Protein AF-A0AAV9QHR1-F1 (afdb_monomer_lite)

Organism: NCBI:txid1690605

Secondary structure (DSSP, 8-state):
-------SS--HHHHHHHHHHHHHSEEEHHHHHHHHHHHHHHHHTS---GGG--HHHHHHHHHHHHHHHGGGTEEEEEEE-TTT--EEEEEEE-SS-HHHHHTTTS-HHHHHHHHHHHHHHHSSGGGSTT-----EEHHHHHHHTS---------------------TT---HHHHHHHHHHHHHTTSEEE-TTSEEEE-HHHHHHSHHHHHHHHHPBPTTS-B---SEE-TTT-PEE-----------------------S--TT-----SSSSEEEEE-S--TT-TTPBPEEETTEEEESSSPP-EE-TTTTSTTGGGS---SS--EETTTEE-B-STT--BEEE-TTSBEEEPPTT-----TT-EES--EEE---TT-SSEEEE--GGG-SSEEEEE-TTSS-EEEEES-TT---TTS-GGGSEEE-EEEEE--S-S-SBSEE-

Structure (mmCIF, N/CA/C/O backbone):
data_AF-A0AAV9QHR1-F1
#
_entry.id   AF-A0AAV9QHR1-F1
#
loop_
_atom_site.group_PDB
_atom_site.id
_atom_site.type_symbol
_atom_site.label_atom_id
_atom_site.label_alt_id
_atom_site.label_comp_id
_atom_site.label_asym_id
_atom_site.label_entity_id
_atom_site.label_seq_id
_atom_site.pdbx_PDB_ins_code
_atom_site.Cartn_x
_atom_site.Cartn_y
_atom_site.Cartn_z
_atom_site.occupancy
_atom_site.B_iso_or_equiv
_atom_site.auth_seq_id
_atom_site.auth_comp_id
_atom_site.auth_asym_id
_atom_site.auth_atom_id
_atom_site.pdbx_PDB_model_num
ATOM 1 N N . MET A 1 1 ? -43.084 -0.278 -22.595 1.00 37.41 1 MET A N 1
ATOM 2 C CA . MET A 1 1 ? -41.875 -0.098 -21.770 1.00 37.41 1 MET A CA 1
ATOM 3 C C . MET A 1 1 ? -41.888 -1.233 -20.775 1.00 37.41 1 MET A C 1
ATOM 5 O O . MET A 1 1 ? -42.756 -1.241 -19.915 1.00 37.41 1 MET A O 1
ATOM 9 N N . ALA A 1 2 ? -41.096 -2.271 -21.038 1.00 33.97 2 ALA A N 1
ATOM 10 C CA . ALA A 1 2 ? -41.077 -3.461 -20.202 1.00 33.97 2 ALA A CA 1
ATOM 11 C C . ALA A 1 2 ? -40.298 -3.148 -18.924 1.00 33.97 2 ALA A C 1
ATOM 13 O O . ALA A 1 2 ? -39.170 -2.662 -18.989 1.00 33.97 2 ALA A O 1
ATOM 14 N N . ASP A 1 3 ? -40.965 -3.383 -17.803 1.00 44.31 3 ASP A N 1
ATOM 15 C CA . ASP A 1 3 ? -40.437 -3.376 -16.450 1.00 44.31 3 ASP A CA 1
ATOM 16 C C . ASP A 1 3 ? -39.356 -4.464 -16.340 1.00 44.31 3 ASP A C 1
ATOM 18 O O . ASP A 1 3 ? -39.655 -5.661 -16.342 1.00 44.31 3 ASP A O 1
ATOM 22 N N . PHE A 1 4 ? -38.088 -4.049 -16.365 1.00 40.41 4 PHE A N 1
ATOM 23 C CA . PHE A 1 4 ? -36.958 -4.923 -16.072 1.00 40.41 4 PHE A CA 1
ATOM 24 C C . PHE A 1 4 ? -36.744 -4.895 -14.564 1.00 40.41 4 PHE A C 1
ATOM 26 O O . PHE A 1 4 ? -36.161 -3.957 -14.021 1.00 40.41 4 PHE A O 1
ATOM 33 N N . GLY A 1 5 ? -37.271 -5.930 -13.913 1.00 34.53 5 GLY A N 1
ATOM 34 C CA . GLY A 1 5 ? -37.217 -6.118 -12.474 1.00 34.53 5 GLY A CA 1
ATOM 35 C C . GLY A 1 5 ? -35.820 -5.910 -11.887 1.00 34.53 5 GLY A C 1
ATOM 36 O O . GLY A 1 5 ? -34.812 -6.369 -12.422 1.00 34.53 5 GLY A O 1
ATOM 37 N N . HIS A 1 6 ? -35.807 -5.221 -10.749 1.00 45.59 6 HIS A N 1
ATOM 38 C CA . HIS A 1 6 ? -34.690 -5.075 -9.824 1.00 45.59 6 HIS A CA 1
ATOM 39 C C . HIS A 1 6 ? -34.222 -6.461 -9.341 1.00 45.59 6 HIS A C 1
ATOM 41 O O . HIS A 1 6 ? -34.747 -7.011 -8.375 1.00 45.59 6 HIS A O 1
ATOM 47 N N . ALA A 1 7 ? -33.243 -7.038 -10.030 1.00 41.56 7 ALA A N 1
ATOM 48 C CA . ALA A 1 7 ? -32.509 -8.212 -9.582 1.00 41.56 7 ALA A CA 1
ATOM 49 C C . ALA A 1 7 ? -31.010 -7.863 -9.592 1.00 41.56 7 ALA A C 1
ATOM 51 O O . ALA A 1 7 ? -30.485 -7.443 -10.619 1.00 41.56 7 ALA A O 1
ATOM 52 N N . ASP A 1 8 ? -30.361 -8.008 -8.431 1.00 54.53 8 ASP A N 1
ATOM 53 C CA . ASP A 1 8 ? -28.907 -7.931 -8.164 1.00 54.53 8 ASP A CA 1
ATOM 54 C C . ASP A 1 8 ? -28.250 -6.588 -7.791 1.00 54.53 8 ASP A C 1
ATOM 56 O O . ASP A 1 8 ? -27.028 -6.520 -7.725 1.00 54.53 8 ASP A O 1
ATOM 60 N N . GLY A 1 9 ? -28.990 -5.522 -7.471 1.00 70.56 9 GLY A N 1
ATOM 61 C CA . GLY A 1 9 ? -28.362 -4.289 -6.947 1.00 70.56 9 GLY A CA 1
ATOM 62 C C . GLY A 1 9 ? -27.483 -3.519 -7.953 1.00 70.56 9 GLY A C 1
ATOM 63 O O . GLY A 1 9 ? -26.810 -2.566 -7.568 1.00 70.56 9 GLY A O 1
ATOM 64 N N . TYR A 1 10 ? -27.520 -3.899 -9.237 1.00 84.25 10 TYR A N 1
ATOM 65 C CA . TYR A 1 10 ? -26.900 -3.178 -10.352 1.00 84.25 10 TYR A CA 1
ATOM 66 C C . TYR A 1 10 ? -27.907 -2.248 -11.032 1.00 84.25 10 TYR A C 1
ATOM 68 O O . TYR A 1 10 ? -28.904 -2.702 -11.598 1.00 84.25 10 TYR A O 1
ATOM 76 N N . ASP A 1 11 ? -27.628 -0.950 -11.043 1.00 89.62 11 ASP A N 1
ATOM 77 C CA . ASP A 1 11 ? -28.542 0.083 -11.542 1.00 89.62 11 ASP A CA 1
ATOM 78 C C . ASP A 1 11 ? -27.859 1.084 -12.502 1.00 89.62 11 ASP A C 1
ATOM 80 O O . ASP A 1 11 ? -26.715 0.903 -12.931 1.00 89.62 11 ASP A O 1
ATOM 84 N N . ASP A 1 12 ? -28.577 2.147 -12.880 1.00 92.44 12 ASP A N 1
ATOM 85 C CA . ASP A 1 12 ? -28.053 3.192 -13.769 1.00 92.44 12 ASP A CA 1
ATOM 86 C C . ASP A 1 12 ? -26.907 3.996 -13.140 1.00 92.44 12 ASP A C 1
ATOM 88 O O . ASP A 1 12 ? -26.045 4.486 -13.873 1.00 92.44 12 ASP A O 1
ATOM 92 N N . SER A 1 13 ? -26.831 4.075 -11.806 1.00 93.94 13 SER A N 1
ATOM 93 C CA . SER A 1 13 ? -25.704 4.718 -11.125 1.00 93.94 13 SER A CA 1
ATOM 94 C C . SER A 1 13 ? -24.409 3.928 -11.350 1.00 93.94 13 SER A C 1
ATOM 96 O O . SER A 1 13 ? -23.370 4.504 -11.675 1.00 93.94 13 SER A O 1
ATOM 98 N N . ASN A 1 14 ? -24.482 2.595 -11.319 1.00 94.12 14 ASN A N 1
ATOM 99 C CA . ASN A 1 14 ? -23.342 1.732 -11.620 1.00 94.12 14 ASN A CA 1
ATOM 100 C C . ASN A 1 14 ? -22.905 1.830 -13.092 1.00 94.12 14 ASN A C 1
ATOM 102 O O . ASN A 1 14 ? -21.710 1.855 -13.397 1.00 94.12 14 ASN A O 1
ATOM 106 N N . ARG A 1 15 ? -23.863 1.929 -14.024 1.00 94.38 15 ARG A N 1
ATOM 107 C CA . ARG A 1 15 ? -23.568 2.146 -15.452 1.00 94.38 15 ARG A CA 1
ATOM 108 C C . ARG A 1 15 ? -22.886 3.493 -15.687 1.00 94.38 15 ARG A C 1
ATOM 110 O O . ARG A 1 15 ? -21.897 3.559 -16.417 1.00 94.38 15 ARG A O 1
ATOM 117 N N . ALA A 1 16 ? -23.379 4.550 -15.045 1.00 95.31 16 ALA A N 1
ATOM 118 C CA . ALA A 1 16 ? -22.794 5.883 -15.125 1.00 95.31 16 ALA A CA 1
ATOM 119 C C . ALA A 1 16 ? -21.388 5.940 -14.500 1.00 95.31 16 ALA A C 1
ATOM 121 O O . ALA A 1 16 ? -20.501 6.575 -15.073 1.00 95.31 16 ALA A O 1
ATOM 122 N N . PHE A 1 17 ? -21.147 5.226 -13.391 1.00 95.62 17 PHE A N 1
ATOM 123 C CA . PHE A 1 17 ? -19.804 5.062 -12.826 1.00 95.62 17 PHE A CA 1
ATOM 124 C C . PHE A 1 17 ? -18.835 4.474 -13.851 1.00 95.62 17 PHE A C 1
ATOM 126 O O . PHE A 1 17 ? -17.784 5.059 -14.113 1.00 95.62 17 PHE A O 1
ATOM 133 N N . LEU A 1 18 ? -19.204 3.354 -14.478 1.00 93.62 18 LEU A N 1
ATOM 134 C CA . LEU A 1 18 ? -18.337 2.690 -15.447 1.00 93.62 18 LEU A CA 1
ATOM 135 C C . LEU A 1 18 ? -18.070 3.569 -16.679 1.00 93.62 18 LEU A C 1
ATOM 137 O O . LEU A 1 18 ? -16.938 3.636 -17.149 1.00 93.62 18 LEU A O 1
ATOM 141 N N . GLN A 1 19 ? -19.073 4.302 -17.168 1.00 93.50 19 GLN A N 1
ATOM 142 C CA . GLN A 1 19 ? -18.889 5.278 -18.250 1.00 93.50 19 GLN A CA 1
ATOM 143 C C . GLN A 1 19 ? -17.912 6.395 -17.859 1.00 93.50 19 GLN A C 1
ATOM 145 O O . GLN A 1 19 ? -17.021 6.745 -18.634 1.00 93.50 19 GLN A O 1
ATOM 150 N N . ALA A 1 20 ? -18.049 6.935 -16.646 1.00 93.19 20 ALA A N 1
ATOM 151 C CA . ALA A 1 20 ? -17.151 7.959 -16.127 1.00 93.19 20 ALA A CA 1
ATOM 152 C C . ALA A 1 20 ? -15.717 7.435 -15.950 1.00 93.19 20 ALA A C 1
ATOM 154 O O . ALA A 1 20 ? -14.766 8.186 -16.181 1.00 93.19 20 ALA A O 1
ATOM 155 N N . PHE A 1 21 ? -15.571 6.164 -15.567 1.00 90.81 21 PHE A N 1
ATOM 156 C CA . PHE A 1 21 ? -14.286 5.488 -15.437 1.00 90.81 21 PHE A CA 1
ATOM 157 C C . PHE A 1 21 ? -13.622 5.294 -16.804 1.00 90.81 21 PHE A C 1
ATOM 159 O O . PHE A 1 21 ? -12.473 5.685 -16.985 1.00 90.81 21 PHE A O 1
ATOM 166 N N . LEU A 1 22 ? -14.354 4.772 -17.793 1.00 86.56 22 LEU A N 1
ATOM 167 C CA . LEU A 1 22 ? -13.857 4.568 -19.159 1.00 86.56 22 LEU A CA 1
ATOM 168 C C . LEU A 1 22 ? -13.399 5.874 -19.818 1.00 86.56 22 LEU A C 1
ATOM 170 O O . LEU A 1 22 ? -12.402 5.882 -20.532 1.00 86.56 22 LEU A O 1
ATOM 174 N N . ALA A 1 23 ? -14.086 6.986 -19.545 1.00 87.06 23 ALA A N 1
ATOM 175 C CA . ALA A 1 23 ? -13.707 8.295 -20.071 1.00 87.06 23 ALA A CA 1
ATOM 176 C C . ALA A 1 23 ? -12.420 8.861 -19.443 1.00 87.06 23 ALA A C 1
ATOM 178 O O . ALA A 1 23 ? -11.708 9.618 -20.096 1.00 87.06 23 ALA A O 1
ATOM 179 N N . ARG A 1 24 ? -12.132 8.535 -18.176 1.00 84.25 24 ARG A N 1
ATOM 180 C CA . ARG A 1 24 ? -10.966 9.058 -17.441 1.00 84.25 24 ARG A CA 1
ATOM 181 C C . ARG A 1 24 ? -9.779 8.103 -17.426 1.00 84.25 24 ARG A C 1
ATOM 183 O O . ARG A 1 24 ? -8.662 8.555 -17.197 1.00 84.25 24 ARG A O 1
ATOM 190 N N . SER A 1 25 ? -10.000 6.815 -17.688 1.00 79.00 25 SER A N 1
ATOM 191 C CA . SER A 1 25 ? -9.044 5.691 -17.673 1.00 79.00 25 SER A CA 1
ATOM 192 C C . SER A 1 25 ? -8.371 5.385 -16.328 1.00 79.00 25 SER A C 1
ATOM 194 O O . SER A 1 25 ? -8.079 4.225 -16.034 1.00 79.00 25 SER A O 1
ATOM 196 N N . VAL A 1 26 ? -8.171 6.407 -15.497 1.00 88.75 26 VAL A N 1
ATOM 197 C CA . VAL A 1 26 ? -7.558 6.351 -14.177 1.00 88.75 26 VAL A CA 1
ATOM 198 C C . VAL A 1 26 ? -8.362 7.224 -13.218 1.00 88.75 26 VAL A C 1
ATOM 200 O O . VAL A 1 26 ? -8.767 8.333 -13.570 1.00 88.75 26 VAL A O 1
ATOM 203 N N . LEU A 1 27 ? -8.575 6.738 -11.997 1.00 91.56 27 LEU A N 1
ATOM 204 C CA . LEU A 1 27 ? -9.180 7.494 -10.903 1.00 91.56 27 LEU A CA 1
ATOM 205 C C . LEU A 1 27 ? -8.351 7.365 -9.625 1.00 91.56 27 LEU A C 1
ATOM 207 O O . LEU A 1 27 ? -7.739 6.340 -9.347 1.00 91.56 27 LEU A O 1
ATOM 211 N N . THR A 1 28 ? -8.406 8.400 -8.806 1.00 91.38 28 THR A N 1
ATOM 212 C CA . THR A 1 28 ? -8.002 8.394 -7.396 1.00 91.38 28 THR A CA 1
ATOM 213 C C . THR A 1 28 ? -9.232 8.689 -6.547 1.00 91.38 28 THR A C 1
ATOM 215 O O . THR A 1 28 ? -10.259 9.108 -7.084 1.00 91.38 28 THR A O 1
ATOM 218 N N . LEU A 1 29 ? -9.166 8.498 -5.226 1.00 90.69 29 LEU A N 1
ATOM 219 C CA . LEU A 1 29 ? -10.311 8.831 -4.369 1.00 90.69 29 LEU A CA 1
ATOM 220 C C . LEU A 1 29 ? -10.723 10.301 -4.543 1.00 90.69 29 LEU A C 1
ATOM 222 O O . LEU A 1 29 ? -11.900 10.586 -4.741 1.00 90.69 29 LEU A O 1
ATOM 226 N N . GLU A 1 30 ? -9.758 11.222 -4.558 1.00 91.94 30 GLU A N 1
ATOM 227 C CA . GLU A 1 30 ? -10.028 12.656 -4.712 1.00 91.94 30 GLU A CA 1
ATOM 228 C C . GLU A 1 30 ? -10.713 12.995 -6.040 1.00 91.94 30 GLU A C 1
ATOM 230 O O . GLU A 1 30 ? -11.659 13.781 -6.076 1.00 91.94 30 GLU A O 1
ATOM 235 N N . THR A 1 31 ? -10.291 12.366 -7.138 1.00 93.81 31 THR A N 1
ATOM 236 C CA . THR A 1 31 ? -10.912 12.588 -8.455 1.00 93.81 31 THR A CA 1
ATOM 237 C C . THR A 1 31 ? -12.231 11.830 -8.628 1.00 93.81 31 THR A C 1
ATOM 239 O O . THR A 1 31 ? -13.072 12.243 -9.432 1.00 93.81 31 THR A O 1
ATOM 242 N N . ALA A 1 32 ? -12.453 10.766 -7.851 1.00 94.88 32 ALA A N 1
ATOM 243 C CA . ALA A 1 32 ? -13.696 10.005 -7.828 1.00 94.88 32 ALA A CA 1
ATOM 244 C C . ALA A 1 32 ? -14.793 10.677 -6.990 1.00 94.88 32 ALA A C 1
ATOM 246 O O . ALA A 1 32 ? -15.955 10.600 -7.376 1.00 94.88 32 ALA A O 1
ATOM 247 N N . LYS A 1 33 ? -14.458 11.382 -5.902 1.00 95.62 33 LYS A N 1
ATOM 248 C CA . LYS A 1 33 ? -15.413 12.084 -5.018 1.00 95.62 33 LYS A CA 1
ATOM 249 C C . LYS A 1 33 ? -16.527 12.861 -5.739 1.00 95.62 33 LYS A C 1
ATOM 251 O O . LYS A 1 33 ? -17.691 12.617 -5.428 1.00 95.62 33 LYS A O 1
ATOM 256 N N . PRO A 1 34 ? -16.254 13.752 -6.716 1.00 96.31 34 PRO A N 1
ATOM 257 C CA . PRO A 1 34 ? -17.326 14.470 -7.413 1.00 96.31 34 PRO A CA 1
ATOM 258 C C . PRO A 1 34 ? -18.210 13.552 -8.271 1.00 96.31 34 PRO A C 1
ATOM 260 O O . PRO A 1 34 ? -19.395 13.828 -8.440 1.00 96.31 34 PRO A O 1
ATOM 263 N N . ILE A 1 35 ? -17.656 12.456 -8.801 1.00 95.94 35 ILE A N 1
ATOM 264 C CA . ILE A 1 35 ? -18.415 11.446 -9.548 1.00 95.94 35 ILE A CA 1
ATOM 265 C C . ILE A 1 35 ? -19.324 10.698 -8.572 1.00 95.94 35 ILE A C 1
ATOM 267 O O . ILE A 1 35 ? -20.529 10.630 -8.783 1.00 95.94 35 ILE A O 1
ATOM 271 N N . LEU A 1 36 ? -18.757 10.195 -7.474 1.00 96.19 36 LEU A N 1
ATOM 272 C CA . LEU A 1 36 ? -19.473 9.446 -6.447 1.00 96.19 36 LEU A CA 1
ATOM 273 C C . LEU A 1 36 ? -20.598 10.276 -5.836 1.00 96.19 36 LEU A C 1
ATOM 275 O O . LEU A 1 36 ? -21.712 9.783 -5.752 1.00 96.19 36 LEU A O 1
ATOM 279 N N . ALA A 1 37 ? -20.358 11.543 -5.503 1.00 96.06 37 ALA A N 1
ATOM 280 C CA . ALA A 1 37 ? -21.396 12.433 -4.990 1.00 96.06 37 ALA A CA 1
ATOM 281 C C . ALA A 1 37 ? -22.590 12.558 -5.948 1.00 96.06 37 ALA A C 1
ATOM 283 O O . ALA A 1 37 ? -23.732 12.433 -5.515 1.00 96.06 37 ALA A O 1
ATOM 284 N N . ALA A 1 38 ? -22.348 12.727 -7.253 1.00 95.75 38 ALA A N 1
ATOM 285 C CA . ALA A 1 38 ? -23.423 12.790 -8.245 1.00 95.75 38 ALA A CA 1
ATOM 286 C C . ALA A 1 38 ? -24.206 11.467 -8.349 1.00 95.75 38 ALA A C 1
ATOM 288 O O . ALA A 1 38 ? -25.433 11.475 -8.458 1.00 95.75 38 ALA A O 1
ATOM 289 N N . LEU A 1 39 ? -23.508 10.331 -8.285 1.00 94.94 39 LEU A N 1
ATOM 290 C CA . LEU A 1 39 ? -24.116 9.000 -8.355 1.00 94.94 39 LEU A CA 1
ATOM 291 C C . LEU A 1 39 ? -24.919 8.660 -7.095 1.00 94.94 39 LEU A C 1
ATOM 293 O O . LEU A 1 39 ? -26.053 8.196 -7.190 1.00 94.94 39 LEU A O 1
ATOM 297 N N . LEU A 1 40 ? -24.351 8.926 -5.919 1.00 92.88 40 LEU A N 1
ATOM 298 C CA . LEU A 1 40 ? -24.997 8.743 -4.622 1.00 92.88 40 LEU A CA 1
ATOM 299 C C . LEU A 1 40 ? -26.207 9.664 -4.487 1.00 92.88 40 LEU A C 1
ATOM 301 O O . LEU A 1 40 ? -27.245 9.224 -4.008 1.00 92.88 40 LEU A O 1
ATOM 305 N N . ALA A 1 41 ? -26.118 10.906 -4.970 1.00 93.31 41 ALA A N 1
ATOM 306 C CA . ALA A 1 41 ? -27.250 11.820 -4.950 1.00 93.31 41 ALA A CA 1
ATOM 307 C C . ALA A 1 41 ? -28.420 11.324 -5.809 1.00 93.31 41 ALA A C 1
ATOM 309 O O . ALA A 1 41 ? -29.578 11.411 -5.398 1.00 93.31 41 ALA A O 1
ATOM 310 N N . TYR A 1 42 ? -28.118 10.753 -6.980 1.00 92.88 42 TYR A N 1
ATOM 311 C CA . TYR A 1 42 ? -29.116 10.104 -7.827 1.00 92.88 42 TYR A CA 1
ATOM 312 C C . TYR A 1 42 ? -29.730 8.868 -7.153 1.00 92.88 42 TYR A C 1
ATOM 314 O O . TYR A 1 42 ? -30.951 8.728 -7.134 1.00 92.88 42 TYR A O 1
ATOM 322 N N . ARG A 1 43 ? -28.896 7.996 -6.574 1.00 89.56 43 ARG A N 1
ATOM 323 C CA . ARG A 1 43 ? -29.324 6.738 -5.942 1.00 89.56 43 ARG A CA 1
ATOM 324 C C . ARG A 1 43 ? -30.152 6.965 -4.674 1.00 89.56 43 ARG A C 1
ATOM 326 O O . ARG A 1 43 ? -31.190 6.337 -4.495 1.00 89.56 43 ARG A O 1
ATOM 333 N N . ASP A 1 44 ? -29.697 7.860 -3.802 1.00 88.69 44 ASP A N 1
ATOM 334 C CA . ASP A 1 44 ? -30.294 8.105 -2.486 1.00 88.69 44 ASP A CA 1
ATOM 335 C C . ASP A 1 44 ? -31.421 9.159 -2.539 1.00 88.69 44 ASP A C 1
ATOM 337 O O . ASP A 1 44 ? -32.118 9.373 -1.546 1.00 88.69 44 ASP A O 1
ATOM 341 N N . GLY A 1 45 ? -31.598 9.848 -3.674 1.00 89.88 45 GLY A N 1
ATOM 342 C CA . GLY A 1 45 ? -32.628 10.876 -3.864 1.00 89.88 45 GLY A CA 1
ATOM 343 C C . GLY A 1 45 ? -32.431 12.134 -3.008 1.00 89.88 45 GLY A C 1
ATOM 344 O O . GLY A 1 45 ? -33.390 12.863 -2.751 1.00 89.88 45 GLY A O 1
ATOM 345 N N . ARG A 1 46 ? -31.203 12.389 -2.543 1.00 91.19 46 ARG A N 1
ATOM 346 C CA . ARG A 1 46 ? -30.830 13.534 -1.697 1.00 91.19 46 ARG A CA 1
ATOM 347 C C . ARG A 1 46 ? -29.522 14.145 -2.172 1.00 91.19 46 ARG A C 1
ATOM 349 O O . ARG A 1 46 ? -28.716 13.472 -2.794 1.00 91.19 46 ARG A O 1
ATOM 356 N N . GLU A 1 47 ? -29.275 15.401 -1.832 1.00 92.88 47 GLU A N 1
ATOM 357 C CA . GLU A 1 47 ? -27.980 16.015 -2.122 1.00 92.88 47 GLU A CA 1
ATOM 358 C C . GLU A 1 47 ? -26.868 15.353 -1.287 1.00 92.88 47 GLU A C 1
ATOM 360 O O . GLU A 1 47 ? -27.034 15.099 -0.089 1.00 92.88 47 GLU A O 1
ATOM 365 N N . VAL A 1 48 ? -25.745 15.052 -1.941 1.00 93.75 48 VAL A N 1
ATOM 366 C CA . VAL A 1 48 ? -24.535 14.475 -1.341 1.00 93.75 48 VAL A CA 1
ATOM 367 C C . VAL A 1 48 ? -23.364 15.357 -1.748 1.00 93.75 48 VAL A C 1
ATOM 369 O O . VAL A 1 48 ? -23.212 15.662 -2.932 1.00 93.75 48 VAL A O 1
ATOM 372 N N . GLN A 1 49 ? -22.549 15.790 -0.787 1.00 94.12 49 GLN A N 1
ATOM 373 C CA . GLN A 1 49 ? -21.380 16.608 -1.091 1.00 94.12 49 GLN A CA 1
ATOM 374 C C . GLN A 1 49 ? -20.171 15.725 -1.448 1.00 94.12 49 GLN A C 1
ATOM 376 O O . GLN A 1 49 ? -20.044 14.625 -0.908 1.00 94.12 49 GLN A O 1
ATOM 381 N N . PRO A 1 50 ? -19.229 16.187 -2.294 1.00 93.19 50 PRO A N 1
ATOM 382 C CA . PRO A 1 50 ? -18.029 15.417 -2.640 1.00 93.19 50 PRO A CA 1
ATOM 383 C C . PRO A 1 50 ? -17.196 14.970 -1.435 1.00 93.19 50 PRO A C 1
ATOM 385 O O . PRO A 1 50 ? -16.618 13.889 -1.471 1.00 93.19 50 PRO A O 1
ATOM 388 N N . GLN A 1 51 ? -17.140 15.766 -0.362 1.00 91.62 51 GLN A N 1
ATOM 389 C CA . GLN A 1 51 ? -16.424 15.391 0.862 1.00 91.62 51 GLN A CA 1
ATOM 390 C C . GLN A 1 51 ? -17.078 14.253 1.657 1.00 91.62 51 GLN A C 1
ATOM 392 O O . GLN A 1 51 ? -16.393 13.637 2.469 1.00 91.62 51 GLN A O 1
ATOM 397 N N . ASP A 1 52 ? -18.365 13.979 1.428 1.00 90.00 52 ASP A N 1
ATOM 398 C CA . ASP A 1 52 ? -19.097 12.920 2.128 1.00 90.00 52 ASP A CA 1
ATOM 399 C C . ASP A 1 52 ? -18.901 11.551 1.459 1.00 90.00 52 ASP A C 1
ATOM 401 O O . ASP A 1 52 ? -19.209 10.530 2.065 1.00 90.00 52 ASP A O 1
ATOM 405 N N . ALA A 1 53 ? -18.398 11.522 0.219 1.00 89.69 53 ALA A N 1
ATOM 406 C CA . ALA A 1 53 ? -18.106 10.286 -0.496 1.00 89.69 53 ALA A CA 1
ATOM 407 C C . ALA A 1 53 ? -16.838 9.624 0.062 1.00 89.69 53 ALA A C 1
ATOM 409 O O . ALA A 1 53 ? -15.771 10.249 0.131 1.00 89.69 53 ALA A O 1
ATOM 410 N N . THR A 1 54 ? -16.946 8.346 0.425 1.00 89.31 54 THR A N 1
ATOM 411 C CA . THR A 1 54 ? -15.862 7.613 1.088 1.00 89.31 54 THR A CA 1
ATOM 412 C C . THR A 1 54 ? -15.146 6.631 0.158 1.00 89.31 54 THR A C 1
ATOM 414 O O . THR A 1 54 ? -15.507 6.429 -1.006 1.00 89.31 54 THR A O 1
ATOM 417 N N . ILE A 1 55 ? -14.081 6.012 0.673 1.00 84.62 55 ILE A N 1
ATOM 418 C CA . ILE A 1 55 ? -13.370 4.943 -0.034 1.00 84.62 55 ILE A CA 1
ATOM 419 C C . ILE A 1 55 ? -14.223 3.674 -0.139 1.00 84.62 55 ILE A C 1
ATOM 421 O O . ILE A 1 55 ? -14.132 2.957 -1.133 1.00 84.62 55 ILE A O 1
ATOM 425 N N . GLU A 1 56 ? -15.084 3.416 0.844 1.00 86.00 56 GLU A N 1
ATOM 426 C CA . GLU A 1 56 ? -16.044 2.315 0.821 1.00 86.00 56 GLU A CA 1
ATOM 427 C C . GLU A 1 56 ? -17.035 2.492 -0.329 1.00 86.00 56 GLU A C 1
ATOM 429 O O . GLU A 1 56 ? -17.254 1.540 -1.077 1.00 86.00 56 GLU A O 1
ATOM 434 N N . ASP A 1 57 ? -17.552 3.709 -0.539 1.00 90.44 57 ASP A N 1
ATOM 435 C CA . ASP A 1 57 ? -18.429 4.008 -1.677 1.00 90.44 57 ASP A CA 1
ATOM 436 C C . ASP A 1 57 ? -17.745 3.690 -3.008 1.00 90.44 57 ASP A C 1
ATOM 438 O O . ASP A 1 57 ? -18.317 3.008 -3.861 1.00 90.44 57 ASP A O 1
ATOM 442 N N . LEU A 1 58 ? -16.494 4.135 -3.171 1.00 91.19 58 LEU A N 1
ATOM 443 C CA . LEU A 1 58 ? -15.701 3.837 -4.362 1.00 91.19 58 LEU A CA 1
ATOM 444 C C . LEU A 1 58 ? -15.526 2.326 -4.557 1.00 91.19 58 LEU A C 1
ATOM 446 O O . LEU A 1 58 ? -15.747 1.815 -5.655 1.00 91.19 58 LEU A O 1
ATOM 450 N N . ASN A 1 59 ? -15.167 1.606 -3.493 1.00 87.69 59 ASN A N 1
ATOM 451 C CA . ASN A 1 59 ? -14.945 0.164 -3.534 1.00 87.69 59 ASN A CA 1
ATOM 452 C C . ASN A 1 59 ? -16.217 -0.612 -3.894 1.00 87.69 59 ASN A C 1
ATOM 454 O O . ASN A 1 59 ? -16.125 -1.607 -4.611 1.00 87.69 59 ASN A O 1
ATOM 458 N N . MET A 1 60 ? -17.398 -0.155 -3.461 1.00 88.88 60 MET A N 1
ATOM 459 C CA . MET A 1 60 ? -18.669 -0.768 -3.860 1.00 88.88 60 MET A CA 1
ATOM 460 C C . MET A 1 60 ? -18.894 -0.668 -5.372 1.00 88.88 60 MET A C 1
ATOM 462 O O . MET A 1 60 ? -19.162 -1.682 -6.018 1.00 88.88 60 MET A O 1
ATOM 466 N N . TYR A 1 61 ? -18.738 0.529 -5.948 1.00 93.44 61 TYR A N 1
ATOM 467 C CA . TYR A 1 61 ? -18.899 0.728 -7.392 1.00 93.44 61 TYR A CA 1
ATOM 468 C C . TYR A 1 61 ? -17.842 -0.030 -8.205 1.00 93.44 61 TYR A C 1
ATOM 470 O O . TYR A 1 61 ? -18.162 -0.605 -9.245 1.00 93.44 61 TYR A O 1
ATOM 478 N N . VAL A 1 62 ? -16.593 -0.080 -7.728 1.00 91.88 62 VAL A N 1
ATOM 479 C CA . VAL A 1 62 ? -15.514 -0.856 -8.361 1.00 91.88 62 VAL A CA 1
ATOM 480 C C . VAL A 1 62 ? -15.819 -2.354 -8.337 1.00 91.88 62 VAL A C 1
ATOM 482 O O . VAL A 1 62 ? -15.701 -3.013 -9.368 1.00 91.88 62 VAL A O 1
ATOM 485 N N . ALA A 1 63 ? -16.244 -2.898 -7.193 1.00 88.19 63 ALA A N 1
ATOM 486 C CA . ALA A 1 63 ? -16.562 -4.319 -7.063 1.00 88.19 63 ALA A CA 1
ATOM 487 C C . ALA A 1 63 ? -17.686 -4.733 -8.020 1.00 88.19 63 ALA A C 1
ATOM 489 O O . ALA A 1 63 ? -17.601 -5.768 -8.684 1.00 88.19 63 ALA A O 1
ATOM 490 N N . GLU A 1 64 ? -18.719 -3.904 -8.127 1.00 89.81 64 GLU A N 1
ATOM 491 C CA . GLU A 1 64 ? -19.840 -4.181 -9.009 1.00 89.81 64 GLU A CA 1
ATOM 492 C C . GLU A 1 64 ? -19.481 -3.989 -10.494 1.00 89.81 64 GLU A C 1
ATOM 494 O O . GLU A 1 64 ? -19.859 -4.809 -11.333 1.00 89.81 64 GLU A O 1
ATOM 499 N N . ALA A 1 65 ? -18.669 -2.983 -10.834 1.00 91.44 65 ALA A N 1
ATOM 500 C CA . ALA A 1 65 ? -18.109 -2.848 -12.177 1.00 91.44 65 ALA A CA 1
ATOM 501 C C . ALA A 1 65 ? -17.285 -4.088 -12.569 1.00 91.44 65 ALA A C 1
ATOM 503 O O . ALA A 1 65 ? -17.489 -4.637 -13.651 1.00 91.44 65 ALA A O 1
ATOM 504 N N . ASN A 1 66 ? -16.428 -4.594 -11.676 1.00 89.75 66 ASN A N 1
ATOM 505 C CA . ASN A 1 66 ? -15.596 -5.775 -11.927 1.00 89.75 66 ASN A CA 1
ATOM 506 C C . ASN A 1 66 ? -16.414 -7.045 -12.183 1.00 89.75 66 ASN A C 1
ATOM 508 O O . ASN A 1 66 ? -16.066 -7.820 -13.074 1.00 89.75 66 ASN A O 1
ATOM 512 N N . ARG A 1 67 ? -17.550 -7.234 -11.496 1.00 87.94 67 ARG A N 1
ATOM 513 C CA . ARG A 1 67 ? -18.470 -8.354 -11.781 1.00 87.94 67 ARG A CA 1
ATOM 514 C C . ARG A 1 67 ? -18.989 -8.340 -13.219 1.00 87.94 67 ARG A C 1
ATOM 516 O O . ARG A 1 67 ? -19.246 -9.398 -13.785 1.00 87.94 67 ARG A O 1
ATOM 523 N N . ARG A 1 68 ? -19.157 -7.153 -13.810 1.00 88.62 68 ARG A N 1
ATOM 524 C CA . ARG A 1 68 ? -19.660 -6.978 -15.183 1.00 88.62 68 ARG A CA 1
ATOM 525 C C . ARG A 1 68 ? -18.552 -6.929 -16.231 1.00 88.62 68 ARG A C 1
ATOM 527 O O . ARG A 1 68 ? -18.812 -7.273 -17.379 1.00 88.62 68 ARG A O 1
ATOM 534 N N . LEU A 1 69 ? -17.350 -6.513 -15.842 1.00 88.56 69 LEU A N 1
ATOM 535 C CA . LEU A 1 69 ? -16.178 -6.434 -16.713 1.00 88.56 69 LEU A CA 1
ATOM 536 C C . LEU A 1 69 ? -15.453 -7.776 -16.865 1.00 88.56 69 LEU A C 1
ATOM 538 O O . LEU A 1 69 ? -14.900 -8.035 -17.929 1.00 88.56 69 LEU A O 1
ATOM 542 N N . SER A 1 70 ? -15.516 -8.652 -15.857 1.00 87.56 70 SER A N 1
ATOM 543 C CA . SER A 1 70 ? -14.827 -9.950 -15.866 1.00 87.56 70 SER A CA 1
ATOM 544 C C . SER A 1 70 ? -15.092 -10.814 -17.115 1.00 87.56 70 SER A C 1
ATOM 546 O O . SER A 1 70 ? -14.126 -11.364 -17.635 1.00 87.56 70 SER A O 1
ATOM 548 N N . PRO A 1 71 ? -16.322 -10.913 -17.669 1.00 87.62 71 PRO A N 1
ATOM 549 C CA . PRO A 1 71 ? -16.571 -11.664 -18.908 1.00 87.62 71 PRO A CA 1
ATOM 550 C C . PRO A 1 71 ? -15.923 -11.076 -20.171 1.00 87.62 71 PRO A C 1
ATOM 552 O O . PRO A 1 71 ? -15.977 -11.707 -21.223 1.00 87.62 71 PRO A O 1
ATOM 555 N N . LEU A 1 72 ? -15.395 -9.853 -20.093 1.00 86.44 72 LEU A N 1
ATOM 556 C CA . LEU A 1 72 ? -14.719 -9.146 -21.182 1.00 86.44 72 LEU A CA 1
ATOM 557 C C . LEU A 1 72 ? -13.194 -9.144 -21.009 1.00 86.44 72 LEU A C 1
ATOM 559 O O . LEU A 1 72 ? -12.524 -8.388 -21.707 1.00 86.44 72 LEU A O 1
ATOM 563 N N . ASP A 1 73 ? -12.664 -9.919 -20.055 1.00 83.88 73 ASP A N 1
ATOM 564 C CA . ASP A 1 73 ? -11.248 -9.903 -19.671 1.00 83.88 73 ASP A CA 1
ATOM 565 C C . ASP A 1 73 ? -10.766 -8.495 -19.278 1.00 83.88 73 ASP A C 1
ATOM 567 O O . ASP A 1 73 ? -9.637 -8.084 -19.541 1.00 83.88 73 ASP A O 1
ATOM 571 N N . LEU A 1 74 ? -11.656 -7.721 -18.654 1.00 85.19 74 LEU A N 1
ATOM 572 C CA . LEU A 1 74 ? -11.364 -6.399 -18.121 1.00 85.19 74 LEU A CA 1
ATOM 573 C C . LEU A 1 74 ? -11.539 -6.409 -16.604 1.00 85.19 74 LEU A C 1
ATOM 575 O O . LEU A 1 74 ? -12.467 -7.012 -16.065 1.00 85.19 74 LEU A O 1
ATOM 579 N N . GLU A 1 75 ? -10.670 -5.689 -15.908 1.00 87.50 75 GLU A N 1
ATOM 580 C CA . GLU A 1 75 ? -10.719 -5.573 -14.456 1.00 87.50 75 GLU A CA 1
ATOM 581 C C . GLU A 1 75 ? -10.252 -4.183 -14.027 1.00 87.50 75 GLU A C 1
ATOM 583 O O . GLU A 1 75 ? -9.209 -3.701 -14.452 1.00 87.50 75 GLU A O 1
ATOM 588 N N . ILE A 1 76 ? -11.000 -3.511 -13.162 1.00 89.69 76 ILE A N 1
ATOM 589 C CA . ILE A 1 76 ? -10.516 -2.330 -12.455 1.00 89.69 76 ILE A CA 1
ATOM 590 C C . ILE A 1 76 ? -9.644 -2.816 -11.303 1.00 89.69 76 ILE A C 1
ATOM 592 O O . ILE A 1 76 ? -10.141 -3.377 -10.322 1.00 89.69 76 ILE A O 1
ATOM 596 N N . ARG A 1 77 ? -8.340 -2.570 -11.414 1.00 86.38 77 ARG A N 1
ATOM 597 C CA . ARG A 1 77 ? -7.360 -2.830 -10.358 1.00 86.38 77 ARG A CA 1
ATOM 598 C C . ARG A 1 77 ? -6.962 -1.539 -9.672 1.00 86.38 77 ARG A C 1
ATOM 600 O O . ARG A 1 77 ? -7.172 -0.444 -10.195 1.00 86.38 77 ARG A O 1
ATOM 607 N N . SER A 1 78 ? -6.372 -1.676 -8.490 1.00 87.19 78 SER A N 1
ATOM 608 C CA . SER A 1 78 ? -5.757 -0.553 -7.796 1.00 87.19 78 SER A CA 1
ATOM 609 C C . SER A 1 78 ? -4.329 -0.871 -7.391 1.00 87.19 78 SER A C 1
ATOM 611 O O . SER A 1 78 ? -4.014 -2.003 -7.031 1.00 87.19 78 SER A O 1
ATOM 613 N N . THR A 1 79 ? -3.478 0.146 -7.413 1.00 80.75 79 THR A N 1
ATOM 614 C CA . THR A 1 79 ? -2.121 0.089 -6.874 1.00 80.75 79 THR A CA 1
ATOM 615 C C . THR A 1 79 ? -1.785 1.410 -6.194 1.00 80.75 79 THR A C 1
ATOM 617 O O . THR A 1 79 ? -2.501 2.404 -6.336 1.00 80.75 79 THR A O 1
ATOM 620 N N . PHE A 1 80 ? -0.690 1.434 -5.447 1.00 78.75 80 PHE A N 1
ATOM 621 C CA . PHE A 1 80 ? -0.159 2.669 -4.892 1.00 78.75 80 PHE A CA 1
ATOM 622 C C . PHE A 1 80 ? 0.863 3.273 -5.835 1.00 78.75 80 PHE A C 1
ATOM 624 O O . PHE A 1 80 ? 1.810 2.610 -6.262 1.00 78.75 80 PHE A O 1
ATOM 631 N N . HIS A 1 81 ? 0.729 4.569 -6.092 1.00 82.94 81 HIS A N 1
ATOM 632 C CA . HIS A 1 81 ? 1.778 5.310 -6.762 1.00 82.94 81 HIS A CA 1
ATOM 633 C C . HIS A 1 81 ? 3.061 5.252 -5.912 1.00 82.94 81 HIS A C 1
ATOM 635 O O . HIS A 1 81 ? 3.085 5.683 -4.757 1.00 82.94 81 HIS A O 1
ATOM 641 N N . GLN A 1 82 ? 4.160 4.748 -6.481 1.00 78.31 82 GLN A N 1
ATOM 642 C CA . GLN A 1 82 ? 5.363 4.380 -5.713 1.00 78.31 82 GLN A CA 1
ATOM 643 C C . GLN A 1 82 ? 6.042 5.568 -5.001 1.00 78.31 82 GLN A C 1
ATOM 645 O O . GLN A 1 82 ? 6.712 5.376 -3.988 1.00 78.31 82 GLN A O 1
ATOM 650 N N . GLN A 1 83 ? 5.844 6.801 -5.488 1.00 73.50 83 GLN A N 1
ATOM 651 C CA . GLN A 1 83 ? 6.362 8.027 -4.854 1.00 73.50 83 GLN A CA 1
ATOM 652 C C . GLN A 1 83 ? 5.348 8.735 -3.940 1.00 73.50 83 GLN A C 1
ATOM 654 O O . GLN A 1 83 ? 5.637 8.931 -2.762 1.00 73.50 83 GLN A O 1
ATOM 659 N N . THR A 1 84 ? 4.180 9.134 -4.463 1.00 74.88 84 THR A N 1
ATOM 660 C CA . THR A 1 84 ? 3.167 9.903 -3.711 1.00 74.88 84 THR A CA 1
ATOM 661 C C . THR A 1 84 ? 2.390 9.065 -2.703 1.00 74.88 84 THR A C 1
ATOM 663 O O . THR A 1 84 ? 1.822 9.630 -1.775 1.00 74.88 84 THR A O 1
ATOM 666 N N . ARG A 1 85 ? 2.379 7.734 -2.867 1.00 75.25 85 ARG A N 1
ATOM 667 C CA . ARG A 1 85 ? 1.591 6.781 -2.068 1.00 75.25 85 ARG A CA 1
ATOM 668 C C . ARG A 1 85 ? 0.078 6.997 -2.174 1.00 75.25 85 ARG A C 1
ATOM 670 O O . ARG A 1 85 ? -0.675 6.433 -1.393 1.00 75.25 85 ARG A O 1
ATOM 677 N N . GLU A 1 86 ? -0.379 7.758 -3.164 1.00 81.44 86 GLU A N 1
ATOM 678 C CA . GLU A 1 86 ? -1.801 7.862 -3.484 1.00 81.44 86 GLU A CA 1
ATOM 679 C C . GLU A 1 86 ? -2.276 6.566 -4.158 1.00 81.44 86 GLU A C 1
ATOM 681 O O . GLU A 1 86 ? -1.563 5.985 -4.985 1.00 81.44 86 GLU A O 1
ATOM 686 N N . ARG A 1 87 ? -3.473 6.093 -3.793 1.00 81.62 87 ARG A N 1
ATOM 687 C CA . ARG A 1 87 ? -4.086 4.922 -4.423 1.00 81.62 87 ARG A CA 1
ATOM 688 C C . ARG A 1 87 ? -4.681 5.309 -5.770 1.00 81.62 87 ARG A C 1
ATOM 690 O O . ARG A 1 87 ? -5.530 6.195 -5.859 1.00 81.62 87 ARG A O 1
ATOM 697 N N . VAL A 1 88 ? -4.258 4.586 -6.794 1.00 86.88 88 VAL A N 1
ATOM 698 C CA . VAL A 1 88 ? -4.651 4.785 -8.183 1.00 86.88 88 VAL A CA 1
ATOM 699 C C . VAL A 1 88 ? -5.439 3.568 -8.641 1.00 86.88 88 VAL A C 1
ATOM 701 O O . VAL A 1 88 ? -4.960 2.443 -8.521 1.00 86.88 88 VAL A O 1
ATOM 704 N N . TYR A 1 89 ? -6.637 3.799 -9.165 1.00 91.62 89 TYR A N 1
ATOM 705 C CA . TYR A 1 89 ? -7.496 2.804 -9.793 1.00 91.62 89 TYR A CA 1
ATOM 706 C C . TYR A 1 89 ? -7.376 2.940 -11.303 1.00 91.62 89 TYR A C 1
ATOM 708 O O . TYR A 1 89 ? -7.523 4.044 -11.826 1.00 91.62 89 TYR A O 1
ATOM 716 N N . ALA A 1 90 ? -7.157 1.839 -12.012 1.00 90.38 90 ALA A N 1
ATOM 717 C CA . ALA A 1 90 ? -7.166 1.833 -13.469 1.00 90.38 90 ALA A CA 1
ATOM 718 C C . ALA A 1 90 ? -7.844 0.576 -14.004 1.00 90.38 90 ALA A C 1
ATOM 720 O O . ALA A 1 90 ? -7.830 -0.478 -13.367 1.00 90.38 90 ALA A O 1
ATOM 721 N N . LEU A 1 91 ? -8.426 0.709 -15.191 1.00 86.94 91 LEU A N 1
ATOM 722 C CA . LEU A 1 91 ? -8.991 -0.408 -15.926 1.00 86.94 91 LEU A CA 1
ATOM 723 C C . LEU A 1 91 ? -7.845 -1.121 -16.636 1.00 86.94 91 LEU A C 1
ATOM 725 O O . LEU A 1 91 ? -7.190 -0.521 -17.485 1.00 86.94 91 LEU A O 1
ATOM 729 N N . VAL A 1 92 ? -7.609 -2.376 -16.278 1.00 85.19 92 VAL A N 1
ATOM 730 C CA . VAL A 1 92 ? -6.615 -3.231 -16.915 1.00 85.19 92 VAL A CA 1
ATOM 731 C C . VAL A 1 92 ? -7.296 -4.269 -17.786 1.00 85.19 92 VAL A C 1
ATOM 733 O O . VAL A 1 92 ? -8.367 -4.784 -17.456 1.00 85.19 92 VAL A O 1
ATOM 736 N N . ASN A 1 93 ? -6.644 -4.588 -18.894 1.00 81.25 93 ASN A N 1
ATOM 737 C CA . ASN A 1 93 ? -6.960 -5.773 -19.665 1.00 81.25 93 ASN A CA 1
ATOM 738 C C . ASN A 1 93 ? -6.229 -6.970 -19.048 1.00 81.25 93 ASN A C 1
ATOM 740 O O . ASN A 1 93 ? -5.025 -6.910 -18.810 1.00 81.25 93 ASN A O 1
ATOM 744 N N . THR A 1 94 ? -6.954 -8.047 -18.764 1.00 73.06 94 THR A N 1
ATOM 745 C CA . THR A 1 94 ? -6.397 -9.290 -18.221 1.00 73.06 94 THR A CA 1
ATOM 746 C C . THR A 1 94 ? -5.955 -10.264 -19.313 1.00 73.06 94 THR A C 1
ATOM 748 O O . THR A 1 94 ? -5.465 -11.348 -19.001 1.00 73.06 94 THR A O 1
ATOM 751 N N . THR A 1 95 ? -6.099 -9.892 -20.588 1.00 72.31 95 THR A N 1
ATOM 752 C CA . THR A 1 95 ? -5.595 -10.662 -21.732 1.00 72.31 95 THR A CA 1
ATOM 753 C C . THR A 1 95 ? -4.063 -10.633 -21.780 1.00 72.31 95 THR A C 1
ATOM 755 O O . THR A 1 95 ? -3.428 -9.630 -21.468 1.00 72.31 95 THR A O 1
ATOM 758 N N . SER A 1 96 ? -3.457 -11.738 -22.212 1.00 54.66 96 SER A N 1
ATOM 759 C CA . SER A 1 96 ? -2.016 -12.010 -22.136 1.00 54.66 96 SER A CA 1
ATOM 760 C C . SER A 1 96 ? -1.113 -11.235 -23.111 1.00 54.66 96 SER A C 1
ATOM 762 O O . SER A 1 96 ? 0.102 -11.391 -23.032 1.00 54.66 96 SER A O 1
ATOM 764 N N . ASP A 1 97 ? -1.647 -10.395 -24.005 1.00 65.00 97 ASP A N 1
ATOM 765 C CA . ASP A 1 97 ? -0.826 -9.634 -24.963 1.00 65.00 97 ASP A CA 1
ATOM 766 C C . ASP A 1 97 ? -1.231 -8.147 -25.068 1.00 65.00 97 ASP A C 1
ATOM 768 O O . ASP A 1 97 ? -1.986 -7.749 -25.966 1.00 65.00 97 ASP A O 1
ATOM 772 N N . PRO A 1 98 ? -0.711 -7.292 -24.171 1.00 64.12 98 PRO A N 1
ATOM 773 C CA . PRO A 1 98 ? -0.996 -5.861 -24.191 1.00 64.12 98 PRO A CA 1
ATOM 774 C C . PRO A 1 98 ? -0.333 -5.116 -25.367 1.00 64.12 98 PRO A C 1
ATOM 776 O O . PRO A 1 98 ? -0.815 -4.054 -25.769 1.00 64.12 98 PRO A O 1
ATOM 779 N N . LEU A 1 99 ? 0.726 -5.663 -25.984 1.00 63.50 99 LEU A N 1
ATOM 780 C CA . LEU A 1 99 ? 1.340 -5.063 -27.177 1.00 63.50 99 LEU A CA 1
ATOM 781 C C . LEU A 1 99 ? 0.419 -5.160 -28.398 1.00 63.50 99 LEU A C 1
ATOM 783 O O . LEU A 1 99 ? 0.354 -4.219 -29.191 1.00 63.50 99 LEU A O 1
ATOM 787 N N . THR A 1 100 ? -0.310 -6.267 -28.544 1.00 63.31 100 THR A N 1
ATOM 788 C CA . THR A 1 100 ? -1.298 -6.437 -29.620 1.00 63.31 100 THR A CA 1
ATOM 789 C C . THR A 1 100 ? -2.474 -5.466 -29.476 1.00 63.31 100 THR A C 1
ATOM 791 O O . THR A 1 100 ? -3.003 -4.983 -30.477 1.00 63.31 100 THR A O 1
ATOM 794 N N . GLN A 1 101 ? -2.845 -5.089 -28.251 1.00 64.12 101 GLN A N 1
ATOM 795 C CA . GLN A 1 101 ? -3.884 -4.082 -28.024 1.00 64.12 101 GLN A CA 1
ATOM 796 C C . GLN A 1 101 ? -3.416 -2.680 -28.431 1.00 64.12 101 GLN A C 1
ATOM 798 O O . GLN A 1 101 ? -4.125 -1.972 -29.150 1.00 64.12 101 GLN A O 1
ATOM 803 N N . LEU A 1 102 ? -2.196 -2.303 -28.044 1.00 64.19 102 LEU A N 1
ATOM 804 C CA . LEU A 1 102 ? -1.571 -1.052 -28.484 1.00 64.19 102 LEU A CA 1
ATOM 805 C C . LEU A 1 102 ? -1.412 -1.011 -30.014 1.00 64.19 102 LEU A C 1
ATOM 807 O O . LEU A 1 102 ? -1.531 0.046 -30.627 1.00 64.19 102 LEU A O 1
ATOM 811 N N . ALA A 1 103 ? -1.256 -2.160 -30.674 1.00 61.41 103 ALA A N 1
ATOM 812 C CA . ALA A 1 103 ? -1.185 -2.212 -32.132 1.00 61.41 103 ALA A CA 1
ATOM 813 C C . ALA A 1 103 ? -2.472 -1.771 -32.859 1.00 61.41 103 ALA A C 1
ATOM 815 O O . ALA A 1 103 ? -2.435 -1.520 -34.062 1.00 61.41 103 ALA A O 1
ATOM 816 N N . THR A 1 104 ? -3.601 -1.644 -32.152 1.00 68.81 104 THR A N 1
ATOM 817 C CA . THR A 1 104 ? -4.864 -1.162 -32.737 1.00 68.81 104 THR A CA 1
ATOM 818 C C . THR A 1 104 ? -4.988 0.366 -32.757 1.00 68.81 104 THR A C 1
ATOM 820 O O . THR A 1 104 ? -5.748 0.901 -33.563 1.00 68.81 104 THR A O 1
ATOM 823 N N . THR A 1 105 ? -4.238 1.077 -31.907 1.00 76.00 105 THR A N 1
ATOM 824 C CA . THR A 1 105 ? -4.317 2.542 -31.728 1.00 76.00 105 THR A CA 1
ATOM 825 C C . THR A 1 105 ? -3.048 3.294 -32.134 1.00 76.00 105 THR A C 1
ATOM 827 O O . THR A 1 105 ? -3.062 4.528 -32.218 1.00 76.00 105 THR A O 1
ATOM 830 N N . TYR A 1 106 ? -1.963 2.569 -32.407 1.00 82.50 106 TYR A N 1
ATOM 831 C CA . TYR A 1 106 ? -0.663 3.113 -32.787 1.00 82.50 106 TYR A CA 1
ATOM 832 C C . TYR A 1 106 ? -0.237 2.610 -34.171 1.00 82.50 106 TYR A C 1
ATOM 834 O O . TYR A 1 106 ? -0.508 1.476 -34.563 1.00 82.50 106 TYR A O 1
ATOM 842 N N . SER A 1 107 ? 0.448 3.462 -34.929 1.00 86.88 107 SER A N 1
ATOM 843 C CA . SER A 1 107 ? 1.080 3.087 -36.192 1.00 86.88 107 SER A CA 1
ATOM 844 C C . SER A 1 107 ? 2.253 2.119 -35.966 1.00 86.88 107 SER A C 1
ATOM 846 O O . SER A 1 107 ? 2.832 2.087 -34.877 1.00 86.88 107 SER A O 1
ATOM 848 N N . PRO A 1 108 ? 2.670 1.351 -36.992 1.00 83.88 108 PRO A N 1
ATOM 849 C CA . PRO A 1 108 ? 3.807 0.437 -36.874 1.00 83.88 108 PRO A CA 1
ATOM 850 C C . PRO A 1 108 ? 5.091 1.102 -36.355 1.00 83.88 108 PRO A C 1
ATOM 852 O O . PRO A 1 108 ? 5.790 0.520 -35.526 1.00 83.88 108 PRO A O 1
ATOM 855 N N . ASP A 1 109 ? 5.380 2.331 -36.793 1.00 84.56 109 ASP A N 1
ATOM 856 C CA . ASP A 1 109 ? 6.569 3.072 -36.360 1.00 84.56 109 ASP A CA 1
ATOM 857 C C . ASP A 1 109 ? 6.473 3.511 -34.889 1.00 84.56 109 ASP A C 1
ATOM 859 O O . ASP A 1 109 ? 7.457 3.400 -34.154 1.00 84.56 109 ASP A O 1
ATOM 863 N N . GLU A 1 110 ? 5.287 3.931 -34.430 1.00 86.94 110 GLU A N 1
ATOM 864 C CA . GLU A 1 110 ? 5.024 4.237 -33.017 1.00 86.94 110 GLU A CA 1
ATOM 865 C C . GLU A 1 110 ? 5.201 2.994 -32.136 1.00 86.94 110 GLU A C 1
ATOM 867 O O . GLU A 1 110 ? 5.894 3.055 -31.124 1.00 86.94 110 GLU A O 1
ATOM 872 N N . ILE A 1 111 ? 4.668 1.836 -32.538 1.00 84.94 111 ILE A N 1
ATOM 873 C CA . ILE A 1 111 ? 4.832 0.583 -31.778 1.00 84.94 111 ILE A CA 1
ATOM 874 C C . ILE A 1 111 ? 6.315 0.219 -31.647 1.00 84.94 111 ILE A C 1
ATOM 876 O O . ILE A 1 111 ? 6.768 -0.173 -30.570 1.00 84.94 111 ILE A O 1
ATOM 880 N N . VAL A 1 112 ? 7.093 0.362 -32.726 1.00 86.06 112 VAL A N 1
ATOM 881 C CA . VAL A 1 112 ? 8.541 0.109 -32.688 1.00 86.06 112 VAL A CA 1
ATOM 882 C C . VAL A 1 112 ? 9.241 1.072 -31.732 1.00 86.06 112 VAL A C 1
ATOM 884 O O . VAL A 1 112 ? 10.097 0.641 -30.959 1.00 86.06 112 VAL A O 1
ATOM 887 N N . TYR A 1 113 ? 8.888 2.356 -31.744 1.00 88.62 113 TYR A N 1
ATOM 888 C CA . TYR A 1 113 ? 9.444 3.313 -30.790 1.00 88.62 113 TYR A CA 1
ATOM 889 C C . TYR A 1 113 ? 9.069 2.984 -29.349 1.00 88.62 113 TYR A C 1
ATOM 891 O O . TYR A 1 113 ? 9.944 3.024 -28.489 1.00 88.62 113 TYR A O 1
ATOM 899 N N . LEU A 1 114 ? 7.814 2.615 -29.080 1.00 89.06 114 LEU A N 1
ATOM 900 C CA . LEU A 1 114 ? 7.379 2.235 -27.739 1.00 89.06 114 LEU A CA 1
ATOM 901 C C . LEU A 1 114 ? 8.181 1.043 -27.214 1.00 89.06 114 LEU A C 1
ATOM 903 O O . LEU A 1 114 ? 8.666 1.093 -26.088 1.00 89.06 114 LEU A O 1
ATOM 907 N N . LYS A 1 115 ? 8.391 0.011 -28.042 1.00 87.62 115 LYS A N 1
ATOM 908 C CA . LYS A 1 115 ? 9.247 -1.131 -27.685 1.00 87.62 115 LYS A CA 1
ATOM 909 C C . LYS A 1 115 ? 10.660 -0.679 -27.337 1.00 87.62 115 LYS A C 1
ATOM 911 O O . LYS A 1 115 ? 11.140 -0.974 -26.251 1.00 87.62 115 LYS A O 1
ATOM 916 N N . LYS A 1 116 ? 11.284 0.131 -28.197 1.00 89.75 116 LYS A N 1
ATOM 917 C CA . LYS A 1 116 ? 12.625 0.670 -27.935 1.00 89.75 116 LYS A CA 1
ATOM 918 C C . LYS A 1 116 ? 12.675 1.520 -26.658 1.00 89.75 116 LYS A C 1
ATOM 920 O O . LYS A 1 116 ? 13.687 1.513 -25.962 1.00 89.75 116 LYS A O 1
ATOM 925 N N . LEU A 1 117 ? 11.609 2.265 -26.354 1.00 91.56 117 LEU A N 1
ATOM 926 C CA . LEU A 1 117 ? 11.493 3.076 -25.142 1.00 91.56 117 LEU A CA 1
ATOM 927 C C . LEU A 1 117 ? 11.466 2.187 -23.893 1.00 91.56 117 LEU A C 1
ATOM 929 O O . LEU A 1 117 ? 12.209 2.454 -22.949 1.00 91.56 117 LEU A O 1
ATOM 933 N N . LEU A 1 118 ? 10.662 1.121 -23.911 1.00 91.94 118 LEU A N 1
ATOM 934 C CA . LEU A 1 118 ? 10.592 0.132 -22.834 1.00 91.94 118 LEU A CA 1
ATOM 935 C C . LEU A 1 118 ? 11.925 -0.613 -22.682 1.00 91.94 118 LEU A C 1
ATOM 937 O O . LEU A 1 118 ? 12.438 -0.708 -21.570 1.00 91.94 118 LEU A O 1
ATOM 941 N N . ASP A 1 119 ? 12.556 -1.016 -23.787 1.00 90.31 119 ASP A N 1
ATOM 942 C CA . ASP A 1 119 ? 13.875 -1.658 -23.774 1.00 90.31 119 ASP A CA 1
ATOM 943 C C . ASP A 1 119 ? 14.932 -0.742 -23.158 1.00 90.31 119 ASP A C 1
ATOM 945 O O . ASP A 1 119 ? 15.742 -1.172 -22.342 1.00 90.31 119 ASP A O 1
ATOM 949 N N . ALA A 1 120 ? 14.912 0.551 -23.484 1.00 90.56 120 ALA A N 1
ATOM 950 C CA . ALA A 1 120 ? 15.824 1.519 -22.892 1.00 90.56 120 ALA A CA 1
ATOM 951 C C . ALA A 1 120 ? 15.551 1.764 -21.393 1.00 90.56 120 ALA A C 1
ATOM 953 O O . ALA A 1 120 ? 16.494 2.058 -20.656 1.00 90.56 120 ALA A O 1
ATOM 954 N N . MET A 1 121 ? 14.307 1.622 -20.923 1.00 91.44 121 MET A N 1
ATOM 955 C CA . MET A 1 121 ? 13.963 1.711 -19.497 1.00 91.44 121 MET A CA 1
ATOM 956 C C . MET A 1 121 ? 14.374 0.454 -18.717 1.00 91.44 121 MET A C 1
ATOM 958 O O . MET A 1 121 ? 14.955 0.578 -17.642 1.00 91.44 121 MET A O 1
ATOM 962 N N . PHE A 1 122 ? 14.094 -0.743 -19.238 1.00 90.38 122 PHE A N 1
ATOM 963 C CA . PHE A 1 122 ? 14.193 -1.997 -18.478 1.00 90.38 122 PHE A CA 1
ATOM 964 C C . PHE A 1 122 ? 15.403 -2.869 -18.838 1.00 90.38 122 PHE A C 1
ATOM 966 O O . PHE A 1 122 ? 15.874 -3.619 -17.987 1.00 90.38 122 PHE A O 1
ATOM 973 N N . ASP A 1 123 ? 15.972 -2.727 -20.036 1.00 87.69 123 ASP A N 1
ATOM 974 C CA . ASP A 1 123 ? 17.228 -3.370 -20.461 1.00 87.69 123 ASP A CA 1
ATOM 975 C C . ASP A 1 123 ? 18.323 -2.354 -20.864 1.00 87.69 123 ASP A C 1
ATOM 977 O O . ASP A 1 123 ? 19.394 -2.695 -21.382 1.00 87.69 123 ASP A O 1
ATOM 981 N N . GLY A 1 124 ? 18.091 -1.067 -20.611 1.00 85.06 124 GLY A N 1
ATOM 982 C CA . GLY A 1 124 ? 19.063 -0.013 -20.869 1.00 85.06 124 GLY A CA 1
ATOM 983 C C . GLY A 1 124 ? 20.215 0.003 -19.865 1.00 85.06 124 GLY A C 1
ATOM 984 O O . GLY A 1 124 ? 20.216 -0.669 -18.838 1.00 85.06 124 GLY A O 1
ATOM 985 N N . GLN A 1 125 ? 21.214 0.847 -20.129 1.00 82.00 125 GLN A N 1
ATOM 986 C CA . GLN A 1 125 ? 22.394 0.996 -19.260 1.00 82.00 125 GLN A CA 1
ATOM 987 C C . GLN A 1 125 ? 22.068 1.506 -17.845 1.00 82.00 125 GLN A C 1
ATOM 989 O O . GLN A 1 125 ? 22.870 1.350 -16.925 1.00 82.00 125 GLN A O 1
ATOM 994 N N . ASN A 1 126 ? 20.902 2.130 -17.669 1.00 81.69 126 ASN A N 1
ATOM 995 C CA . ASN A 1 126 ? 20.444 2.640 -16.380 1.00 81.69 126 ASN A CA 1
ATOM 996 C C . ASN A 1 126 ? 19.816 1.553 -15.496 1.00 81.69 126 ASN A C 1
ATOM 998 O O . ASN A 1 126 ? 19.690 1.779 -14.296 1.00 81.69 126 ASN A O 1
ATOM 1002 N N . ASN A 1 127 ? 19.518 0.375 -16.053 1.00 82.62 127 ASN A N 1
ATOM 1003 C CA . ASN A 1 127 ? 19.029 -0.798 -15.332 1.00 82.62 127 ASN A CA 1
ATOM 1004 C C . ASN A 1 127 ? 19.985 -1.999 -15.500 1.00 82.62 127 ASN A C 1
ATOM 1006 O O . ASN A 1 127 ? 19.575 -3.107 -15.840 1.00 82.62 127 ASN A O 1
ATOM 1010 N N . LYS A 1 128 ? 21.297 -1.757 -15.355 1.00 76.56 128 LYS A N 1
ATOM 1011 C CA . LYS A 1 128 ? 22.349 -2.781 -15.463 1.00 76.56 128 LYS A CA 1
ATOM 1012 C C . LYS A 1 128 ? 23.353 -2.692 -14.318 1.00 76.56 128 LYS A C 1
ATOM 1014 O O . LYS A 1 128 ? 23.817 -1.613 -13.935 1.00 76.56 128 LYS A O 1
ATOM 1019 N N . GLY A 1 129 ? 23.760 -3.861 -13.820 1.00 72.62 129 GLY A N 1
ATOM 1020 C CA . GLY A 1 129 ? 24.763 -3.998 -12.767 1.00 72.62 129 GLY A CA 1
ATOM 1021 C C . GLY A 1 129 ? 24.302 -3.360 -11.457 1.00 72.62 129 GLY A C 1
ATOM 1022 O O . GLY A 1 129 ? 23.333 -3.803 -10.864 1.00 72.62 129 GLY A O 1
ATOM 1023 N N . LYS A 1 130 ? 25.005 -2.314 -11.004 1.00 69.06 130 LYS A N 1
ATOM 1024 C CA . LYS A 1 130 ? 24.683 -1.591 -9.756 1.00 69.06 130 LYS A CA 1
ATOM 1025 C C . LYS A 1 130 ? 23.641 -0.475 -9.931 1.00 69.06 130 LYS A C 1
ATOM 1027 O O . LYS A 1 130 ? 23.388 0.263 -8.983 1.00 69.06 130 LYS A O 1
ATOM 1032 N N . ARG A 1 131 ? 23.128 -0.263 -11.147 1.00 69.81 131 ARG A N 1
ATOM 1033 C CA . ARG A 1 131 ? 22.134 0.775 -11.451 1.00 69.81 131 ARG A CA 1
ATOM 1034 C C . ARG A 1 131 ? 20.781 0.123 -11.690 1.00 69.81 131 ARG A C 1
ATOM 1036 O O . ARG A 1 131 ? 20.699 -0.809 -12.481 1.00 69.81 131 ARG A O 1
ATOM 1043 N N . GLU A 1 132 ? 19.758 0.654 -11.030 1.00 79.50 132 GLU A N 1
ATOM 1044 C CA . GLU A 1 132 ? 18.383 0.137 -11.044 1.00 79.50 132 GLU A CA 1
ATOM 1045 C C . GLU A 1 132 ? 17.408 1.296 -11.270 1.00 79.50 132 GLU A C 1
ATOM 1047 O O . GLU A 1 132 ? 16.545 1.603 -10.453 1.00 79.50 132 GLU A O 1
ATOM 1052 N N . ALA A 1 133 ? 17.637 2.046 -12.345 1.00 81.88 133 ALA A N 1
ATOM 1053 C CA . ALA A 1 133 ? 16.831 3.197 -12.713 1.00 81.88 133 ALA A CA 1
ATOM 1054 C C . ALA A 1 133 ? 16.026 2.879 -13.977 1.00 81.88 133 ALA A C 1
ATOM 1056 O O . ALA A 1 133 ? 16.529 3.001 -15.094 1.00 81.88 133 ALA A O 1
ATOM 1057 N N . MET A 1 134 ? 14.755 2.522 -13.785 1.00 90.00 134 MET A N 1
ATOM 1058 C CA . MET A 1 134 ? 13.789 2.244 -14.853 1.00 90.00 134 MET A CA 1
ATOM 1059 C C . MET A 1 134 ? 13.124 3.538 -15.348 1.00 90.00 134 MET A C 1
ATOM 1061 O O . MET A 1 134 ? 11.900 3.683 -15.355 1.00 90.00 134 MET A O 1
ATOM 1065 N N . CYS A 1 135 ? 13.944 4.528 -15.701 1.00 91.19 135 CYS A N 1
ATOM 1066 C CA . CYS A 1 135 ? 13.497 5.822 -16.203 1.00 91.19 135 CYS A CA 1
ATOM 1067 C C . CYS A 1 135 ? 14.490 6.406 -17.217 1.00 91.19 135 CYS A C 1
ATOM 1069 O O . CYS A 1 135 ? 15.674 6.063 -17.236 1.00 91.19 135 CYS A O 1
ATOM 1071 N N . LEU A 1 136 ? 14.005 7.311 -18.068 1.00 90.75 136 LEU A N 1
ATOM 1072 C CA . LEU A 1 136 ? 14.801 7.947 -19.121 1.00 90.75 136 LEU A CA 1
ATOM 1073 C C . LEU A 1 136 ? 14.730 9.462 -19.017 1.00 90.75 136 LEU A C 1
ATOM 1075 O O . LEU A 1 136 ? 13.664 10.021 -18.771 1.00 90.75 136 LEU A O 1
ATOM 1079 N N . SER A 1 137 ? 15.852 10.148 -19.243 1.00 91.06 137 SER A N 1
ATOM 1080 C CA . SER A 1 137 ? 15.813 11.600 -19.421 1.00 91.06 137 SER A CA 1
ATOM 1081 C C . SER A 1 137 ? 15.024 11.945 -20.689 1.00 91.06 137 SER A C 1
ATOM 1083 O O . SER A 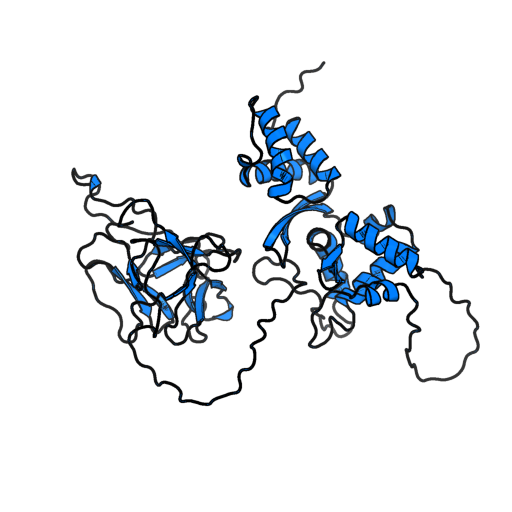1 137 ? 14.951 11.140 -21.618 1.00 91.06 137 SER A O 1
ATOM 1085 N N . GLY A 1 138 ? 14.450 13.148 -20.772 1.00 88.06 138 GLY A N 1
ATOM 1086 C CA . GLY A 1 138 ? 13.755 13.569 -21.994 1.00 88.06 138 GLY A CA 1
ATOM 1087 C C . GLY A 1 138 ? 14.632 13.514 -23.251 1.00 88.06 138 GLY A C 1
ATOM 1088 O O . GLY A 1 138 ? 14.141 13.162 -24.317 1.00 88.06 138 GLY A O 1
ATOM 1089 N N . ILE A 1 139 ? 15.934 13.782 -23.117 1.00 86.25 139 ILE A N 1
ATOM 1090 C CA . ILE A 1 139 ? 16.891 13.686 -24.228 1.00 86.25 139 ILE A CA 1
ATOM 1091 C C . ILE A 1 139 ? 17.066 12.227 -24.659 1.00 86.25 139 ILE A C 1
ATOM 1093 O O . ILE A 1 139 ? 16.998 11.932 -25.852 1.00 86.25 139 ILE A O 1
ATOM 1097 N N . ASP A 1 140 ? 17.260 11.316 -23.702 1.00 88.69 140 ASP A N 1
ATOM 1098 C CA . ASP A 1 140 ? 17.429 9.892 -24.001 1.00 88.69 140 ASP A CA 1
ATOM 1099 C C . ASP A 1 140 ? 16.163 9.319 -24.640 1.00 88.69 140 ASP A C 1
ATOM 1101 O O . ASP A 1 140 ? 16.258 8.657 -25.668 1.00 88.69 140 ASP A O 1
ATOM 1105 N N . ALA A 1 141 ? 14.982 9.648 -24.106 1.00 89.88 141 ALA A N 1
ATOM 1106 C CA . ALA A 1 141 ? 13.700 9.201 -24.645 1.00 89.88 141 ALA A CA 1
ATOM 1107 C C . ALA A 1 141 ? 13.523 9.603 -26.123 1.00 89.88 141 ALA A C 1
ATOM 1109 O O . ALA A 1 141 ? 13.190 8.763 -26.952 1.00 89.88 141 ALA A O 1
ATOM 1110 N N . ILE A 1 142 ? 13.852 10.847 -26.491 1.00 89.75 142 ILE A N 1
ATOM 1111 C CA . ILE A 1 142 ? 13.803 11.310 -27.891 1.00 89.75 142 ILE A CA 1
ATOM 1112 C C . ILE A 1 142 ? 14.835 10.577 -28.761 1.00 89.75 142 ILE A C 1
ATOM 1114 O O . ILE A 1 142 ? 14.571 10.237 -29.917 1.00 89.75 142 ILE A O 1
ATOM 1118 N N . HIS A 1 143 ? 16.037 10.339 -28.232 1.00 86.56 143 HIS A N 1
ATOM 1119 C CA . HIS A 1 143 ? 17.119 9.697 -28.975 1.00 86.56 143 HIS A CA 1
ATOM 1120 C C . HIS A 1 143 ? 16.910 8.201 -29.206 1.00 86.56 143 HIS A C 1
ATOM 1122 O O . HIS A 1 143 ? 17.441 7.685 -30.187 1.00 86.56 143 HIS A O 1
ATOM 1128 N N . VAL A 1 144 ? 16.104 7.524 -28.386 1.00 86.19 144 VAL A N 1
ATOM 1129 C CA . VAL A 1 144 ? 15.732 6.113 -28.581 1.00 86.19 144 VAL A CA 1
ATOM 1130 C C . VAL A 1 144 ? 15.045 5.876 -29.938 1.00 86.19 144 VAL A C 1
ATOM 1132 O O . VAL A 1 144 ? 15.208 4.816 -30.543 1.00 86.19 144 VAL A O 1
ATOM 1135 N N . GLY A 1 145 ? 14.340 6.879 -30.476 1.00 70.81 145 GLY A N 1
ATOM 1136 C CA . GLY A 1 145 ? 13.733 6.815 -31.812 1.00 70.81 145 GLY A CA 1
ATOM 1137 C C . GLY A 1 145 ? 14.726 6.900 -32.973 1.00 70.81 145 GLY A C 1
ATOM 1138 O O . GLY A 1 145 ? 14.393 6.515 -34.095 1.00 70.81 145 GLY A O 1
ATOM 1139 N N . ARG A 1 146 ? 15.962 7.349 -32.719 1.00 74.12 146 ARG A N 1
ATOM 1140 C CA . ARG A 1 146 ? 17.033 7.420 -33.721 1.00 74.12 146 ARG A CA 1
ATOM 1141 C C . ARG A 1 146 ? 17.778 6.087 -33.776 1.00 74.12 146 ARG A C 1
ATOM 1143 O O . ARG A 1 146 ? 17.927 5.404 -32.769 1.00 74.12 146 ARG A O 1
ATOM 1150 N N . ALA A 1 147 ? 18.270 5.703 -34.954 1.00 55.44 147 ALA A N 1
ATOM 1151 C CA . ALA A 1 147 ? 19.079 4.493 -35.080 1.00 55.44 147 ALA A CA 1
ATOM 1152 C C . ALA A 1 147 ? 20.306 4.583 -34.160 1.00 55.44 147 ALA A C 1
ATOM 1154 O O . ALA A 1 147 ? 21.175 5.434 -34.356 1.00 55.44 147 ALA A O 1
ATOM 1155 N N . GLN A 1 148 ? 20.416 3.669 -33.195 1.00 51.88 148 GLN A N 1
ATOM 1156 C CA . GLN A 1 148 ? 21.736 3.259 -32.748 1.00 51.88 148 GLN A CA 1
ATOM 1157 C C . GLN A 1 148 ? 22.360 2.523 -33.929 1.00 51.88 148 GLN A C 1
ATOM 1159 O O . GLN A 1 148 ? 21.939 1.419 -34.267 1.00 51.88 148 GLN A O 1
ATOM 1164 N N . SER A 1 149 ? 23.344 3.140 -34.585 1.00 40.53 149 SER A N 1
ATOM 1165 C CA . SER A 1 149 ? 24.310 2.383 -35.375 1.00 40.53 149 SER A CA 1
ATOM 1166 C C . SER A 1 149 ? 24.874 1.323 -34.441 1.00 40.53 149 SER A C 1
ATOM 1168 O O . SER A 1 149 ? 25.624 1.641 -33.518 1.00 40.53 149 SER A O 1
ATOM 1170 N N . SER A 1 150 ? 24.437 0.081 -34.621 1.00 39.12 150 SER A N 1
ATOM 1171 C CA . SER A 1 150 ? 24.914 -1.069 -33.878 1.00 39.12 150 SER A CA 1
ATOM 1172 C C . SER A 1 150 ? 26.423 -1.156 -34.070 1.00 39.12 150 SER A C 1
ATOM 1174 O O . SER A 1 150 ? 26.905 -1.708 -35.055 1.00 39.12 150 SER A O 1
ATOM 1176 N N . ASN A 1 151 ? 27.187 -0.624 -33.120 1.00 36.62 151 ASN A N 1
ATOM 1177 C CA . ASN A 1 151 ? 28.621 -0.855 -33.014 1.00 36.62 151 ASN A CA 1
ATOM 1178 C C . ASN A 1 151 ? 28.844 -2.262 -32.428 1.00 36.62 151 ASN A C 1
ATOM 1180 O O . ASN A 1 151 ? 29.561 -2.448 -31.446 1.00 36.62 151 ASN A O 1
ATOM 1184 N N . ARG A 1 152 ? 28.193 -3.273 -33.022 1.00 38.41 152 ARG A N 1
ATOM 1185 C CA . ARG A 1 152 ? 28.551 -4.674 -32.831 1.00 38.41 152 ARG A CA 1
ATOM 1186 C C . ARG A 1 152 ? 29.818 -4.857 -33.656 1.00 38.41 152 ARG A C 1
ATOM 1188 O O . ARG A 1 152 ? 29.775 -5.064 -34.863 1.00 38.41 152 ARG A O 1
ATOM 1195 N N . ARG A 1 153 ? 30.957 -4.624 -33.006 1.00 37.41 153 ARG A N 1
ATOM 1196 C CA . ARG A 1 153 ? 32.288 -4.859 -33.558 1.00 37.41 153 ARG A CA 1
ATOM 1197 C C . ARG A 1 153 ? 32.475 -6.372 -33.631 1.00 37.41 153 ARG A C 1
ATOM 1199 O O . ARG A 1 153 ? 33.097 -6.954 -32.754 1.00 37.41 153 ARG A O 1
ATOM 1206 N N . ASP A 1 154 ? 31.845 -6.989 -34.621 1.00 35.16 154 ASP A N 1
ATOM 1207 C CA . ASP A 1 154 ? 32.072 -8.385 -34.946 1.00 35.16 154 ASP A CA 1
ATOM 1208 C C . ASP A 1 154 ? 33.324 -8.455 -35.819 1.00 35.16 154 ASP A C 1
ATOM 1210 O O . ASP A 1 154 ? 33.418 -7.857 -36.894 1.00 35.16 154 ASP A O 1
ATOM 1214 N N . THR A 1 155 ? 34.354 -9.085 -35.278 1.00 40.25 155 THR A N 1
ATOM 1215 C CA . THR A 1 155 ? 35.590 -9.379 -35.983 1.00 40.25 155 THR A CA 1
ATOM 1216 C C . THR A 1 155 ? 35.340 -10.576 -36.888 1.00 40.25 155 THR A C 1
ATOM 1218 O O . THR A 1 155 ? 35.313 -11.691 -36.386 1.00 40.25 155 THR A O 1
ATOM 1221 N N . THR A 1 156 ? 35.166 -10.372 -38.196 1.00 36.81 156 THR A N 1
ATOM 1222 C CA . THR A 1 156 ? 35.724 -11.217 -39.278 1.00 36.81 156 THR A CA 1
ATOM 1223 C C . THR A 1 156 ? 35.334 -10.691 -40.664 1.00 36.81 156 THR A C 1
ATOM 1225 O O . THR A 1 156 ? 34.343 -9.993 -40.848 1.00 36.81 156 THR A O 1
ATOM 1228 N N . GLU A 1 157 ? 36.212 -10.969 -41.622 1.00 37.72 157 GLU A N 1
ATOM 1229 C CA . GLU A 1 157 ? 36.308 -10.406 -42.966 1.00 37.72 157 GLU A CA 1
ATOM 1230 C C . GLU A 1 157 ? 35.229 -10.851 -43.972 1.00 37.72 157 GLU A C 1
ATOM 1232 O O . GLU A 1 157 ? 34.723 -11.966 -43.930 1.00 37.72 157 GLU A O 1
ATOM 1237 N N . ASN A 1 158 ? 35.078 -9.993 -44.993 1.00 35.75 158 ASN A N 1
ATOM 1238 C CA . ASN A 1 158 ? 34.672 -10.257 -46.381 1.00 35.75 158 ASN A CA 1
ATOM 1239 C C . ASN A 1 158 ? 33.221 -10.658 -46.699 1.00 35.75 158 ASN A C 1
ATOM 1241 O O . ASN A 1 158 ? 32.796 -11.790 -46.508 1.00 35.75 158 ASN A O 1
ATOM 1245 N N . GLY A 1 159 ? 32.534 -9.766 -47.424 1.00 34.34 159 GLY A N 1
ATOM 1246 C CA . GLY A 1 159 ? 31.367 -10.136 -48.226 1.00 34.34 159 GLY A CA 1
ATOM 1247 C C . GLY A 1 159 ? 30.499 -8.951 -48.625 1.00 34.34 159 GLY A C 1
ATOM 1248 O O . GLY A 1 159 ? 29.588 -8.567 -47.908 1.00 34.34 159 GLY A O 1
ATOM 1249 N N . SER A 1 160 ? 30.779 -8.378 -49.790 1.00 42.06 160 SER A N 1
ATOM 1250 C CA . SER A 1 160 ? 29.975 -7.371 -50.487 1.00 42.06 160 SER A CA 1
ATOM 1251 C C . SER A 1 160 ? 28.475 -7.702 -50.539 1.00 42.06 160 SER A C 1
ATOM 1253 O O . SER A 1 160 ? 28.082 -8.702 -51.138 1.00 42.06 160 SER A O 1
ATOM 1255 N N . GLY A 1 161 ? 27.647 -6.801 -50.010 1.00 34.12 161 GLY A N 1
ATOM 1256 C CA . GLY A 1 161 ? 26.193 -6.835 -50.140 1.00 34.12 161 GLY A CA 1
ATOM 1257 C C . GLY A 1 161 ? 25.581 -5.520 -49.671 1.00 34.12 161 GLY A C 1
ATOM 1258 O O . GLY A 1 161 ? 25.304 -5.342 -48.492 1.00 34.12 161 GLY A O 1
ATOM 1259 N N . ALA A 1 162 ? 25.398 -4.571 -50.591 1.00 44.53 162 ALA A N 1
ATOM 1260 C CA . ALA A 1 162 ? 24.606 -3.375 -50.339 1.00 44.53 162 ALA A CA 1
ATOM 1261 C C . ALA A 1 162 ? 23.127 -3.776 -50.235 1.00 44.53 162 ALA A C 1
ATOM 1263 O O . ALA A 1 162 ? 22.433 -3.882 -51.243 1.00 44.53 162 ALA A O 1
ATOM 1264 N N . THR A 1 163 ? 22.645 -4.012 -49.019 1.00 35.56 163 THR A N 1
ATOM 1265 C CA . THR A 1 163 ? 21.213 -4.109 -48.726 1.00 35.56 163 THR A CA 1
ATOM 1266 C C . THR A 1 163 ? 20.736 -2.787 -48.147 1.00 35.56 163 THR A C 1
ATOM 1268 O O . THR A 1 163 ? 21.263 -2.302 -47.149 1.00 35.56 163 THR A O 1
ATOM 1271 N N . GLN A 1 164 ? 19.757 -2.190 -48.826 1.00 38.66 164 GLN A N 1
ATOM 1272 C CA . GLN A 1 164 ? 19.018 -1.007 -48.401 1.00 38.66 164 GLN A CA 1
ATOM 1273 C C . GLN A 1 164 ? 18.555 -1.170 -46.946 1.00 38.66 164 GLN A C 1
ATOM 1275 O O . GLN A 1 164 ? 17.674 -1.982 -46.671 1.00 38.66 164 GLN A O 1
ATOM 1280 N N . SER A 1 165 ? 19.126 -0.395 -46.019 1.00 40.81 165 SER A N 1
ATOM 1281 C CA . SER A 1 165 ? 18.539 -0.237 -44.687 1.00 40.81 165 SER A CA 1
ATOM 1282 C C . SER A 1 165 ? 17.197 0.465 -44.847 1.00 40.81 165 SER A C 1
ATOM 1284 O O . SER A 1 165 ? 17.134 1.654 -45.157 1.00 40.81 165 SER A O 1
ATOM 1286 N N . SER A 1 166 ? 16.116 -0.284 -44.669 1.00 42.84 166 SER A N 1
ATOM 1287 C CA . SER A 1 166 ? 14.773 0.258 -44.531 1.00 42.84 166 SER A CA 1
ATOM 1288 C C . SER A 1 166 ? 14.738 1.220 -43.340 1.00 42.84 166 SER A C 1
ATOM 1290 O O . SER A 1 166 ? 14.996 0.803 -42.215 1.00 42.84 166 SER A O 1
ATOM 1292 N N . ASN A 1 167 ? 14.354 2.480 -43.562 1.00 52.41 167 ASN A N 1
ATOM 1293 C CA . ASN A 1 167 ? 14.059 3.463 -42.504 1.00 52.41 167 ASN A CA 1
ATOM 1294 C C . ASN A 1 167 ? 12.793 3.115 -41.678 1.00 52.41 167 ASN A C 1
ATOM 1296 O O . ASN A 1 167 ? 12.282 3.965 -40.956 1.00 52.41 167 ASN A O 1
ATOM 1300 N N . ALA A 1 168 ? 12.264 1.893 -41.803 1.00 46.69 168 ALA A N 1
ATOM 1301 C CA . ALA A 1 168 ? 11.107 1.420 -41.053 1.00 46.69 168 ALA A CA 1
ATOM 1302 C C . ALA A 1 168 ? 11.441 1.380 -39.551 1.00 46.69 168 ALA A C 1
ATOM 1304 O O . ALA A 1 168 ? 12.451 0.795 -39.153 1.00 46.69 168 ALA A O 1
ATOM 1305 N N . GLY A 1 169 ? 10.618 2.019 -38.718 1.00 53.62 169 GLY A N 1
ATOM 1306 C CA . GLY A 1 169 ? 10.812 2.088 -37.268 1.00 53.62 169 GLY A CA 1
ATOM 1307 C C . GLY A 1 169 ? 11.697 3.236 -36.763 1.00 53.62 169 GLY A C 1
ATOM 1308 O O . GLY A 1 169 ? 12.254 3.124 -35.660 1.00 53.62 169 GLY A O 1
ATOM 1309 N N . MET A 1 170 ? 11.871 4.310 -37.547 1.00 65.94 170 MET A N 1
ATOM 1310 C CA . MET A 1 170 ? 12.569 5.537 -37.134 1.00 65.94 170 MET A CA 1
ATOM 1311 C C . MET A 1 170 ? 11.580 6.705 -37.010 1.00 65.94 170 MET A C 1
ATOM 1313 O O . MET A 1 170 ? 11.219 7.330 -38.003 1.00 65.94 170 MET A O 1
ATOM 1317 N N . LEU A 1 171 ? 11.181 7.032 -35.780 1.00 73.69 171 LEU A N 1
ATOM 1318 C CA . LEU A 1 171 ? 10.451 8.268 -35.499 1.00 73.69 171 LEU A CA 1
ATOM 1319 C C . LEU A 1 171 ? 11.443 9.437 -35.457 1.00 73.69 171 LEU A C 1
ATOM 1321 O O . LEU A 1 171 ? 12.457 9.393 -34.752 1.00 73.69 171 LEU A O 1
ATOM 1325 N N . GLY A 1 172 ? 11.168 10.492 -36.231 1.00 80.50 172 GLY A N 1
ATOM 1326 C CA . GLY A 1 172 ? 11.926 11.738 -36.151 1.00 80.50 172 GLY A CA 1
ATOM 1327 C C . GLY A 1 172 ? 11.812 12.346 -34.751 1.00 80.50 172 GLY A C 1
ATOM 1328 O O . GLY A 1 172 ? 10.863 12.072 -34.027 1.00 80.50 172 GLY A O 1
ATOM 1329 N N . ALA A 1 173 ? 12.753 13.206 -34.350 1.00 83.31 173 ALA A N 1
ATOM 1330 C CA . ALA A 1 173 ? 12.755 13.760 -32.986 1.00 83.31 173 ALA A CA 1
ATOM 1331 C C . ALA A 1 173 ? 11.437 14.466 -32.614 1.00 83.31 173 ALA A C 1
ATOM 1333 O O . ALA A 1 173 ? 10.956 14.324 -31.496 1.00 83.31 173 ALA A O 1
ATOM 1334 N N . ARG A 1 174 ? 10.829 15.169 -33.576 1.00 87.06 174 ARG A N 1
ATOM 1335 C CA . ARG A 1 174 ? 9.528 15.822 -33.396 1.00 87.06 174 ARG A CA 1
ATOM 1336 C C . ARG A 1 174 ? 8.395 14.814 -33.189 1.00 87.06 174 ARG A C 1
ATOM 1338 O O . ARG A 1 174 ? 7.525 15.044 -32.357 1.00 87.06 174 ARG A O 1
ATOM 1345 N N . ASP A 1 175 ? 8.409 13.718 -33.937 1.00 88.19 175 ASP A N 1
ATOM 1346 C CA . ASP A 1 175 ? 7.369 12.693 -33.854 1.00 88.19 175 ASP A CA 1
ATOM 1347 C C . ASP A 1 175 ? 7.529 11.863 -32.571 1.00 88.19 175 ASP A C 1
ATOM 1349 O O . ASP A 1 175 ? 6.542 11.530 -31.924 1.00 88.19 175 ASP A O 1
ATOM 1353 N N . ALA A 1 176 ? 8.770 11.625 -32.132 1.00 89.31 176 ALA A N 1
ATOM 1354 C CA . ALA A 1 176 ? 9.080 11.026 -30.835 1.00 89.31 176 ALA A CA 1
ATOM 1355 C C . ALA A 1 176 ? 8.589 11.897 -29.663 1.00 89.31 176 ALA A C 1
ATOM 1357 O O . ALA A 1 176 ? 7.977 11.383 -28.729 1.00 89.31 176 ALA A O 1
ATOM 1358 N N . GLU A 1 177 ? 8.795 13.219 -29.714 1.00 90.38 177 GLU A N 1
ATOM 1359 C CA . GLU A 1 177 ? 8.236 14.150 -28.720 1.00 90.38 177 GLU A CA 1
ATOM 1360 C C . GLU A 1 177 ? 6.702 14.138 -28.713 1.00 90.38 177 GLU A C 1
ATOM 1362 O O . GLU A 1 177 ? 6.093 14.087 -27.643 1.00 90.38 177 GLU A O 1
ATOM 1367 N N . ALA A 1 178 ? 6.073 14.153 -29.892 1.00 91.25 178 ALA A N 1
ATOM 1368 C CA . ALA A 1 178 ? 4.619 14.071 -30.013 1.00 91.25 178 ALA A CA 1
ATOM 1369 C C . ALA A 1 178 ? 4.082 12.761 -29.417 1.00 91.25 178 ALA A C 1
ATOM 1371 O O . ALA A 1 178 ? 3.109 12.780 -28.663 1.00 91.25 178 ALA A O 1
ATOM 1372 N N . MET A 1 179 ? 4.761 11.643 -29.682 1.00 89.69 179 MET A N 1
ATOM 1373 C CA . MET A 1 179 ? 4.411 10.347 -29.118 1.00 89.69 179 MET A CA 1
ATOM 1374 C C . MET A 1 179 ? 4.578 10.309 -27.592 1.00 89.69 179 MET A C 1
ATOM 1376 O O . MET A 1 179 ? 3.702 9.799 -26.900 1.00 89.69 179 MET A O 1
ATOM 1380 N N . LEU A 1 180 ? 5.655 10.879 -27.040 1.00 92.50 180 LEU A N 1
ATOM 1381 C CA . LEU A 1 180 ? 5.835 10.979 -25.586 1.00 92.50 180 LEU A CA 1
ATOM 1382 C C . LEU A 1 180 ? 4.712 11.787 -24.927 1.00 92.50 180 LEU A C 1
ATOM 1384 O O . LEU A 1 180 ? 4.229 11.393 -23.870 1.00 92.50 180 LEU A O 1
ATOM 1388 N N . ASN A 1 181 ? 4.282 12.894 -25.541 1.00 92.69 181 ASN A N 1
ATOM 1389 C CA . ASN A 1 181 ? 3.167 13.692 -25.024 1.00 92.69 181 ASN A CA 1
ATOM 1390 C C . ASN A 1 181 ? 1.845 12.921 -25.080 1.00 92.69 181 ASN A C 1
ATOM 1392 O O . ASN A 1 181 ? 1.122 12.906 -24.089 1.00 92.69 181 ASN A O 1
ATOM 1396 N N . LYS A 1 182 ? 1.576 12.208 -26.179 1.00 91.19 182 LYS A N 1
ATOM 1397 C CA . LYS A 1 182 ? 0.406 11.325 -26.292 1.00 91.19 182 LYS A CA 1
ATOM 1398 C C . LYS A 1 182 ? 0.391 10.267 -25.180 1.00 91.19 182 LYS A C 1
ATOM 1400 O O . LYS A 1 182 ? -0.624 10.087 -24.517 1.00 91.19 182 LYS A O 1
ATOM 1405 N N . LEU A 1 183 ? 1.530 9.624 -24.909 1.00 90.94 183 LEU A N 1
ATOM 1406 C CA . LEU A 1 183 ? 1.659 8.634 -23.831 1.00 90.94 183 LEU A CA 1
ATOM 1407 C C . LEU A 1 183 ? 1.478 9.239 -22.427 1.00 90.94 183 LEU A C 1
ATOM 1409 O O . LEU A 1 183 ? 0.984 8.552 -21.534 1.00 90.94 183 LEU A O 1
ATOM 1413 N N . LEU A 1 184 ? 1.867 10.500 -22.211 1.00 92.00 184 LEU A N 1
ATOM 1414 C CA . LEU A 1 184 ? 1.588 11.218 -20.960 1.00 92.00 184 LEU A CA 1
ATOM 1415 C C . LEU A 1 184 ? 0.089 11.517 -20.809 1.00 92.00 184 LEU A C 1
ATOM 1417 O O . LEU A 1 184 ? -0.471 11.286 -19.742 1.00 92.00 184 LEU A O 1
ATOM 1421 N N . GLU A 1 185 ? -0.560 12.014 -21.865 1.00 88.75 185 GLU A N 1
ATOM 1422 C CA . GLU A 1 185 ? -1.990 12.363 -21.864 1.00 88.75 185 GLU A CA 1
ATOM 1423 C C . GLU A 1 185 ? -2.888 11.137 -21.665 1.00 88.75 185 GLU A C 1
ATOM 1425 O O . GLU A 1 185 ? -3.873 11.199 -20.933 1.00 88.75 185 GLU A O 1
ATOM 1430 N N . GLU A 1 186 ? -2.517 10.004 -22.261 1.00 86.44 186 GLU A N 1
ATOM 1431 C CA . GLU A 1 186 ? -3.204 8.722 -22.078 1.00 86.44 186 GLU A CA 1
ATOM 1432 C C . GLU A 1 186 ? -2.863 8.037 -20.739 1.00 86.44 186 GLU A C 1
ATOM 1434 O O . GLU A 1 186 ? -3.443 7.003 -20.405 1.00 86.44 186 GLU A O 1
ATOM 1439 N N . GLY A 1 187 ? -1.931 8.590 -19.956 1.00 87.50 187 GLY A N 1
ATOM 1440 C CA . GLY A 1 187 ? -1.552 8.056 -18.651 1.00 87.50 187 GLY A CA 1
ATOM 1441 C C . GLY A 1 187 ? -0.735 6.765 -18.719 1.00 87.50 187 GLY A C 1
ATOM 1442 O O . GLY A 1 187 ? -0.775 5.985 -17.772 1.00 87.50 187 GLY A O 1
ATOM 1443 N N . TRP A 1 188 ? 0.000 6.519 -19.806 1.00 89.38 188 TRP A N 1
ATOM 1444 C CA . TRP A 1 188 ? 0.984 5.430 -19.908 1.00 89.38 188 TRP A CA 1
ATOM 1445 C C . TRP A 1 188 ? 2.322 5.798 -19.265 1.00 89.38 188 TRP A C 1
ATOM 1447 O O . TRP A 1 188 ? 3.000 4.956 -18.674 1.00 89.38 188 TRP A O 1
ATOM 1457 N N . LEU A 1 189 ? 2.701 7.069 -19.375 1.00 93.19 189 LEU A N 1
ATOM 1458 C CA . LEU A 1 189 ? 3.925 7.610 -18.803 1.00 93.19 189 LEU A CA 1
ATOM 1459 C C . LEU A 1 189 ? 3.616 8.679 -17.764 1.00 93.19 189 LEU A C 1
ATOM 1461 O O . LEU A 1 189 ? 2.583 9.341 -17.800 1.00 93.19 189 LEU A O 1
ATOM 1465 N N . GLU A 1 190 ? 4.587 8.904 -16.893 1.00 92.56 190 GLU A N 1
ATOM 1466 C CA . GLU A 1 190 ? 4.660 10.070 -16.026 1.00 92.56 190 GLU A CA 1
ATOM 1467 C C . GLU A 1 190 ? 6.005 10.763 -16.215 1.00 92.56 190 GLU A C 1
ATOM 1469 O O . GLU A 1 190 ? 7.007 10.138 -16.575 1.00 92.56 190 GLU A O 1
ATOM 1474 N N . LYS A 1 191 ? 6.030 12.074 -15.962 1.00 90.88 191 LYS A N 1
ATOM 1475 C CA . LYS A 1 191 ? 7.242 12.885 -16.052 1.00 90.88 191 LYS A CA 1
ATOM 1476 C C . LYS A 1 191 ? 7.563 13.508 -14.703 1.00 90.88 191 LYS A C 1
ATOM 1478 O O . LYS A 1 191 ? 6.769 14.262 -14.145 1.00 90.88 191 LYS A O 1
ATOM 1483 N N . SER A 1 192 ? 8.757 13.231 -14.190 1.00 86.75 192 SER A N 1
ATOM 1484 C CA . SER A 1 192 ? 9.240 13.829 -12.948 1.00 86.75 192 SER A CA 1
ATOM 1485 C C . SER A 1 192 ? 9.542 15.323 -13.120 1.00 86.75 192 SER A C 1
ATOM 1487 O O . SER A 1 192 ? 9.786 15.810 -14.226 1.00 86.75 192 SER A O 1
ATOM 1489 N N . ARG A 1 193 ? 9.633 16.058 -12.001 1.00 82.56 193 ARG A N 1
ATOM 1490 C CA . ARG A 1 193 ? 10.052 17.478 -11.992 1.00 82.56 193 ARG A CA 1
ATOM 1491 C C . ARG A 1 193 ? 11.434 17.706 -12.615 1.00 82.56 193 ARG A C 1
ATOM 1493 O O . ARG A 1 193 ? 11.704 18.787 -13.121 1.00 82.56 193 ARG A O 1
ATOM 1500 N N . HIS A 1 194 ? 12.290 16.685 -12.588 1.00 80.12 194 HIS A N 1
ATOM 1501 C CA . HIS A 1 194 ? 13.631 16.710 -13.173 1.00 80.12 194 HIS A CA 1
ATOM 1502 C C . HIS A 1 194 ? 13.645 16.290 -14.654 1.00 80.12 194 HIS A C 1
ATOM 1504 O O . HIS A 1 194 ? 14.712 16.175 -15.247 1.00 80.12 194 HIS A O 1
ATOM 1510 N N . GLY A 1 195 ? 12.478 16.057 -15.264 1.00 83.88 195 GLY A N 1
ATOM 1511 C CA . GLY A 1 195 ? 12.350 15.760 -16.689 1.00 83.88 195 GLY A CA 1
ATOM 1512 C C . GLY A 1 195 ? 12.607 14.302 -17.072 1.00 83.88 195 GLY A C 1
ATOM 1513 O O . GLY A 1 195 ? 12.887 14.039 -18.242 1.00 83.88 195 GLY A O 1
ATOM 1514 N N . PHE A 1 196 ? 12.507 13.373 -16.117 1.00 90.19 196 PHE A N 1
ATOM 1515 C CA . PHE A 1 196 ? 12.621 11.936 -16.378 1.00 90.19 196 PHE A CA 1
ATOM 1516 C C . PHE A 1 196 ? 11.253 11.313 -16.631 1.00 90.19 196 PHE A C 1
ATOM 1518 O O . PHE A 1 196 ? 10.320 11.581 -15.878 1.00 90.19 196 PHE A O 1
ATOM 1525 N N . TYR A 1 197 ? 11.169 10.470 -17.652 1.00 92.12 197 TYR A N 1
ATOM 1526 C CA . TYR A 1 197 ? 10.006 9.666 -17.996 1.00 92.12 197 TYR A CA 1
ATOM 1527 C C . TYR A 1 197 ? 10.100 8.290 -17.334 1.00 92.12 197 TYR A C 1
ATOM 1529 O O . TYR A 1 197 ? 11.154 7.652 -17.387 1.00 92.12 197 TYR A O 1
ATOM 1537 N N . SER A 1 198 ? 8.999 7.828 -1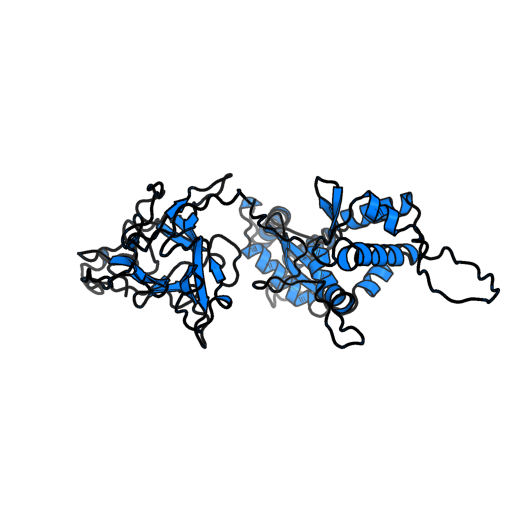6.752 1.00 93.44 198 SER A N 1
ATOM 1538 C CA . SER A 1 198 ? 8.824 6.474 -16.212 1.00 93.44 198 SER A CA 1
ATOM 1539 C C . SER A 1 198 ? 7.423 5.960 -16.530 1.00 93.44 198 SER A C 1
ATOM 1541 O O . SER A 1 198 ? 6.534 6.755 -16.840 1.00 93.44 198 SER A O 1
ATOM 1543 N N . LEU A 1 199 ? 7.211 4.645 -16.438 1.00 93.50 199 LEU A N 1
ATOM 1544 C CA . LEU A 1 199 ? 5.862 4.085 -16.514 1.00 93.50 199 LEU A CA 1
ATOM 1545 C C . LEU A 1 199 ? 4.987 4.611 -15.371 1.00 93.50 199 LEU A C 1
ATOM 1547 O O . LEU A 1 199 ? 5.446 4.704 -14.230 1.00 93.50 199 LEU A O 1
ATOM 1551 N N . SER A 1 200 ? 3.734 4.929 -15.689 1.00 92.69 200 SER A N 1
ATOM 1552 C CA . SER A 1 200 ? 2.718 5.293 -14.700 1.00 92.69 200 SER A CA 1
ATOM 1553 C C . SER A 1 200 ? 2.247 4.064 -13.899 1.00 92.69 200 SER A C 1
ATOM 1555 O O . SER A 1 200 ? 2.445 2.921 -14.330 1.00 92.69 200 SER A O 1
ATOM 1557 N N . PRO A 1 201 ? 1.536 4.251 -12.770 1.00 90.44 201 PRO A N 1
ATOM 1558 C CA . PRO A 1 201 ? 0.887 3.156 -12.052 1.00 90.44 201 PRO A CA 1
ATOM 1559 C C . PRO A 1 201 ? -0.069 2.336 -12.929 1.00 90.44 201 PRO A C 1
ATOM 1561 O O . PRO A 1 201 ? -0.101 1.113 -12.811 1.00 90.44 201 PRO A O 1
ATOM 1564 N N . ARG A 1 202 ? -0.807 2.987 -13.841 1.00 89.56 202 ARG A N 1
ATOM 1565 C CA . ARG A 1 202 ? -1.682 2.306 -14.807 1.00 89.56 202 ARG A CA 1
ATOM 1566 C C . ARG A 1 202 ? -0.879 1.368 -15.702 1.00 89.56 202 ARG A C 1
ATOM 1568 O O . ARG A 1 202 ? -1.203 0.187 -15.782 1.00 89.56 202 ARG A O 1
ATOM 1575 N N . ALA A 1 203 ? 0.177 1.884 -16.330 1.00 90.06 203 ALA A N 1
ATOM 1576 C CA . ALA A 1 203 ? 1.004 1.108 -17.245 1.00 90.06 203 ALA A CA 1
ATOM 1577 C C . ALA A 1 203 ? 1.665 -0.084 -16.546 1.00 90.06 203 ALA A C 1
ATOM 1579 O O . ALA A 1 203 ? 1.739 -1.164 -17.118 1.00 90.06 203 ALA A O 1
ATOM 1580 N N . LEU A 1 204 ? 2.097 0.081 -15.293 1.00 90.62 204 LEU A N 1
ATOM 1581 C CA . LEU A 1 204 ? 2.672 -1.013 -14.510 1.00 90.62 204 LEU A CA 1
ATOM 1582 C C . LEU A 1 204 ? 1.657 -2.111 -14.180 1.00 90.62 204 LEU A C 1
ATOM 1584 O O . LEU A 1 204 ? 2.030 -3.280 -14.190 1.00 90.62 204 LEU A O 1
ATOM 1588 N N . MET A 1 205 ? 0.396 -1.763 -13.897 1.00 87.25 205 MET A N 1
ATOM 1589 C CA . MET A 1 205 ? -0.652 -2.762 -13.660 1.00 87.25 205 MET A CA 1
ATOM 1590 C C . MET A 1 205 ? -1.035 -3.500 -14.948 1.00 87.25 205 MET A C 1
ATOM 1592 O O . MET A 1 205 ? -1.208 -4.716 -14.924 1.00 87.25 205 MET A O 1
ATOM 1596 N N . GLU A 1 206 ? -1.159 -2.770 -16.057 1.00 86.12 206 GLU A N 1
ATOM 1597 C CA . GLU A 1 206 ? -1.611 -3.303 -17.347 1.00 86.12 206 GLU A CA 1
ATOM 1598 C C . GLU A 1 206 ? -0.523 -4.142 -18.036 1.00 86.12 206 GLU A C 1
ATOM 1600 O O . GLU A 1 206 ? -0.794 -5.224 -18.546 1.00 86.12 206 GLU A O 1
ATOM 1605 N N . LEU A 1 207 ? 0.736 -3.699 -17.984 1.00 88.12 207 LEU A N 1
ATOM 1606 C CA . LEU A 1 207 ? 1.867 -4.378 -18.623 1.00 88.12 207 LEU A CA 1
ATOM 1607 C C . LEU A 1 207 ? 2.570 -5.386 -17.705 1.00 88.12 207 LEU A C 1
ATOM 1609 O O . LEU A 1 207 ? 3.604 -5.923 -18.094 1.00 88.12 207 LEU A O 1
ATOM 1613 N N . LYS A 1 208 ? 2.048 -5.654 -16.499 1.00 86.81 208 LYS A N 1
ATOM 1614 C CA . LYS A 1 208 ? 2.737 -6.448 -15.467 1.00 86.81 208 LYS A CA 1
ATOM 1615 C C . LYS A 1 208 ? 3.243 -7.792 -15.986 1.00 86.81 208 LYS A C 1
ATOM 1617 O O . LYS A 1 208 ? 4.427 -8.075 -15.850 1.00 86.81 208 LYS A O 1
ATOM 1622 N N . GLY A 1 209 ? 2.355 -8.604 -16.563 1.00 84.88 209 GLY A N 1
ATOM 1623 C CA . GLY A 1 209 ? 2.719 -9.922 -17.095 1.00 84.88 209 GLY A CA 1
ATOM 1624 C C . GLY A 1 209 ? 3.736 -9.799 -18.226 1.00 84.88 209 GLY A C 1
ATOM 1625 O O . GLY A 1 209 ? 4.820 -10.363 -18.150 1.00 84.88 209 GLY A O 1
ATOM 1626 N N . TRP A 1 210 ? 3.438 -8.941 -19.204 1.00 86.25 210 TRP A N 1
ATOM 1627 C CA . TRP A 1 210 ? 4.290 -8.736 -20.373 1.00 86.25 210 TRP A CA 1
ATOM 1628 C C . TRP A 1 210 ? 5.709 -8.256 -20.033 1.00 86.25 210 TRP A C 1
ATOM 1630 O O . TRP A 1 210 ? 6.670 -8.743 -20.622 1.00 86.25 210 TRP A O 1
ATOM 1640 N N . LEU A 1 211 ? 5.861 -7.318 -19.089 1.00 89.00 211 LEU A N 1
ATOM 1641 C CA . LEU A 1 211 ? 7.169 -6.823 -18.644 1.00 89.00 211 LEU A CA 1
ATOM 1642 C C . LEU A 1 211 ? 8.006 -7.944 -18.027 1.00 89.00 211 LEU A C 1
ATOM 1644 O O . LEU A 1 211 ? 9.212 -8.008 -18.246 1.00 89.00 211 LEU A O 1
ATOM 1648 N N . VAL A 1 212 ? 7.368 -8.800 -17.232 1.00 88.31 212 VAL A N 1
ATOM 1649 C CA . VAL A 1 212 ? 8.036 -9.888 -16.516 1.00 88.31 212 VAL A CA 1
ATOM 1650 C C . VAL A 1 212 ? 8.463 -10.969 -17.486 1.00 88.31 212 VAL A C 1
ATOM 1652 O O . VAL A 1 212 ? 9.621 -11.363 -17.435 1.00 88.31 212 VAL A O 1
ATOM 1655 N N . ASP A 1 213 ? 7.568 -11.385 -18.378 1.00 85.88 213 ASP A N 1
ATOM 1656 C CA . ASP A 1 213 ? 7.892 -12.354 -19.419 1.00 85.88 213 ASP A CA 1
ATOM 1657 C C . ASP A 1 213 ? 9.036 -11.789 -20.278 1.00 85.88 213 ASP A C 1
ATOM 1659 O O . ASP A 1 213 ? 10.131 -12.322 -20.291 1.00 85.88 213 ASP A O 1
ATOM 1663 N N . THR A 1 214 ? 8.889 -10.588 -20.838 1.00 86.69 214 THR A N 1
ATOM 1664 C CA . THR A 1 214 ? 9.889 -10.018 -21.763 1.00 86.69 214 THR A CA 1
ATOM 1665 C C . THR A 1 214 ? 11.276 -9.782 -21.148 1.00 86.69 214 THR A C 1
ATOM 1667 O O . THR A 1 214 ? 12.287 -9.924 -21.838 1.00 86.69 214 THR A O 1
ATOM 1670 N N . TYR A 1 215 ? 11.361 -9.344 -19.886 1.00 87.88 215 TYR A N 1
ATOM 1671 C CA . TYR A 1 215 ? 12.627 -8.870 -19.304 1.00 87.88 215 TYR A CA 1
ATOM 1672 C C . TYR A 1 215 ? 13.218 -9.775 -18.215 1.00 87.88 215 TYR A C 1
ATOM 1674 O O . TYR A 1 215 ? 14.401 -9.595 -17.904 1.00 87.88 215 TYR A O 1
ATOM 1682 N N . ASN A 1 216 ? 12.447 -10.731 -17.677 1.00 88.12 216 ASN A N 1
ATOM 1683 C CA . ASN A 1 216 ? 12.908 -11.732 -16.704 1.00 88.12 216 ASN A CA 1
ATOM 1684 C C . ASN A 1 216 ? 12.879 -13.171 -17.251 1.00 88.12 216 ASN A C 1
ATOM 1686 O O . ASN A 1 216 ? 12.832 -14.114 -16.449 1.00 88.12 216 ASN A O 1
ATOM 1690 N N . ASP A 1 217 ? 12.883 -13.345 -18.573 1.00 78.88 217 ASP A N 1
ATOM 1691 C CA . ASP A 1 217 ? 13.068 -14.648 -19.215 1.00 78.88 217 ASP A CA 1
ATOM 1692 C C . ASP A 1 217 ? 14.417 -15.286 -18.828 1.00 78.88 217 ASP A C 1
ATOM 1694 O O . ASP A 1 217 ? 15.397 -14.604 -18.502 1.00 78.88 217 ASP A O 1
ATOM 1698 N N . GLU A 1 218 ? 14.445 -16.619 -18.831 1.00 68.75 218 GLU A N 1
ATOM 1699 C CA . GLU A 1 218 ? 15.663 -17.409 -18.639 1.00 68.75 218 GLU A CA 1
ATOM 1700 C C . GLU A 1 218 ? 16.556 -17.263 -19.878 1.00 68.75 218 GLU A C 1
ATOM 1702 O O . GLU A 1 218 ? 16.101 -17.458 -21.006 1.00 68.75 218 GLU A O 1
ATOM 1707 N N . ASP A 1 219 ? 17.826 -16.900 -19.682 1.00 67.06 219 ASP A N 1
ATOM 1708 C CA . ASP A 1 219 ? 18.788 -16.912 -20.786 1.00 67.06 219 ASP A CA 1
ATOM 1709 C C . ASP A 1 219 ? 19.118 -18.366 -21.196 1.00 67.06 219 ASP A C 1
ATOM 1711 O O . ASP A 1 219 ? 18.875 -19.307 -20.441 1.00 67.06 219 ASP A O 1
ATOM 1715 N N . ASP A 1 220 ? 19.759 -18.553 -22.357 1.00 63.91 220 ASP A N 1
ATOM 1716 C CA . ASP A 1 220 ? 20.160 -19.871 -22.898 1.00 63.91 220 ASP A CA 1
ATOM 1717 C C . ASP A 1 220 ? 20.999 -20.736 -21.923 1.00 63.91 220 ASP A C 1
ATOM 1719 O O . ASP A 1 220 ? 21.047 -21.960 -22.059 1.00 63.91 220 ASP A O 1
ATOM 1723 N N . ASP A 1 221 ? 21.644 -20.111 -20.931 1.00 68.19 221 ASP A N 1
ATOM 1724 C CA . ASP A 1 221 ? 22.456 -20.758 -19.890 1.00 68.19 221 ASP A CA 1
ATOM 1725 C C . ASP A 1 221 ? 21.647 -21.165 -18.633 1.00 68.19 221 ASP A C 1
ATOM 1727 O O . ASP A 1 221 ? 22.213 -21.709 -17.684 1.00 68.19 221 ASP A O 1
ATOM 1731 N N . GLY A 1 222 ? 20.333 -20.910 -18.599 1.00 62.50 222 GLY A N 1
ATOM 1732 C CA . GLY A 1 222 ? 19.446 -21.211 -17.466 1.00 62.50 222 GLY A CA 1
ATOM 1733 C C . GLY A 1 222 ? 19.519 -20.212 -16.301 1.00 62.50 222 GLY A C 1
ATOM 1734 O O . GLY A 1 222 ? 18.911 -20.438 -15.257 1.00 62.50 222 GLY A O 1
ATOM 1735 N N . GLU A 1 223 ? 20.251 -19.107 -16.460 1.00 60.16 223 GLU A N 1
ATOM 1736 C CA . GLU A 1 223 ? 20.315 -18.015 -15.485 1.00 60.16 223 GLU A CA 1
ATOM 1737 C C . GLU A 1 223 ? 19.178 -17.015 -15.736 1.00 60.16 223 GLU A C 1
ATOM 1739 O O . GLU A 1 223 ? 19.028 -16.470 -16.833 1.00 60.16 223 GLU A O 1
ATOM 1744 N N . ARG A 1 224 ? 18.368 -16.748 -14.706 1.00 62.34 224 ARG A N 1
ATOM 1745 C CA . ARG A 1 224 ? 17.252 -15.800 -14.792 1.00 62.34 224 ARG A CA 1
ATOM 1746 C C . ARG A 1 224 ? 17.719 -14.394 -14.429 1.00 62.34 224 ARG A C 1
ATOM 1748 O O . ARG A 1 224 ? 18.085 -14.123 -13.286 1.00 62.34 224 ARG A O 1
ATOM 1755 N N . LYS A 1 225 ? 17.662 -13.458 -15.378 1.00 68.25 225 LYS A N 1
ATOM 1756 C CA . LYS A 1 225 ? 17.962 -12.044 -15.103 1.00 68.25 225 LYS A CA 1
ATOM 1757 C C . LYS A 1 225 ? 16.767 -11.377 -14.418 1.00 68.25 225 LYS A C 1
ATOM 1759 O O . LYS A 1 225 ? 15.795 -11.025 -15.071 1.00 68.25 225 LYS A O 1
ATOM 1764 N N . GLU A 1 226 ? 16.845 -11.136 -13.113 1.00 74.94 226 GLU A N 1
ATOM 1765 C CA . GLU A 1 226 ? 15.797 -10.421 -12.362 1.00 74.94 226 GLU A CA 1
ATOM 1766 C C . GLU A 1 226 ? 15.824 -8.893 -12.606 1.00 74.94 226 GLU A C 1
ATOM 1768 O O . GLU A 1 226 ? 16.146 -8.102 -11.716 1.00 74.94 226 GLU A O 1
ATOM 1773 N N . LYS A 1 227 ? 15.509 -8.446 -13.831 1.00 83.12 227 LYS A N 1
ATOM 1774 C CA . LYS A 1 227 ? 15.486 -7.012 -14.198 1.00 83.12 227 LYS A CA 1
ATOM 1775 C C . LYS A 1 227 ? 14.247 -6.289 -13.680 1.00 83.12 227 LYS A C 1
ATOM 1777 O O . LYS A 1 227 ? 14.323 -5.122 -13.294 1.00 83.12 227 LYS A O 1
ATOM 1782 N N . ILE A 1 228 ? 13.109 -6.974 -13.694 1.00 87.56 228 ILE A N 1
ATOM 1783 C CA . ILE A 1 228 ? 11.847 -6.547 -13.102 1.00 87.56 228 ILE A CA 1
ATOM 1784 C C . ILE A 1 228 ? 11.790 -7.111 -11.693 1.00 87.56 228 ILE A C 1
ATOM 1786 O O . ILE A 1 228 ? 11.785 -8.325 -11.492 1.00 87.56 228 ILE A O 1
ATOM 1790 N N . LYS A 1 229 ? 11.738 -6.220 -10.710 1.00 83.88 229 LYS A N 1
ATOM 1791 C CA . LYS A 1 229 ? 11.689 -6.595 -9.300 1.00 83.88 229 LYS A CA 1
ATOM 1792 C C . LYS A 1 229 ? 10.294 -6.406 -8.749 1.00 83.88 229 LYS A C 1
ATOM 1794 O O . LYS A 1 229 ? 9.546 -5.538 -9.197 1.00 83.88 229 LYS A O 1
ATOM 1799 N N . PHE A 1 230 ? 9.978 -7.183 -7.723 1.00 79.62 230 PHE A N 1
ATOM 1800 C CA . PHE A 1 230 ? 8.696 -7.115 -7.044 1.00 79.62 230 PHE A CA 1
ATOM 1801 C C . PHE A 1 230 ? 8.870 -6.673 -5.603 1.00 79.62 230 PHE A C 1
ATOM 1803 O O . PHE A 1 230 ? 9.834 -7.032 -4.928 1.00 79.62 230 PHE A O 1
ATOM 1810 N N . CYS A 1 231 ? 7.891 -5.929 -5.106 1.00 65.81 231 CYS A N 1
ATOM 1811 C CA . CYS A 1 231 ? 7.778 -5.668 -3.688 1.00 65.81 231 CYS A CA 1
ATOM 1812 C C . CYS A 1 231 ? 7.568 -6.981 -2.947 1.00 65.81 231 CYS A C 1
ATOM 1814 O O . CYS A 1 231 ? 6.654 -7.741 -3.267 1.00 65.81 231 CYS A O 1
ATOM 1816 N N . HIS A 1 232 ? 8.376 -7.220 -1.917 1.00 58.47 232 HIS A N 1
ATOM 1817 C CA . HIS A 1 232 ? 8.233 -8.417 -1.102 1.00 58.47 232 HIS A CA 1
ATOM 1818 C C . HIS A 1 232 ? 6.838 -8.508 -0.456 1.00 58.47 232 HIS A C 1
ATOM 1820 O O . HIS A 1 232 ? 6.284 -9.602 -0.385 1.00 58.47 232 HIS A O 1
ATOM 1826 N N . ALA A 1 233 ? 6.241 -7.370 -0.077 1.00 51.41 233 ALA A N 1
ATOM 1827 C CA . ALA A 1 233 ? 4.938 -7.308 0.583 1.00 51.41 233 ALA A CA 1
ATOM 1828 C C . ALA A 1 233 ? 3.755 -7.409 -0.398 1.00 51.41 233 ALA A C 1
ATOM 1830 O O . ALA A 1 233 ? 2.967 -8.345 -0.314 1.00 51.41 233 ALA A O 1
ATOM 1831 N N . CYS A 1 234 ? 3.620 -6.472 -1.347 1.00 59.78 234 CYS A N 1
ATOM 1832 C CA . CYS A 1 234 ? 2.443 -6.427 -2.228 1.00 59.78 234 CYS A CA 1
ATOM 1833 C C . CYS A 1 234 ? 2.589 -7.216 -3.536 1.00 59.78 234 CYS A C 1
ATOM 1835 O O . CYS A 1 234 ? 1.631 -7.295 -4.296 1.00 59.78 234 CYS A O 1
ATOM 1837 N N . LYS A 1 235 ? 3.774 -7.776 -3.825 1.00 76.25 235 LYS A N 1
ATOM 1838 C CA . LYS A 1 235 ? 4.086 -8.492 -5.079 1.00 76.25 235 LYS A CA 1
ATOM 1839 C C . LYS A 1 235 ? 3.814 -7.671 -6.353 1.00 76.25 235 LYS A C 1
ATOM 1841 O O . LYS A 1 235 ? 3.665 -8.227 -7.443 1.00 76.25 235 LYS A O 1
ATOM 1846 N N . GLU A 1 236 ? 3.760 -6.345 -6.236 1.00 78.44 236 GLU A N 1
ATOM 1847 C CA . GLU A 1 236 ? 3.704 -5.424 -7.373 1.00 78.44 236 GLU A CA 1
ATOM 1848 C C . GLU A 1 236 ? 5.100 -5.049 -7.861 1.00 78.44 236 GLU A C 1
ATOM 1850 O O . GLU A 1 236 ? 6.064 -5.106 -7.094 1.00 78.44 236 GLU A O 1
ATOM 1855 N N . ILE A 1 237 ? 5.207 -4.676 -9.140 1.00 86.12 237 ILE A N 1
ATOM 1856 C CA . ILE A 1 237 ? 6.473 -4.248 -9.746 1.00 86.12 237 ILE A CA 1
ATOM 1857 C C . ILE A 1 237 ? 6.998 -3.006 -9.015 1.00 86.12 237 ILE A C 1
ATOM 1859 O O . ILE A 1 237 ? 6.257 -2.044 -8.815 1.00 86.12 237 ILE A O 1
ATOM 1863 N N . ILE A 1 238 ? 8.288 -3.004 -8.671 1.00 83.62 238 ILE A N 1
ATOM 1864 C CA . ILE A 1 238 ? 9.006 -1.829 -8.167 1.00 83.62 238 ILE A CA 1
ATOM 1865 C C . ILE A 1 238 ? 9.858 -1.254 -9.296 1.00 83.62 238 ILE A C 1
ATOM 1867 O O . ILE A 1 238 ? 10.706 -1.938 -9.863 1.00 83.62 238 ILE A O 1
ATOM 1871 N N . THR A 1 239 ? 9.649 0.026 -9.587 1.00 83.12 239 THR A N 1
ATOM 1872 C CA . THR A 1 239 ? 10.458 0.816 -10.530 1.00 83.12 239 THR A CA 1
ATOM 1873 C C . THR A 1 239 ? 11.134 2.007 -9.857 1.00 83.12 239 THR A C 1
ATOM 1875 O O . THR A 1 239 ? 12.029 2.621 -10.436 1.00 83.12 239 THR A O 1
ATOM 1878 N N . VAL A 1 240 ? 10.729 2.336 -8.626 1.00 74.31 240 VAL A N 1
ATOM 1879 C CA . VAL A 1 240 ? 11.336 3.376 -7.801 1.00 74.31 240 VAL A CA 1
ATOM 1880 C C . VAL A 1 240 ? 11.898 2.746 -6.537 1.00 74.31 240 VAL A C 1
ATOM 1882 O O . VAL A 1 240 ? 11.165 2.379 -5.619 1.00 74.31 240 VAL A O 1
ATOM 1885 N N . PHE A 1 241 ? 13.221 2.688 -6.457 1.00 62.25 241 PHE A N 1
ATOM 1886 C CA . PHE A 1 241 ? 13.916 2.282 -5.246 1.00 62.25 241 PHE A CA 1
ATOM 1887 C C . PHE A 1 241 ? 14.157 3.515 -4.382 1.00 62.25 241 PHE A C 1
ATOM 1889 O O . PHE A 1 241 ? 14.832 4.464 -4.790 1.00 62.25 241 PHE A O 1
ATOM 1896 N N . LYS A 1 242 ? 13.630 3.511 -3.155 1.00 48.19 242 LYS A N 1
ATOM 1897 C CA . LYS A 1 242 ? 14.196 4.364 -2.112 1.00 48.19 242 LYS A CA 1
ATOM 1898 C C . LYS A 1 242 ? 15.514 3.724 -1.707 1.00 48.19 242 LYS A C 1
ATOM 1900 O O . LYS A 1 242 ? 15.545 2.904 -0.799 1.00 48.19 242 LYS A O 1
ATOM 1905 N N . ASN A 1 243 ? 16.599 4.116 -2.368 1.00 36.84 243 ASN A N 1
ATOM 1906 C CA . ASN A 1 243 ? 17.900 3.977 -1.741 1.00 36.84 243 ASN A CA 1
ATOM 1907 C C . ASN A 1 243 ? 17.843 4.839 -0.481 1.00 36.84 243 ASN A C 1
ATOM 1909 O O . ASN A 1 243 ? 17.891 6.069 -0.558 1.00 36.84 243 ASN A O 1
ATOM 1913 N N . THR A 1 244 ? 17.749 4.207 0.684 1.00 33.69 244 THR A N 1
ATOM 1914 C CA . THR A 1 244 ? 18.406 4.742 1.867 1.00 33.69 244 THR A CA 1
ATOM 1915 C C . THR A 1 244 ? 19.877 4.822 1.491 1.00 33.69 244 THR A C 1
ATOM 1917 O O . THR A 1 244 ? 20.652 3.885 1.648 1.00 33.69 244 THR A O 1
ATOM 1920 N N . VAL A 1 245 ? 20.268 5.947 0.890 1.00 28.09 245 VAL A N 1
ATOM 1921 C CA . VAL A 1 245 ? 21.662 6.348 0.890 1.00 28.09 245 VAL A CA 1
ATOM 1922 C C . VAL A 1 245 ? 21.972 6.512 2.368 1.00 28.09 245 VAL A C 1
ATOM 1924 O O . VAL A 1 245 ? 21.651 7.536 2.968 1.00 28.09 245 VAL A O 1
ATOM 1927 N N . LEU A 1 246 ? 22.531 5.457 2.962 1.00 33.31 246 LEU A N 1
ATOM 1928 C CA . LEU A 1 246 ? 23.443 5.559 4.083 1.00 33.31 246 LEU A CA 1
ATOM 1929 C C . LEU A 1 246 ? 24.463 6.602 3.643 1.00 33.31 246 LEU A C 1
ATOM 1931 O O . LEU A 1 246 ? 25.413 6.306 2.919 1.00 33.31 246 LEU A O 1
ATOM 1935 N N . ALA A 1 247 ? 24.190 7.860 3.981 1.00 26.84 247 ALA A N 1
ATOM 1936 C CA . ALA A 1 247 ? 25.180 8.902 3.916 1.00 26.84 247 ALA A CA 1
ATOM 1937 C C . ALA A 1 247 ? 26.278 8.421 4.855 1.00 26.84 247 ALA A C 1
ATOM 1939 O O . ALA A 1 247 ? 26.127 8.438 6.074 1.00 26.84 247 ALA A O 1
ATOM 1940 N N . SER A 1 248 ? 27.336 7.891 4.256 1.00 30.20 248 SER A N 1
ATOM 1941 C CA . SER A 1 248 ? 28.573 7.519 4.908 1.00 30.20 248 SER A CA 1
ATOM 1942 C C . SER A 1 248 ? 29.132 8.764 5.592 1.00 30.20 248 SER A C 1
ATOM 1944 O O . SER A 1 248 ? 29.883 9.535 4.996 1.00 30.20 248 SER A O 1
ATOM 1946 N N . LEU A 1 249 ? 28.718 8.984 6.837 1.00 27.83 249 LEU A N 1
ATOM 1947 C CA . LEU A 1 249 ? 29.465 9.777 7.793 1.00 27.83 249 LEU A CA 1
ATOM 1948 C C . LEU A 1 249 ? 30.740 8.981 8.104 1.00 27.83 249 LEU A C 1
ATOM 1950 O O . LEU A 1 249 ? 30.672 7.761 8.281 1.00 27.83 249 LEU A O 1
ATOM 1954 N N . PRO A 1 250 ? 31.915 9.626 8.079 1.00 27.55 250 PRO A N 1
ATOM 1955 C CA . PRO A 1 250 ? 33.178 8.931 8.235 1.00 27.55 250 PRO A CA 1
ATOM 1956 C C . PRO A 1 250 ? 33.209 8.241 9.597 1.00 27.55 250 PRO A C 1
ATOM 1958 O O . PRO A 1 250 ? 32.812 8.820 10.607 1.00 27.55 250 PRO A O 1
ATOM 1961 N N . ALA A 1 251 ? 33.696 7.002 9.594 1.00 31.28 251 ALA A N 1
ATOM 1962 C CA . ALA A 1 251 ? 33.940 6.203 10.779 1.00 31.28 251 ALA A CA 1
ATOM 1963 C C . ALA A 1 251 ? 34.782 6.989 11.799 1.00 31.28 251 ALA A C 1
ATOM 1965 O O . ALA A 1 251 ? 36.002 7.086 11.674 1.00 31.28 251 ALA A O 1
ATOM 1966 N N . LEU A 1 252 ? 34.130 7.522 12.832 1.00 27.16 252 LEU A N 1
ATOM 1967 C CA . LEU A 1 252 ? 34.761 7.688 14.131 1.00 27.16 252 LEU A CA 1
ATOM 1968 C C . LEU A 1 252 ? 34.483 6.404 14.902 1.00 27.16 252 LEU A C 1
ATOM 1970 O O . LEU A 1 252 ? 33.394 6.190 15.424 1.00 27.16 252 LEU A O 1
ATOM 1974 N N . ALA A 1 253 ? 35.491 5.539 14.941 1.00 32.16 253 ALA A N 1
ATOM 1975 C CA . ALA A 1 253 ? 35.568 4.480 15.924 1.00 32.16 253 ALA A CA 1
ATOM 1976 C C . ALA A 1 253 ? 35.573 5.120 17.323 1.00 32.16 253 ALA A C 1
ATOM 1978 O O . ALA A 1 253 ? 36.606 5.599 17.787 1.00 32.16 253 ALA A O 1
ATOM 1979 N N . LEU A 1 254 ? 34.421 5.137 17.989 1.00 29.36 254 LEU A N 1
ATOM 1980 C CA . LEU A 1 254 ? 34.341 5.255 19.437 1.00 29.36 254 LEU A CA 1
ATOM 1981 C C . LEU A 1 254 ? 33.602 4.028 19.965 1.00 29.36 254 LEU A C 1
ATOM 1983 O O . LEU A 1 254 ? 32.442 3.816 19.643 1.00 29.36 254 LEU A O 1
ATOM 1987 N N . ALA A 1 255 ? 34.363 3.230 20.716 1.00 28.09 255 ALA A N 1
ATOM 1988 C CA . ALA A 1 255 ? 33.978 2.220 21.695 1.00 28.09 255 ALA A CA 1
ATOM 1989 C C . ALA A 1 255 ? 32.587 1.580 21.543 1.00 28.09 255 ALA A C 1
ATOM 1991 O O . ALA A 1 255 ? 31.567 2.208 21.810 1.00 28.09 255 ALA A O 1
ATOM 1992 N N . ALA A 1 256 ? 32.578 0.273 21.262 1.00 27.38 256 ALA A N 1
ATOM 1993 C CA . ALA A 1 256 ? 31.444 -0.581 21.590 1.00 27.38 256 ALA A CA 1
ATOM 1994 C C . ALA A 1 256 ? 31.024 -0.322 23.050 1.00 27.38 256 ALA A C 1
ATOM 1996 O O . ALA A 1 256 ? 31.851 -0.525 23.949 1.00 27.38 256 ALA A O 1
ATOM 1997 N N . PRO A 1 257 ? 29.782 0.115 23.320 1.00 28.11 257 PRO A N 1
ATOM 1998 C CA . PRO A 1 257 ? 29.252 0.007 24.655 1.00 28.11 257 PRO A CA 1
ATOM 1999 C C . PRO A 1 257 ? 28.975 -1.476 24.878 1.00 28.11 257 PRO A C 1
ATOM 2001 O O . PRO A 1 257 ? 28.089 -2.079 24.276 1.00 28.11 257 PRO A O 1
ATOM 2004 N N . THR A 1 258 ? 29.800 -2.076 25.730 1.00 30.28 258 THR A N 1
ATOM 2005 C CA . THR A 1 258 ? 29.429 -3.257 26.502 1.00 30.28 258 THR A CA 1
ATOM 2006 C C . THR A 1 258 ? 28.024 -3.050 27.049 1.00 30.28 258 THR A C 1
ATOM 2008 O O . THR A 1 258 ? 27.752 -1.984 27.606 1.00 30.28 258 THR A O 1
ATOM 2011 N N . GLY A 1 259 ? 27.160 -4.050 26.870 1.00 36.75 259 GLY A N 1
ATOM 2012 C CA . GLY A 1 259 ? 25.776 -4.008 27.315 1.00 36.75 259 GLY A CA 1
ATOM 2013 C C . GLY A 1 259 ? 25.633 -3.424 28.718 1.00 36.75 259 GLY A C 1
ATOM 2014 O O . GLY A 1 259 ? 26.317 -3.832 29.657 1.00 36.75 259 GLY A O 1
ATOM 2015 N N . SER A 1 260 ? 24.723 -2.467 28.841 1.00 29.62 260 SER A N 1
ATOM 2016 C CA . SER A 1 260 ? 24.118 -2.101 30.109 1.00 29.62 260 SER A CA 1
ATOM 2017 C C . SER A 1 260 ? 22.612 -2.208 29.946 1.00 29.62 260 SER A C 1
ATOM 2019 O O . SER A 1 260 ? 22.002 -1.482 29.162 1.00 29.62 260 SER A O 1
ATOM 2021 N N . SER A 1 261 ? 22.040 -3.138 30.700 1.00 41.97 261 SER A N 1
ATOM 2022 C CA . SER A 1 261 ? 20.638 -3.159 31.089 1.00 41.97 261 SER A CA 1
ATOM 2023 C C . SER A 1 261 ? 20.182 -1.779 31.571 1.00 41.97 261 SER A C 1
ATOM 2025 O O . SER A 1 261 ? 20.871 -1.157 32.383 1.00 41.97 261 SER A O 1
ATOM 2027 N N . GLY A 1 262 ? 18.984 -1.373 31.155 1.00 46.78 262 GLY A N 1
ATOM 2028 C CA . GLY A 1 262 ? 18.228 -0.301 31.797 1.00 46.78 262 GLY A CA 1
ATOM 2029 C C . GLY A 1 262 ? 18.141 0.975 30.970 1.00 46.78 262 GLY A C 1
ATOM 2030 O O . GLY A 1 262 ? 19.009 1.833 31.046 1.00 46.78 262 GLY A O 1
ATOM 2031 N N . GLN A 1 263 ? 17.003 1.106 30.290 1.00 53.00 263 GLN A N 1
ATOM 2032 C CA . GLN A 1 263 ? 16.475 2.313 29.654 1.00 53.00 263 GLN A CA 1
ATOM 2033 C C . GLN A 1 263 ? 17.150 2.774 28.356 1.00 53.00 263 GLN A C 1
ATOM 2035 O O . GLN A 1 263 ? 18.363 2.784 28.172 1.00 53.00 263 GLN A O 1
ATOM 2040 N N . ASN A 1 264 ? 16.280 3.168 27.434 1.00 49.03 264 ASN A N 1
ATOM 2041 C CA . ASN A 1 264 ? 16.613 3.711 26.133 1.00 49.03 264 ASN A CA 1
ATOM 2042 C C . ASN A 1 264 ? 17.170 5.144 26.292 1.00 49.03 264 ASN A C 1
ATOM 2044 O O . ASN A 1 264 ? 16.461 5.984 26.856 1.00 49.03 264 ASN A O 1
ATOM 2048 N N . PRO A 1 265 ? 18.410 5.447 25.861 1.00 45.44 265 PRO A N 1
ATOM 2049 C CA . PRO A 1 265 ? 18.972 6.783 26.023 1.00 45.44 265 PRO A CA 1
ATOM 2050 C C . PRO A 1 265 ? 18.237 7.798 25.128 1.00 45.44 265 PRO A C 1
ATOM 2052 O O . PRO A 1 265 ? 18.106 7.604 23.922 1.00 45.44 265 PRO A O 1
ATOM 2055 N N . ASP A 1 266 ? 17.781 8.891 25.747 1.00 48.16 266 ASP A N 1
ATOM 2056 C CA . ASP A 1 266 ? 17.326 10.147 25.127 1.00 48.16 266 ASP A CA 1
ATOM 2057 C C . ASP A 1 266 ? 16.060 10.120 24.233 1.00 48.16 266 ASP A C 1
ATOM 2059 O O . ASP A 1 266 ? 16.068 10.592 23.095 1.00 48.16 266 ASP A O 1
ATOM 2063 N N . ALA A 1 267 ? 14.910 9.686 24.769 1.00 43.69 267 ALA A N 1
ATOM 2064 C CA . ALA A 1 267 ? 13.600 9.938 24.146 1.00 43.69 267 ALA A CA 1
ATOM 2065 C C . ALA A 1 267 ? 12.997 11.299 24.591 1.00 43.69 267 ALA A C 1
ATOM 2067 O O . ALA A 1 267 ? 12.846 11.527 25.796 1.00 43.69 267 ALA A O 1
ATOM 2068 N N . PRO A 1 268 ? 12.565 12.197 23.678 1.00 48.16 268 PRO A N 1
ATOM 2069 C CA . PRO A 1 268 ? 11.768 13.374 24.031 1.00 48.16 268 PRO A CA 1
ATOM 2070 C C . PRO A 1 268 ? 10.383 12.928 24.541 1.00 48.16 268 PRO A C 1
ATOM 2072 O O . PRO A 1 268 ? 9.476 12.608 23.775 1.00 48.16 268 PRO A O 1
ATOM 2075 N N . ALA A 1 269 ? 10.232 12.845 25.862 1.00 54.28 269 ALA A N 1
ATOM 2076 C CA . ALA A 1 269 ? 9.137 12.139 26.524 1.00 54.28 269 ALA A CA 1
ATOM 2077 C C . ALA A 1 269 ? 7.866 12.983 26.738 1.00 54.28 269 ALA A C 1
ATOM 2079 O O . ALA A 1 269 ? 7.471 13.233 27.876 1.00 54.28 269 ALA A O 1
ATOM 2080 N N . THR A 1 270 ? 7.166 13.372 25.672 1.00 62.69 270 THR A N 1
ATOM 2081 C CA . THR A 1 270 ? 5.749 13.764 25.802 1.00 62.69 270 THR A CA 1
ATOM 2082 C C . THR A 1 270 ? 4.906 13.201 24.663 1.00 62.69 270 THR A C 1
ATOM 2084 O O . THR A 1 270 ? 4.760 13.795 23.596 1.00 62.69 270 THR A O 1
ATOM 2087 N N . PHE A 1 271 ? 4.316 12.029 24.915 1.00 70.00 271 PHE A N 1
ATOM 2088 C CA . PHE A 1 271 ? 3.249 11.480 24.081 1.00 70.00 271 PHE A CA 1
ATOM 2089 C C . PHE A 1 271 ? 2.037 12.438 24.079 1.00 70.00 271 PHE A C 1
ATOM 2091 O O . PHE A 1 271 ? 1.739 13.052 25.106 1.00 70.00 271 PHE A O 1
ATOM 2098 N N . PRO A 1 272 ? 1.317 12.580 22.951 1.00 56.03 272 PRO A N 1
ATOM 2099 C CA . PRO A 1 272 ? 0.291 13.612 22.764 1.00 56.03 272 PRO A CA 1
ATOM 2100 C C . PRO A 1 272 ? -1.019 13.382 23.545 1.00 56.03 272 PRO A C 1
ATOM 2102 O O . PRO A 1 272 ? -1.888 14.251 23.534 1.00 56.03 272 PRO A O 1
ATOM 2105 N N . ALA A 1 273 ? -1.183 12.240 24.222 1.00 65.19 273 ALA A N 1
ATOM 2106 C CA . ALA A 1 273 ? -2.383 11.878 24.978 1.00 65.19 273 ALA A CA 1
ATOM 2107 C C . ALA A 1 273 ? -2.021 11.060 26.237 1.00 65.19 273 ALA A C 1
ATOM 2109 O O . ALA A 1 273 ? -1.011 10.355 26.222 1.00 65.19 273 ALA A O 1
ATOM 2110 N N . PRO A 1 274 ? -2.833 11.113 27.317 1.00 74.88 274 PRO A N 1
ATOM 2111 C CA . PRO A 1 274 ? -2.576 10.351 28.544 1.00 74.88 274 PRO A CA 1
ATOM 2112 C C . PRO A 1 274 ? -2.636 8.835 28.321 1.00 74.88 274 PRO A C 1
ATOM 2114 O O . PRO A 1 274 ? -1.973 8.099 29.041 1.00 74.88 274 PRO A O 1
ATOM 2117 N N . ALA A 1 275 ? -3.388 8.384 27.313 1.00 87.62 275 ALA A N 1
ATOM 2118 C CA . ALA A 1 275 ? -3.359 7.023 26.800 1.00 87.62 275 ALA A CA 1
ATOM 2119 C C . ALA A 1 275 ? -3.395 7.043 25.264 1.00 87.62 275 ALA A C 1
ATOM 2121 O O . ALA A 1 275 ? -4.019 7.922 24.659 1.00 87.62 275 ALA A O 1
ATOM 2122 N N . TYR A 1 276 ? -2.734 6.081 24.628 1.00 90.81 276 TYR A N 1
ATOM 2123 C CA . TYR A 1 276 ? -2.657 5.974 23.171 1.00 90.81 276 TYR A CA 1
ATOM 2124 C C . TYR A 1 276 ? -2.680 4.513 22.714 1.00 90.81 276 TYR A C 1
ATOM 2126 O O . TYR A 1 276 ? -2.208 3.631 23.422 1.00 90.81 276 TYR A O 1
ATOM 2134 N N . GLY A 1 277 ? -3.232 4.256 21.533 1.00 91.38 277 GLY A N 1
ATOM 2135 C CA . GLY A 1 277 ? -3.067 2.997 20.811 1.00 91.38 277 GLY A CA 1
ATOM 2136 C C . GLY A 1 277 ? -1.852 3.056 19.886 1.00 91.38 277 GLY A C 1
ATOM 2137 O O . GLY A 1 277 ? -1.387 4.140 19.523 1.00 91.38 277 GLY A O 1
ATOM 2138 N N . LEU A 1 278 ? -1.352 1.887 19.493 1.00 93.44 278 LEU A N 1
ATOM 2139 C CA . LEU A 1 278 ? -0.334 1.752 18.455 1.00 93.44 278 LEU A CA 1
ATOM 2140 C C . LEU A 1 278 ? -0.955 1.077 17.242 1.00 93.44 278 LEU A C 1
ATOM 2142 O O . LEU A 1 278 ? -1.435 -0.050 17.346 1.00 93.44 278 LEU A O 1
ATOM 2146 N N . ILE A 1 279 ? -0.914 1.767 16.106 1.00 86.69 279 ILE A N 1
ATOM 2147 C CA . ILE A 1 279 ? -1.351 1.227 14.816 1.00 86.69 279 ILE A CA 1
ATOM 2148 C C . ILE A 1 279 ? -0.190 1.247 13.837 1.00 86.69 279 ILE A C 1
ATOM 2150 O O . ILE A 1 279 ? 0.630 2.162 13.870 1.00 86.69 279 ILE A O 1
ATOM 2154 N N . VAL A 1 280 ? -0.110 0.292 12.921 1.00 85.56 280 VAL A N 1
ATOM 2155 C CA . VAL A 1 280 ? 0.893 0.356 11.853 1.00 85.56 280 VAL A CA 1
ATOM 2156 C C . VAL A 1 280 ? 0.460 1.407 10.824 1.00 85.56 280 VAL A C 1
ATOM 2158 O O . VAL A 1 280 ? -0.500 1.232 10.077 1.00 85.56 280 VAL A O 1
ATOM 2161 N N . GLY A 1 281 ? 1.164 2.543 10.807 1.00 60.62 281 GLY A N 1
ATOM 2162 C CA . GLY A 1 281 ? 0.745 3.754 10.089 1.00 60.62 281 GLY A CA 1
ATOM 2163 C C . GLY A 1 281 ? 1.103 3.847 8.614 1.00 60.62 281 GLY A C 1
ATOM 2164 O O . GLY A 1 281 ? 0.982 4.916 8.021 1.00 60.62 281 GLY A O 1
ATOM 2165 N N . THR A 1 282 ? 1.605 2.767 8.027 1.00 60.47 282 THR A N 1
ATOM 2166 C CA . THR A 1 282 ? 1.992 2.714 6.614 1.00 60.47 282 THR A CA 1
ATOM 2167 C C . THR A 1 282 ? 1.303 1.529 5.941 1.00 60.47 282 THR A C 1
ATOM 2169 O O . THR A 1 282 ? 0.846 0.608 6.614 1.00 60.47 282 THR A O 1
ATOM 2172 N N . ASP A 1 283 ? 1.209 1.534 4.609 1.00 54.56 283 ASP A N 1
ATOM 2173 C CA . ASP A 1 283 ? 0.786 0.378 3.800 1.00 54.56 283 ASP A CA 1
ATOM 2174 C C . ASP A 1 283 ? 1.829 -0.756 3.832 1.00 54.56 283 ASP A C 1
ATOM 2176 O O . ASP A 1 283 ? 2.357 -1.178 2.800 1.00 54.56 283 ASP A O 1
ATOM 2180 N N . ILE A 1 284 ? 2.182 -1.224 5.029 1.00 59.47 284 ILE A N 1
ATOM 2181 C CA . ILE A 1 284 ? 2.928 -2.461 5.233 1.00 59.47 284 ILE A CA 1
ATOM 2182 C C . ILE A 1 284 ? 1.886 -3.565 5.219 1.00 59.47 284 ILE A C 1
ATOM 2184 O O . ILE A 1 284 ? 1.172 -3.753 6.194 1.00 59.47 284 ILE A O 1
ATOM 2188 N N . GLN A 1 285 ? 1.757 -4.269 4.097 1.00 53.81 285 GLN A N 1
ATOM 2189 C CA . GLN A 1 285 ? 0.976 -5.503 4.065 1.00 53.81 285 GLN A CA 1
ATOM 2190 C C . GLN A 1 285 ? 1.722 -6.592 4.853 1.00 53.81 285 GLN A C 1
ATOM 2192 O O . GLN A 1 285 ? 2.945 -6.680 4.721 1.00 53.81 285 GLN A O 1
ATOM 2197 N N . PRO A 1 286 ? 1.021 -7.422 5.645 1.00 67.69 286 PRO A N 1
ATOM 2198 C CA . PRO A 1 286 ? -0.439 -7.492 5.803 1.00 67.69 286 PRO A CA 1
ATOM 2199 C C . PRO A 1 286 ? -1.031 -6.594 6.917 1.00 67.69 286 PRO A C 1
ATOM 2201 O O . PRO A 1 286 ? -2.195 -6.753 7.245 1.00 67.69 286 PRO A O 1
ATOM 2204 N N . PHE A 1 287 ? -0.274 -5.657 7.495 1.00 69.19 287 PHE A N 1
ATOM 2205 C CA . PHE A 1 287 ? -0.624 -4.930 8.728 1.00 69.19 287 PHE A CA 1
ATOM 2206 C C . PHE A 1 287 ? -1.212 -3.531 8.545 1.00 69.19 287 PHE A C 1
ATOM 2208 O O . PHE A 1 287 ? -1.103 -2.699 9.442 1.00 69.19 287 PHE A O 1
ATOM 2215 N N . HIS A 1 288 ? -1.777 -3.201 7.389 1.00 63.00 288 HIS A N 1
ATOM 2216 C CA . HIS A 1 288 ? -2.213 -1.828 7.150 1.00 63.00 288 HIS A CA 1
ATOM 2217 C C . HIS A 1 288 ? -3.305 -1.397 8.143 1.00 63.00 288 HIS A C 1
ATOM 2219 O O . HIS A 1 288 ? -4.393 -1.962 8.140 1.00 63.00 288 HIS A O 1
ATOM 2225 N N . PHE A 1 289 ? -2.999 -0.395 8.979 1.00 67.88 289 PHE A N 1
ATOM 2226 C CA . PHE A 1 289 ? -3.832 0.053 10.104 1.00 67.88 289 PHE A CA 1
ATOM 2227 C C . PHE A 1 289 ? -4.141 -1.013 11.161 1.00 67.88 289 PHE A C 1
ATOM 2229 O O . PHE A 1 289 ? -5.028 -0.818 11.989 1.00 67.88 289 PHE A O 1
ATOM 2236 N N . GLU A 1 290 ? -3.374 -2.101 11.191 1.00 84.00 290 GLU A N 1
ATOM 2237 C CA . GLU A 1 290 ? -3.500 -3.095 12.245 1.00 84.00 290 GLU A CA 1
ATOM 2238 C C . GLU A 1 290 ? -3.015 -2.528 13.576 1.00 84.00 290 GLU A C 1
ATOM 2240 O O . GLU A 1 290 ? -1.949 -1.904 13.675 1.00 84.00 290 GLU A O 1
ATOM 2245 N N . SER A 1 291 ? -3.820 -2.774 14.603 1.00 88.69 291 SER A N 1
ATOM 2246 C CA . SER A 1 291 ? -3.512 -2.421 15.982 1.00 88.69 291 SER A CA 1
ATOM 2247 C C . SER A 1 291 ? -2.565 -3.443 16.597 1.00 88.69 291 SER A C 1
ATOM 2249 O O . SER A 1 291 ? -2.662 -4.645 16.348 1.00 88.69 291 SER A O 1
ATOM 2251 N N . PHE A 1 292 ? -1.681 -2.976 17.473 1.00 95.94 292 PHE A N 1
ATOM 2252 C CA . PHE A 1 292 ? -0.928 -3.862 18.353 1.00 95.94 292 PHE A CA 1
ATOM 2253 C C . PHE A 1 292 ? -1.892 -4.460 19.374 1.00 95.94 292 PHE A C 1
ATOM 2255 O O . PHE A 1 292 ? -2.501 -3.723 20.140 1.00 95.94 292 PHE A O 1
ATOM 2262 N N . ASN A 1 293 ? -2.015 -5.782 19.408 1.00 96.19 293 ASN A N 1
ATOM 2263 C CA . ASN A 1 293 ? -2.927 -6.502 20.289 1.00 96.19 293 ASN A CA 1
ATOM 2264 C C . ASN A 1 293 ? -2.166 -7.162 21.444 1.00 96.19 293 ASN A C 1
ATOM 2266 O O . ASN A 1 293 ? -1.322 -8.027 21.212 1.00 96.19 293 ASN A O 1
ATOM 2270 N N . ALA A 1 294 ? -2.470 -6.784 22.685 1.00 97.62 294 ALA A N 1
ATOM 2271 C CA . ALA A 1 294 ? -1.956 -7.423 23.891 1.00 97.62 294 ALA A CA 1
ATOM 2272 C C . ALA A 1 294 ? -2.703 -8.737 24.148 1.00 97.62 294 ALA A C 1
ATOM 2274 O O . ALA A 1 294 ? -3.915 -8.744 24.386 1.00 97.62 294 ALA A O 1
ATOM 2275 N N . ASN A 1 295 ? -1.981 -9.854 24.077 1.00 97.19 295 ASN A N 1
ATOM 2276 C CA . ASN A 1 295 ? -2.537 -11.179 24.316 1.00 97.19 295 ASN A CA 1
ATOM 2277 C C . ASN A 1 295 ? -1.447 -12.173 24.743 1.00 97.19 295 ASN A C 1
ATOM 2279 O O . ASN A 1 295 ? -0.389 -12.270 24.117 1.00 97.19 295 ASN A O 1
ATOM 2283 N N . SER A 1 296 ? -1.727 -12.954 25.781 1.00 94.75 296 SER A N 1
ATOM 2284 C CA . SER A 1 296 ? -0.856 -13.988 26.337 1.00 94.75 296 SER A CA 1
ATOM 2285 C C . SER A 1 296 ? 0.532 -13.446 26.703 1.00 94.75 296 SER A C 1
ATOM 2287 O O . SER A 1 296 ? 1.555 -14.045 26.364 1.00 94.75 296 SER A O 1
ATOM 2289 N N . GLY A 1 297 ? 0.572 -12.272 27.345 1.00 95.75 297 GLY A N 1
ATOM 2290 C CA . GLY A 1 297 ? 1.812 -11.594 27.759 1.00 95.75 297 GLY A CA 1
ATOM 2291 C C . GLY A 1 297 ? 2.676 -11.027 26.621 1.00 95.75 297 GLY A C 1
ATOM 2292 O O . GLY A 1 297 ? 3.812 -10.619 26.864 1.00 95.75 297 GLY A O 1
ATOM 2293 N N . LYS A 1 298 ? 2.173 -11.015 25.380 1.00 97.44 298 LYS A N 1
ATOM 2294 C CA . LYS A 1 298 ? 2.887 -10.607 24.158 1.00 97.44 298 LYS A CA 1
ATOM 2295 C C . LYS A 1 298 ? 2.065 -9.619 23.331 1.00 97.44 298 LYS A C 1
ATOM 2297 O O . LYS A 1 298 ? 0.864 -9.471 23.552 1.00 97.44 298 LYS A O 1
ATOM 2302 N N . PHE A 1 299 ? 2.703 -8.991 22.347 1.00 98.31 299 PHE A N 1
ATOM 2303 C CA . PHE A 1 299 ? 2.024 -8.136 21.371 1.00 98.31 299 PHE A CA 1
ATOM 2304 C C . PHE A 1 299 ? 1.952 -8.780 19.992 1.00 98.31 299 PHE A C 1
ATOM 2306 O O . PHE A 1 299 ? 2.915 -9.401 19.533 1.00 98.31 299 PHE A O 1
ATOM 2313 N N . TRP A 1 300 ? 0.809 -8.595 19.338 1.00 96.75 300 TRP A N 1
ATOM 2314 C CA . TRP A 1 300 ? 0.459 -9.268 18.095 1.00 96.75 300 TRP A CA 1
ATOM 2315 C C . TRP A 1 300 ? -0.131 -8.313 17.058 1.00 96.75 300 TRP A C 1
ATOM 2317 O O . TRP A 1 300 ? -0.802 -7.346 17.416 1.00 96.75 300 TRP A O 1
ATOM 2327 N N . LEU A 1 301 ? 0.065 -8.625 15.779 1.00 93.75 301 LEU A N 1
ATOM 2328 C CA . LEU A 1 301 ? -0.648 -8.027 14.647 1.00 93.75 301 LEU A CA 1
ATOM 2329 C C . LEU A 1 301 ? -1.534 -9.082 13.966 1.00 93.75 301 LEU A C 1
ATOM 2331 O O . LEU A 1 301 ? -1.195 -10.271 13.975 1.00 93.75 301 LEU A O 1
ATOM 2335 N N . ASN A 1 302 ? -2.647 -8.643 13.364 1.00 84.81 302 ASN A N 1
ATOM 2336 C CA . ASN A 1 302 ? -3.759 -9.449 12.830 1.00 84.81 302 ASN A CA 1
ATOM 2337 C C . ASN A 1 302 ? -4.495 -10.281 13.890 1.00 84.81 302 ASN A C 1
ATOM 2339 O O . ASN A 1 302 ? -5.665 -10.058 14.196 1.00 84.81 302 ASN A O 1
ATOM 2343 N N . LEU A 1 303 ? -3.820 -11.296 14.425 1.00 82.56 303 LEU A N 1
ATOM 2344 C CA . LEU A 1 303 ? -4.333 -12.219 15.427 1.00 82.56 303 LEU A CA 1
ATOM 2345 C C . LEU A 1 303 ? -3.206 -12.632 16.384 1.00 82.56 303 LEU A C 1
ATOM 2347 O O . LEU A 1 303 ? -2.037 -12.578 16.010 1.00 82.56 303 LEU A O 1
ATOM 2351 N N . PRO A 1 304 ? -3.549 -13.128 17.582 1.00 90.25 304 PRO A N 1
ATOM 2352 C CA . PRO A 1 304 ? -4.865 -13.016 18.204 1.00 90.25 304 PRO A CA 1
ATOM 2353 C C . PRO A 1 304 ? -5.218 -11.557 18.545 1.00 90.25 304 PRO A C 1
ATOM 2355 O O . PRO A 1 304 ? -4.346 -10.708 18.706 1.00 90.25 304 PRO A O 1
ATOM 2358 N N . GLN A 1 305 ? -6.518 -11.274 18.644 1.00 89.62 305 GLN A N 1
ATOM 2359 C CA . GLN A 1 305 ? -7.020 -9.969 19.082 1.00 89.62 305 GLN A CA 1
ATOM 2360 C C . GLN A 1 305 ? -6.695 -9.723 20.562 1.00 89.62 305 GLN A C 1
ATOM 2362 O O . GLN A 1 305 ? -6.335 -10.649 21.298 1.00 89.62 305 GLN A O 1
ATOM 2367 N N . THR A 1 306 ? -6.842 -8.473 20.995 1.00 93.00 306 THR A N 1
ATOM 2368 C CA . THR A 1 306 ? -6.622 -8.059 22.385 1.00 93.00 306 THR A CA 1
ATOM 2369 C C . THR A 1 306 ? -7.417 -8.943 23.361 1.00 93.00 306 THR A C 1
ATOM 2371 O O . THR A 1 306 ? -8.619 -9.144 23.194 1.00 93.00 306 THR A O 1
ATOM 2374 N N . ALA A 1 307 ? -6.750 -9.475 24.390 1.00 94.06 307 ALA A N 1
ATOM 2375 C CA . ALA A 1 307 ? -7.372 -10.286 25.436 1.00 94.06 307 ALA A CA 1
ATOM 2376 C C . ALA A 1 307 ? -7.346 -9.556 26.778 1.00 94.06 307 ALA A C 1
ATOM 2378 O O . ALA A 1 307 ? -6.288 -9.179 27.280 1.00 94.06 307 ALA A O 1
ATOM 2379 N N . THR A 1 308 ? -8.519 -9.401 27.389 1.00 93.44 308 THR A N 1
ATOM 2380 C CA . THR A 1 308 ? -8.685 -8.677 28.654 1.00 93.44 308 THR A CA 1
ATOM 2381 C C . THR A 1 308 ? -9.514 -9.471 29.655 1.00 93.44 308 THR A C 1
ATOM 2383 O O . THR A 1 308 ? -10.253 -10.389 29.298 1.00 93.44 308 THR A O 1
ATOM 2386 N N . SER A 1 309 ? -9.376 -9.132 30.935 1.00 91.12 309 SER A N 1
ATOM 2387 C CA . SER A 1 309 ? -10.225 -9.660 32.007 1.00 91.12 309 SER A CA 1
ATOM 2388 C C . SER A 1 309 ? -10.691 -8.526 32.906 1.00 91.12 309 SER A C 1
ATOM 2390 O O . SER A 1 309 ? -9.927 -7.600 33.171 1.00 91.12 309 SER A O 1
ATOM 2392 N N . CYS A 1 310 ? -11.921 -8.617 33.421 1.00 90.50 310 CYS A N 1
ATOM 2393 C CA . CYS A 1 310 ? -12.417 -7.739 34.479 1.00 90.50 310 CYS A CA 1
ATOM 2394 C C . CYS A 1 310 ? -13.161 -8.544 35.562 1.00 90.50 310 CYS A C 1
ATOM 2396 O O . CYS A 1 310 ? -14.080 -9.299 35.228 1.00 90.50 310 CYS A O 1
ATOM 2398 N N . PRO A 1 311 ? -12.834 -8.369 36.859 1.00 88.25 311 PRO A N 1
ATOM 2399 C CA . PRO A 1 311 ? -13.429 -9.150 37.946 1.00 88.25 311 PRO A CA 1
ATOM 2400 C C . PRO A 1 311 ? -14.871 -8.746 38.291 1.00 88.25 311 PRO A C 1
ATOM 2402 O O . PRO A 1 311 ? -15.541 -9.463 39.026 1.00 88.25 311 PRO A O 1
ATOM 2405 N N . PHE A 1 312 ? -15.367 -7.614 37.780 1.00 87.00 312 PHE A N 1
ATOM 2406 C CA . PHE A 1 312 ? -16.687 -7.068 38.130 1.00 87.00 312 PHE A CA 1
ATOM 2407 C C . PHE A 1 312 ? -17.800 -7.419 37.129 1.00 87.00 312 PHE A C 1
ATOM 2409 O O . PHE A 1 312 ? -18.902 -6.865 37.213 1.00 87.00 312 PHE A O 1
ATOM 2416 N N . THR A 1 313 ? -17.548 -8.331 36.186 1.00 77.12 313 THR A N 1
ATOM 2417 C CA . THR A 1 313 ? -18.551 -8.755 35.196 1.00 77.12 313 THR A CA 1
ATOM 2418 C C . THR A 1 313 ? -19.776 -9.373 35.882 1.00 77.12 313 THR A C 1
ATOM 2420 O O . THR A 1 313 ? -19.664 -10.171 36.808 1.00 77.12 313 THR A O 1
ATOM 2423 N N . GLY A 1 314 ? -20.977 -8.946 35.473 1.00 75.62 314 GLY A N 1
ATOM 2424 C CA . GLY A 1 314 ? -22.239 -9.429 36.053 1.00 75.62 314 GLY A CA 1
ATOM 2425 C C . GLY A 1 314 ? -22.556 -8.918 37.468 1.00 75.62 314 GLY A C 1
ATOM 2426 O O . GLY A 1 314 ? -23.490 -9.414 38.094 1.00 75.62 314 GLY A O 1
ATOM 2427 N N . THR A 1 315 ? -21.815 -7.927 37.975 1.00 82.19 315 THR A N 1
ATOM 2428 C CA . THR A 1 315 ? -22.055 -7.300 39.287 1.00 82.19 315 THR A CA 1
ATOM 2429 C C . THR A 1 315 ? -22.612 -5.879 39.151 1.00 82.19 315 THR A C 1
ATOM 2431 O O . THR A 1 315 ? -22.535 -5.265 38.088 1.00 82.19 315 THR A O 1
ATOM 2434 N N . ALA A 1 316 ? -23.104 -5.297 40.252 1.00 77.75 316 ALA A N 1
ATOM 2435 C CA 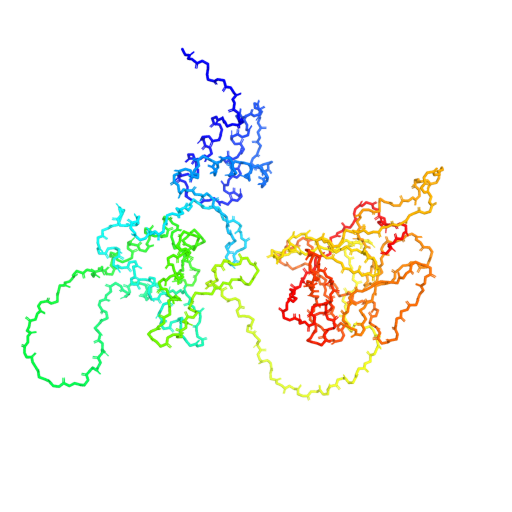. ALA A 1 316 ? -23.479 -3.876 40.304 1.00 77.75 316 ALA A CA 1
ATOM 2436 C C . ALA A 1 316 ? -22.298 -2.916 40.019 1.00 77.75 316 ALA A C 1
ATOM 2438 O O . ALA A 1 316 ? -22.515 -1.735 39.765 1.00 77.75 316 ALA A O 1
ATOM 2439 N N . GLN A 1 317 ? -21.060 -3.422 40.046 1.00 78.81 317 GLN A N 1
ATOM 2440 C CA . GLN A 1 317 ? -19.825 -2.687 39.768 1.00 78.81 317 GLN A CA 1
ATOM 2441 C C . GLN A 1 317 ? -19.330 -2.890 38.326 1.00 78.81 317 GLN A C 1
ATOM 2443 O O . GLN A 1 317 ? -18.226 -2.465 37.999 1.00 78.81 317 GLN A O 1
ATOM 2448 N N . ALA A 1 318 ? -20.121 -3.509 37.440 1.00 76.75 318 ALA A N 1
ATOM 2449 C CA . ALA A 1 318 ? -19.732 -3.732 36.044 1.00 76.75 318 ALA A CA 1
ATOM 2450 C C . ALA A 1 318 ? -19.374 -2.432 35.297 1.00 76.75 318 ALA A C 1
ATOM 2452 O O . ALA A 1 318 ? -18.510 -2.441 34.427 1.00 76.75 318 ALA A O 1
ATOM 2453 N N . SER A 1 319 ? -19.963 -1.296 35.687 1.00 78.50 319 SER A N 1
ATOM 2454 C CA . SER A 1 319 ? -19.622 0.034 35.161 1.00 78.50 319 SER A CA 1
ATOM 2455 C C . SER A 1 319 ? -18.203 0.507 35.505 1.00 78.50 319 SER A C 1
ATOM 2457 O O . SER A 1 319 ? -17.745 1.500 34.952 1.00 78.50 319 SER A O 1
ATOM 2459 N N . SER A 1 320 ? -17.503 -0.181 36.413 1.00 80.56 320 SER A N 1
ATOM 2460 C CA . SER A 1 320 ? -16.094 0.074 36.742 1.00 80.56 320 SER A CA 1
ATOM 2461 C C . SER A 1 320 ? -15.114 -0.670 35.823 1.00 80.56 320 SER A C 1
ATOM 2463 O O . SER A 1 320 ? -13.907 -0.470 35.947 1.00 80.56 320 SER A O 1
ATOM 2465 N N . CYS A 1 321 ? -15.600 -1.526 34.916 1.00 85.44 321 CYS A N 1
ATOM 2466 C CA . CYS A 1 321 ? -14.774 -2.178 33.903 1.00 85.44 321 CYS A CA 1
ATOM 2467 C C . CYS A 1 321 ? -14.608 -1.267 32.675 1.00 85.44 321 CYS A C 1
ATOM 2469 O O . CYS A 1 321 ? -15.612 -0.822 32.116 1.00 85.44 321 CYS A O 1
ATOM 2471 N N . PRO A 1 322 ? -13.372 -1.028 32.207 1.00 88.50 322 PRO A N 1
ATOM 2472 C CA . PRO A 1 322 ? -13.138 -0.449 30.887 1.00 88.50 322 PRO A CA 1
ATOM 2473 C C . PRO A 1 322 ? -13.678 -1.337 29.748 1.00 88.50 322 PRO A C 1
ATOM 2475 O O . PRO A 1 322 ? -13.942 -2.519 29.987 1.00 88.50 322 PRO A O 1
ATOM 2478 N N . PRO A 1 323 ? -13.796 -0.809 28.512 1.00 84.50 323 PRO A N 1
ATOM 2479 C CA . PRO A 1 323 ? -14.388 -1.527 27.378 1.00 84.50 323 PRO A CA 1
ATOM 2480 C C . PRO A 1 323 ? -13.745 -2.884 27.060 1.00 84.50 323 PRO A C 1
ATOM 2482 O O . PRO A 1 323 ? -14.453 -3.812 26.687 1.00 84.50 323 PRO A O 1
ATOM 2485 N N . GLY A 1 324 ? -12.424 -3.011 27.218 1.00 84.75 324 GLY A N 1
ATOM 2486 C CA . GLY A 1 324 ? -11.701 -4.280 27.111 1.00 84.75 324 GLY A CA 1
ATOM 2487 C C . GLY A 1 324 ? -11.438 -4.790 25.690 1.00 84.75 324 GLY A C 1
ATOM 2488 O O . GLY A 1 324 ? -10.960 -5.916 25.558 1.00 84.75 324 GLY A O 1
ATOM 2489 N N . ASN A 1 325 ? -11.732 -3.996 24.654 1.00 84.75 325 ASN A N 1
ATOM 2490 C CA . ASN A 1 325 ? -11.618 -4.409 23.247 1.00 84.75 325 ASN A CA 1
ATOM 2491 C C . ASN A 1 325 ? -10.315 -3.958 22.569 1.00 84.75 325 ASN A C 1
ATOM 2493 O O . ASN A 1 325 ? -9.898 -4.572 21.593 1.00 84.75 325 ASN A O 1
ATOM 2497 N N . ASP A 1 326 ? -9.677 -2.909 23.091 1.00 88.88 326 ASP A N 1
ATOM 2498 C CA . ASP A 1 326 ? -8.499 -2.283 22.491 1.00 88.88 326 ASP A CA 1
ATOM 2499 C C . ASP A 1 326 ? -7.284 -2.419 23.404 1.00 88.88 326 ASP A C 1
ATOM 2501 O O . ASP A 1 326 ? -7.408 -2.436 24.632 1.00 88.88 326 ASP A O 1
ATOM 2505 N N . THR A 1 327 ? -6.095 -2.441 22.806 1.00 95.62 327 THR A N 1
ATOM 2506 C CA . THR A 1 327 ? -4.842 -2.277 23.542 1.00 95.62 327 THR A CA 1
ATOM 2507 C C . THR A 1 327 ? -4.430 -0.813 23.531 1.00 95.62 327 THR A C 1
ATOM 2509 O O . THR A 1 327 ? -4.219 -0.213 22.477 1.00 95.62 327 THR A O 1
ATOM 2512 N N . ALA A 1 328 ? -4.280 -0.245 24.722 1.00 94.31 328 ALA A N 1
ATOM 2513 C CA . ALA A 1 328 ? -3.792 1.110 24.919 1.00 94.31 328 ALA A CA 1
ATOM 2514 C C . ALA A 1 328 ? -2.619 1.145 25.903 1.00 94.31 328 ALA A C 1
ATOM 2516 O O . ALA A 1 328 ? -2.511 0.320 26.815 1.00 94.31 328 ALA A O 1
ATOM 2517 N N . PHE A 1 329 ? -1.768 2.146 25.720 1.00 94.81 329 PHE A N 1
ATOM 2518 C CA . PHE A 1 329 ? -0.497 2.356 26.396 1.00 94.81 329 PHE A CA 1
ATOM 2519 C C . PHE A 1 329 ? -0.462 3.723 27.079 1.00 94.81 329 PHE A C 1
ATOM 2521 O O . PHE A 1 329 ? -1.190 4.640 26.696 1.00 94.81 329 PHE A O 1
ATOM 2528 N N . VAL A 1 330 ? 0.408 3.861 28.077 1.00 90.38 330 VAL A N 1
ATOM 2529 C CA . VAL A 1 330 ? 0.680 5.099 28.813 1.00 90.38 330 VAL A CA 1
ATOM 2530 C C . VAL A 1 330 ? 2.190 5.279 28.926 1.00 90.38 330 VAL A C 1
ATOM 2532 O O . VAL A 1 330 ? 2.927 4.327 29.193 1.00 90.38 330 VAL A O 1
ATOM 2535 N N . GLY A 1 331 ? 2.657 6.515 28.746 1.00 87.44 331 GLY A N 1
ATOM 2536 C CA . GLY A 1 331 ? 4.081 6.833 28.837 1.00 87.44 331 GLY A CA 1
ATOM 2537 C C . GLY A 1 331 ? 4.917 6.049 27.824 1.00 87.44 331 GLY A C 1
ATOM 2538 O O . GLY A 1 331 ? 4.481 5.808 26.705 1.00 87.44 331 GLY A O 1
ATOM 2539 N N . ASN A 1 332 ? 6.124 5.664 28.217 1.00 87.81 332 ASN A N 1
ATOM 2540 C CA . ASN A 1 332 ? 7.126 4.987 27.390 1.00 87.81 332 ASN A CA 1
ATOM 2541 C C . ASN A 1 332 ? 7.150 3.452 27.550 1.00 87.81 332 ASN A C 1
ATOM 2543 O O . ASN A 1 332 ? 7.960 2.788 26.908 1.00 87.81 332 ASN A O 1
ATOM 2547 N N . GLY A 1 333 ? 6.272 2.865 28.367 1.00 87.81 333 GLY A N 1
ATOM 2548 C CA . GLY A 1 333 ? 6.299 1.417 28.591 1.00 87.81 333 GLY A CA 1
ATOM 2549 C C . GLY A 1 333 ? 5.298 0.879 29.597 1.00 87.81 333 GLY A C 1
ATOM 2550 O O . GLY A 1 333 ? 5.603 -0.081 30.295 1.00 87.81 333 GLY A O 1
ATOM 2551 N N . ALA A 1 334 ? 4.103 1.460 29.692 1.00 91.94 334 ALA A N 1
ATOM 2552 C CA . ALA A 1 334 ? 3.034 0.919 30.527 1.00 91.94 334 ALA A CA 1
ATOM 2553 C C . ALA A 1 334 ? 1.768 0.666 29.707 1.00 91.94 334 ALA A C 1
ATOM 2555 O O . ALA A 1 334 ? 1.505 1.348 28.717 1.00 91.94 334 ALA A O 1
ATOM 2556 N N . LEU A 1 335 ? 0.966 -0.305 30.136 1.00 95.38 335 LEU A N 1
ATOM 2557 C CA . LEU A 1 335 ? -0.370 -0.543 29.596 1.00 95.38 335 LEU A CA 1
ATOM 2558 C C . LEU A 1 335 ? -1.405 0.323 30.326 1.00 95.38 335 LEU A C 1
ATOM 2560 O O . LEU A 1 335 ? -1.335 0.515 31.540 1.00 95.38 335 LEU A O 1
ATOM 2564 N N . ALA A 1 336 ? -2.391 0.828 29.586 1.00 94.12 336 ALA A N 1
ATOM 2565 C CA . ALA A 1 336 ? -3.487 1.639 30.110 1.00 94.12 336 ALA A CA 1
ATOM 2566 C C . ALA A 1 336 ? -4.521 0.745 30.818 1.00 94.12 336 ALA A C 1
ATOM 2568 O O . ALA A 1 336 ? -5.549 0.374 30.238 1.00 94.12 336 ALA A O 1
ATOM 2569 N N . VAL A 1 337 ? -4.215 0.368 32.062 1.00 93.00 337 VAL A N 1
ATOM 2570 C CA . VAL A 1 337 ? -4.999 -0.570 32.879 1.00 93.00 337 VAL A CA 1
ATOM 2571 C C . VAL A 1 337 ? -5.454 0.025 34.208 1.00 93.00 337 VAL A C 1
ATOM 2573 O O . VAL A 1 337 ? -4.877 0.989 34.705 1.00 93.00 337 VAL A O 1
ATOM 2576 N N . VAL A 1 338 ? -6.482 -0.585 34.803 1.00 90.31 338 VAL A N 1
ATOM 2577 C CA . VAL A 1 338 ? -7.002 -0.211 36.135 1.00 90.31 338 VAL A CA 1
ATOM 2578 C C . VAL A 1 338 ? -6.507 -1.157 37.237 1.00 90.31 338 VAL A C 1
ATOM 2580 O O . VAL A 1 338 ? -6.604 -0.826 38.420 1.00 90.31 338 VAL A O 1
ATOM 2583 N N . VAL A 1 339 ? -5.977 -2.335 36.886 1.00 88.75 339 VAL A N 1
ATOM 2584 C CA . VAL A 1 339 ? -5.499 -3.318 37.865 1.00 88.75 339 VAL A CA 1
ATOM 2585 C C . VAL A 1 339 ? -4.439 -2.709 38.798 1.00 88.75 339 VAL A C 1
ATOM 2587 O O . VAL A 1 339 ? -3.489 -2.073 38.330 1.00 88.75 339 VAL A O 1
ATOM 2590 N N . PRO A 1 340 ? -4.562 -2.892 40.128 1.00 84.56 340 PRO A N 1
ATOM 2591 C CA . PRO A 1 340 ? -3.555 -2.422 41.072 1.00 84.56 340 PRO A CA 1
ATOM 2592 C C . PRO A 1 340 ? -2.164 -2.980 40.757 1.00 84.56 340 PRO A C 1
ATOM 2594 O O . PRO A 1 340 ? -1.994 -4.190 40.600 1.00 84.56 340 PRO A O 1
ATOM 2597 N N . GLY A 1 341 ? -1.172 -2.089 40.702 1.00 83.38 341 GLY A N 1
ATOM 2598 C CA . GLY A 1 341 ? 0.202 -2.408 40.298 1.00 83.38 341 GLY A CA 1
ATOM 2599 C C . GLY A 1 341 ? 0.478 -2.203 38.806 1.00 83.38 341 GLY A C 1
ATOM 2600 O O . GLY A 1 341 ? 1.640 -2.122 38.423 1.00 83.38 341 GLY A O 1
ATOM 2601 N N . GLY A 1 342 ? -0.566 -2.036 37.987 1.00 91.12 342 GLY A N 1
ATOM 2602 C CA . GLY A 1 342 ? -0.436 -1.832 36.549 1.00 91.12 342 GLY A CA 1
ATOM 2603 C C . GLY A 1 342 ? 0.116 -3.054 35.812 1.00 91.12 342 GLY A C 1
ATOM 2604 O O . GLY A 1 342 ? 0.233 -4.146 36.369 1.00 91.12 342 GLY A O 1
ATOM 2605 N N . GLN A 1 343 ? 0.450 -2.855 34.539 1.00 95.31 343 GLN A N 1
ATOM 2606 C CA . GLN A 1 343 ? 1.194 -3.817 33.729 1.00 95.31 343 GLN A CA 1
ATOM 2607 C C . GLN A 1 343 ? 2.246 -3.060 32.918 1.00 95.31 343 GLN A C 1
ATOM 2609 O O . GLN A 1 343 ? 1.941 -2.039 32.295 1.00 95.31 343 GLN A O 1
ATOM 2614 N N . GLN A 1 344 ? 3.485 -3.539 32.967 1.00 94.88 344 GLN A N 1
ATOM 2615 C CA . GLN A 1 344 ? 4.639 -2.888 32.348 1.00 94.88 344 GLN A CA 1
ATOM 2616 C C . GLN A 1 344 ? 5.024 -3.604 31.060 1.00 94.88 344 GLN A C 1
ATOM 2618 O O . GLN A 1 344 ? 5.000 -4.830 31.006 1.00 94.88 344 GLN A O 1
ATOM 2623 N N . VAL A 1 345 ? 5.382 -2.831 30.041 1.00 96.94 345 VAL A N 1
ATOM 2624 C CA . VAL A 1 345 ? 5.877 -3.297 28.747 1.00 96.94 345 VAL A CA 1
ATOM 2625 C C . VAL A 1 345 ? 7.400 -3.358 28.792 1.00 96.94 345 VAL A C 1
ATOM 2627 O O . VAL A 1 345 ? 8.056 -2.444 29.292 1.00 96.94 345 VAL A O 1
ATOM 2630 N N . TYR A 1 346 ? 7.967 -4.427 28.246 1.00 96.25 346 TYR A N 1
ATOM 2631 C CA . TYR A 1 346 ? 9.407 -4.626 28.154 1.00 96.25 346 TYR A CA 1
ATOM 2632 C C . TYR A 1 346 ? 9.775 -5.386 26.877 1.00 96.25 346 TYR A C 1
ATOM 2634 O O . TYR A 1 346 ? 8.943 -6.073 26.285 1.00 96.25 346 TYR A O 1
ATOM 2642 N N . VAL A 1 347 ? 11.033 -5.276 26.459 1.00 97.06 347 VAL A N 1
ATOM 2643 C CA . VAL A 1 347 ? 11.627 -6.130 25.423 1.00 97.06 347 VAL A CA 1
ATOM 2644 C C . VAL A 1 347 ? 12.506 -7.163 26.121 1.00 97.06 347 VAL A C 1
ATOM 2646 O O . VAL A 1 347 ? 13.436 -6.795 26.839 1.00 97.06 347 VAL A O 1
ATOM 2649 N N . ALA A 1 348 ? 12.186 -8.447 25.963 1.00 93.88 348 ALA A N 1
ATOM 2650 C CA . ALA A 1 348 ? 12.982 -9.546 26.513 1.00 93.88 348 ALA A CA 1
ATOM 2651 C C . ALA A 1 348 ? 14.327 -9.684 25.776 1.00 93.88 348 ALA A C 1
ATOM 2653 O O . ALA A 1 348 ? 14.451 -9.213 24.649 1.00 93.88 348 ALA A O 1
ATOM 2654 N N . GLU A 1 349 ? 15.312 -10.377 26.360 1.00 91.69 349 GLU A N 1
ATOM 2655 C CA . GLU A 1 349 ? 16.604 -10.648 25.693 1.00 91.69 349 GLU A CA 1
ATOM 2656 C C . GLU A 1 349 ? 16.452 -11.389 24.354 1.00 91.69 349 GLU A C 1
ATOM 2658 O O . GLU A 1 349 ? 17.256 -11.201 23.449 1.00 91.69 349 GLU A O 1
ATOM 2663 N N . SER A 1 350 ? 15.372 -12.160 24.189 1.00 93.31 350 SER A N 1
ATOM 2664 C CA . SER A 1 350 ? 14.995 -12.786 22.914 1.00 93.31 350 SER A CA 1
ATOM 2665 C C . SER A 1 350 ? 14.584 -11.788 21.821 1.00 93.31 350 SER A C 1
ATOM 2667 O O . SER A 1 350 ? 14.313 -12.185 20.691 1.00 93.31 350 SER A O 1
ATOM 2669 N N . GLY A 1 351 ? 14.457 -10.501 22.152 1.00 95.12 351 GLY A N 1
ATOM 2670 C CA . GLY A 1 351 ? 13.927 -9.444 21.295 1.00 95.12 351 GLY A CA 1
ATOM 2671 C C . GLY A 1 351 ? 12.401 -9.311 21.336 1.00 95.12 351 GLY A C 1
ATOM 2672 O O . GLY A 1 351 ? 11.866 -8.365 20.766 1.00 95.12 351 GLY A O 1
ATOM 2673 N N . ALA A 1 352 ? 11.668 -10.215 21.993 1.00 97.88 352 ALA A N 1
ATOM 2674 C CA . ALA A 1 352 ? 10.203 -10.179 22.017 1.00 97.88 352 ALA A CA 1
ATOM 2675 C C . ALA A 1 352 ? 9.662 -8.966 22.793 1.00 97.88 352 ALA A C 1
ATOM 2677 O O . ALA A 1 352 ? 10.072 -8.731 23.932 1.00 97.88 352 ALA A O 1
ATOM 2678 N N . LEU A 1 353 ? 8.684 -8.248 22.223 1.00 98.31 353 LEU A N 1
ATOM 2679 C CA . LEU A 1 353 ? 7.930 -7.221 22.946 1.00 98.31 353 LEU A CA 1
ATOM 2680 C C . LEU A 1 353 ? 6.853 -7.899 23.805 1.00 98.31 353 LEU A C 1
ATOM 2682 O O . LEU A 1 353 ? 5.981 -8.612 23.297 1.00 98.31 353 LEU A O 1
ATOM 2686 N N . MET A 1 354 ? 6.921 -7.685 25.114 1.00 97.75 354 MET A N 1
ATOM 2687 C CA . MET A 1 354 ? 6.134 -8.401 26.115 1.00 97.75 354 MET A CA 1
ATOM 2688 C C . MET A 1 354 ? 5.601 -7.458 27.189 1.00 97.75 354 MET A C 1
ATOM 2690 O O . MET A 1 354 ? 5.995 -6.294 27.271 1.00 97.75 354 MET A O 1
ATOM 2694 N N . PHE A 1 355 ? 4.688 -7.957 28.021 1.00 97.38 355 PHE A N 1
ATOM 2695 C CA . PHE A 1 355 ? 4.199 -7.221 29.180 1.00 97.38 355 PHE A CA 1
ATOM 2696 C C . PHE A 1 355 ? 4.060 -8.104 30.421 1.00 97.38 355 PHE A C 1
ATOM 2698 O O . PHE A 1 355 ? 3.979 -9.330 30.334 1.00 97.38 355 PHE A O 1
ATOM 2705 N N . THR A 1 356 ? 4.079 -7.482 31.600 1.00 95.50 356 THR A N 1
ATOM 2706 C CA . THR A 1 356 ? 3.980 -8.202 32.871 1.00 95.50 356 THR A CA 1
ATOM 2707 C C . THR A 1 356 ? 2.573 -8.739 33.113 1.00 95.50 356 THR A C 1
ATOM 2709 O O . THR A 1 356 ? 1.564 -8.120 32.763 1.00 95.50 356 THR A O 1
ATOM 2712 N N . GLN A 1 357 ? 2.491 -9.897 33.767 1.00 92.50 357 GLN A N 1
ATOM 2713 C CA . GLN A 1 357 ? 1.216 -10.418 34.248 1.00 92.50 357 GLN A CA 1
ATOM 2714 C C . GLN A 1 357 ? 0.608 -9.452 35.275 1.00 92.50 357 GLN A C 1
ATOM 2716 O O . GLN A 1 357 ? 1.317 -8.852 36.082 1.00 92.50 357 GLN A O 1
ATOM 2721 N N . ALA A 1 358 ? -0.717 -9.336 35.281 1.00 84.69 358 ALA A N 1
ATOM 2722 C CA . ALA A 1 358 ? -1.430 -8.607 36.319 1.00 84.69 358 ALA A CA 1
ATOM 2723 C C . ALA A 1 358 ? -1.025 -9.060 37.733 1.00 84.69 358 ALA A C 1
ATOM 2725 O O . ALA A 1 358 ? -0.831 -10.249 37.987 1.00 84.69 358 ALA A O 1
ATOM 2726 N N . HIS A 1 359 ? -0.903 -8.098 38.652 1.00 81.81 359 HIS A N 1
ATOM 2727 C CA . HIS A 1 359 ? -0.421 -8.306 40.025 1.00 81.81 359 HIS A CA 1
ATOM 2728 C C . HIS A 1 359 ? 1.016 -8.845 40.147 1.00 81.81 359 HIS A C 1
ATOM 2730 O O . HIS A 1 359 ? 1.446 -9.186 41.249 1.00 81.81 359 HIS A O 1
ATOM 2736 N N . SER A 1 360 ? 1.776 -8.886 39.050 1.00 85.94 360 SER A N 1
ATOM 2737 C CA . SER A 1 360 ? 3.180 -9.273 39.034 1.00 85.94 360 SER A CA 1
ATOM 2738 C C . SER A 1 360 ? 4.029 -8.148 38.452 1.00 85.94 360 SER A C 1
ATOM 2740 O O . SER A 1 360 ? 3.806 -7.688 37.335 1.00 85.94 360 SER A O 1
ATOM 2742 N N . ALA A 1 361 ? 5.039 -7.726 39.207 1.00 80.56 361 ALA A N 1
ATOM 2743 C CA . ALA A 1 361 ? 6.085 -6.826 38.720 1.00 80.56 361 ALA A CA 1
ATOM 2744 C C . ALA A 1 361 ? 7.323 -7.601 38.230 1.00 80.56 361 ALA A C 1
ATOM 2746 O O . ALA A 1 361 ? 8.393 -7.021 38.067 1.00 80.56 361 ALA A O 1
ATOM 2747 N N . VAL A 1 362 ? 7.210 -8.925 38.057 1.00 86.50 362 VAL A N 1
ATOM 2748 C CA . VAL A 1 362 ? 8.334 -9.760 37.627 1.00 86.50 362 VAL A CA 1
ATOM 2749 C C . VAL A 1 362 ? 8.611 -9.499 36.153 1.00 86.50 362 VAL A C 1
ATOM 2751 O O . VAL A 1 362 ? 7.787 -9.802 35.290 1.00 86.50 362 VAL A O 1
ATOM 2754 N N . ILE A 1 363 ? 9.796 -8.963 35.890 1.00 90.31 363 ILE A N 1
ATOM 2755 C CA . ILE A 1 363 ? 10.373 -8.781 34.562 1.00 90.31 363 ILE A CA 1
ATOM 2756 C C . ILE A 1 363 ? 11.659 -9.616 34.530 1.00 90.31 363 ILE A C 1
ATOM 2758 O O . ILE A 1 363 ? 12.406 -9.583 35.514 1.00 90.31 363 ILE A O 1
ATOM 2762 N N . PRO A 1 364 ? 11.909 -10.399 33.465 1.00 89.56 364 PRO A N 1
ATOM 2763 C CA . PRO A 1 364 ? 13.139 -11.176 33.343 1.00 89.56 364 PRO A CA 1
ATOM 2764 C C . PRO A 1 364 ? 14.392 -10.301 33.461 1.00 89.56 364 PRO A C 1
ATOM 2766 O O . PRO A 1 364 ? 14.409 -9.158 33.002 1.00 89.56 364 PRO A O 1
ATOM 2769 N N . GLU A 1 365 ? 15.449 -10.849 34.060 1.00 88.56 365 GLU A N 1
ATOM 2770 C CA . GLU A 1 365 ? 16.752 -10.181 34.099 1.00 88.56 365 GLU A CA 1
ATOM 2771 C C . GLU A 1 365 ? 17.255 -9.916 32.670 1.00 88.56 365 GLU A C 1
ATOM 2773 O O . GLU A 1 365 ? 16.991 -10.701 31.762 1.00 88.56 365 GLU A O 1
ATOM 2778 N N . GLY A 1 366 ? 17.905 -8.768 32.464 1.00 85.69 366 GLY A N 1
ATOM 2779 C CA . GLY A 1 366 ? 18.424 -8.352 31.156 1.00 85.69 366 GLY A CA 1
ATOM 2780 C C . GLY A 1 366 ? 17.399 -7.745 30.191 1.00 85.69 366 GLY A C 1
ATOM 2781 O O . GLY A 1 366 ? 17.791 -7.138 29.195 1.00 85.69 366 GLY A O 1
ATOM 2782 N N . ALA A 1 367 ? 16.100 -7.810 30.497 1.00 91.31 367 ALA A N 1
ATOM 2783 C CA . ALA A 1 367 ? 15.071 -7.153 29.695 1.00 91.31 367 ALA A CA 1
ATOM 2784 C C . ALA A 1 367 ? 15.182 -5.613 29.721 1.00 91.31 367 ALA A C 1
ATOM 2786 O O . ALA A 1 367 ? 15.593 -5.002 30.712 1.00 91.31 367 ALA A O 1
ATOM 2787 N N . VAL A 1 368 ? 14.744 -4.971 28.636 1.00 91.38 368 VAL A N 1
ATOM 2788 C CA . VAL A 1 368 ? 14.673 -3.508 28.513 1.00 91.38 368 VAL A CA 1
ATOM 2789 C C . VAL A 1 368 ? 13.255 -3.040 28.827 1.00 91.38 368 VAL A C 1
ATOM 2791 O O . VAL A 1 368 ? 12.328 -3.287 28.057 1.00 91.38 368 VAL A O 1
ATOM 2794 N N . THR A 1 369 ? 13.084 -2.352 29.954 1.00 91.81 369 THR A N 1
ATOM 2795 C CA . THR A 1 369 ? 11.831 -1.676 30.322 1.00 91.81 369 THR A CA 1
ATOM 2796 C C . THR A 1 369 ? 11.719 -0.316 29.648 1.00 91.81 369 THR A C 1
ATOM 2798 O O . THR A 1 369 ? 12.719 0.235 29.183 1.00 91.81 369 THR A O 1
ATOM 2801 N N . ASP A 1 370 ? 10.507 0.239 29.626 1.00 89.94 370 ASP A N 1
ATOM 2802 C CA . ASP A 1 370 ? 10.223 1.529 28.992 1.00 89.94 370 ASP A CA 1
ATOM 2803 C C . ASP A 1 370 ? 10.710 1.615 27.532 1.00 89.94 370 ASP A C 1
ATOM 2805 O O . ASP A 1 370 ? 11.441 2.540 27.161 1.00 89.94 370 ASP A O 1
ATOM 2809 N N . PRO A 1 371 ? 10.364 0.627 26.682 1.00 92.62 371 PRO A N 1
ATOM 2810 C CA . PRO A 1 371 ? 11.049 0.450 25.410 1.00 92.62 371 PRO A CA 1
ATOM 2811 C C . PRO A 1 371 ? 10.671 1.487 24.346 1.00 92.62 371 PRO A C 1
ATOM 2813 O O . PRO A 1 371 ? 11.365 1.559 23.328 1.00 92.62 371 PRO A O 1
ATOM 2816 N N . PHE A 1 372 ? 9.600 2.263 24.534 1.00 93.38 372 PHE A N 1
ATOM 2817 C CA . PHE A 1 372 ? 9.052 3.140 23.503 1.00 93.38 372 PHE A CA 1
ATOM 2818 C C . PHE A 1 372 ? 9.732 4.508 23.448 1.00 93.38 372 PHE A C 1
ATOM 2820 O O . PHE A 1 372 ? 9.751 5.266 24.418 1.00 93.38 37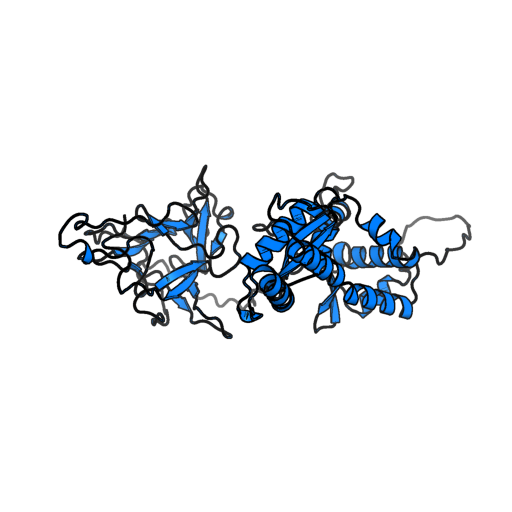2 PHE A O 1
ATOM 2827 N N . ILE A 1 373 ? 10.191 4.865 22.251 1.00 90.25 373 ILE A N 1
ATOM 2828 C CA . ILE A 1 373 ? 10.640 6.208 21.886 1.00 90.25 373 ILE A CA 1
ATOM 2829 C C . ILE A 1 373 ? 9.570 6.841 21.018 1.00 90.25 373 ILE A C 1
ATOM 2831 O O . ILE A 1 373 ? 9.218 6.295 19.975 1.00 90.25 373 ILE A O 1
ATOM 2835 N N . TYR A 1 374 ? 9.093 8.017 21.407 1.00 88.31 374 TYR A N 1
ATOM 2836 C CA . TYR A 1 374 ? 8.162 8.788 20.597 1.00 88.31 374 TYR A CA 1
ATOM 2837 C C . TYR A 1 374 ? 8.893 9.804 19.719 1.00 88.31 374 TYR A C 1
ATOM 2839 O O . TYR A 1 374 ? 9.730 10.569 20.195 1.00 88.31 374 TYR A O 1
ATOM 2847 N N . SER A 1 375 ? 8.525 9.847 18.442 1.00 87.31 375 SER A N 1
ATOM 2848 C CA . SER A 1 375 ? 8.930 10.887 17.499 1.00 87.31 375 SER A CA 1
ATOM 2849 C C . SER A 1 375 ? 7.693 11.660 17.032 1.00 87.31 375 SER A C 1
ATOM 2851 O O . SER A 1 375 ? 6.813 11.068 16.401 1.00 87.31 375 SER A O 1
ATOM 2853 N N . PRO A 1 376 ? 7.590 12.975 17.3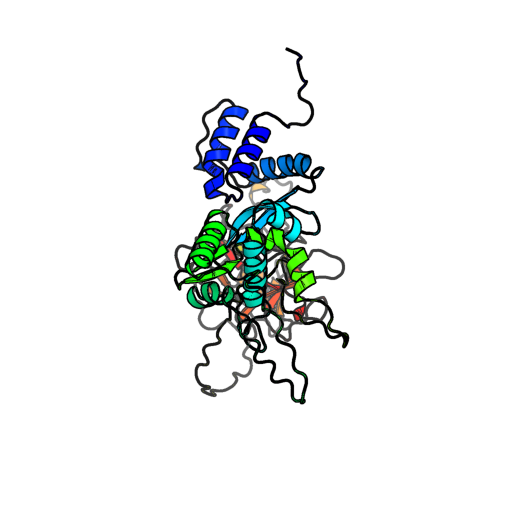11 1.00 83.56 376 PRO A N 1
ATOM 2854 C CA . PRO A 1 376 ? 6.455 13.783 16.877 1.00 83.56 376 PRO A CA 1
ATOM 2855 C C . PRO A 1 376 ? 6.264 13.757 15.361 1.00 83.56 376 PRO A C 1
ATOM 2857 O O . PRO A 1 376 ? 7.238 13.705 14.604 1.00 83.56 376 PRO A O 1
ATOM 2860 N N . ALA A 1 377 ? 5.008 13.858 14.925 1.00 78.06 377 ALA A N 1
ATOM 2861 C CA . ALA A 1 377 ? 4.669 13.910 13.512 1.00 78.06 377 ALA A CA 1
ATOM 2862 C C . ALA A 1 377 ? 5.394 15.067 12.805 1.00 78.06 377 ALA A C 1
ATOM 2864 O O . ALA A 1 377 ? 5.389 16.205 13.276 1.00 78.06 377 ALA A O 1
ATOM 2865 N N . GLN A 1 378 ? 6.005 14.772 11.660 1.00 69.69 378 GLN A N 1
ATOM 2866 C CA . GLN A 1 378 ? 6.692 15.754 10.821 1.00 69.69 378 GLN A CA 1
ATOM 2867 C C . GLN A 1 378 ? 5.843 16.072 9.582 1.00 69.69 378 GLN A C 1
ATOM 2869 O O . GLN A 1 378 ? 5.027 15.255 9.157 1.00 69.69 378 GLN A O 1
ATOM 2874 N N . ASN A 1 379 ? 6.045 17.245 8.972 1.00 58.09 379 ASN A N 1
ATOM 2875 C CA . ASN A 1 379 ? 5.468 17.619 7.668 1.00 58.09 379 ASN A CA 1
ATOM 2876 C C . ASN A 1 379 ? 3.931 17.487 7.548 1.00 58.09 379 ASN A C 1
ATOM 2878 O O . ASN A 1 379 ? 3.426 17.095 6.499 1.00 58.09 379 ASN A O 1
ATOM 2882 N N . GLY A 1 380 ? 3.178 17.812 8.604 1.00 55.59 380 GLY A N 1
ATOM 2883 C CA . GLY A 1 380 ? 1.708 17.777 8.575 1.00 55.59 380 GLY A CA 1
ATOM 2884 C C . GLY A 1 380 ? 1.081 16.396 8.800 1.00 55.59 380 GLY A C 1
ATOM 2885 O O . GLY A 1 380 ? -0.123 16.251 8.610 1.00 55.59 380 GLY A O 1
ATOM 2886 N N . GLY A 1 381 ? 1.861 15.391 9.217 1.00 64.38 381 GLY A N 1
ATOM 2887 C CA . GLY A 1 381 ? 1.315 14.119 9.697 1.00 64.38 381 GLY A CA 1
ATOM 2888 C C . GLY A 1 381 ? 0.445 14.300 10.949 1.00 64.38 381 GLY A C 1
ATOM 2889 O O . GLY A 1 381 ? 0.740 15.133 11.804 1.00 64.38 381 GLY A O 1
ATOM 2890 N N . GLN A 1 382 ? -0.631 13.517 11.060 1.00 74.62 382 GLN A N 1
ATOM 2891 C CA . GLN A 1 382 ? -1.583 13.619 12.173 1.00 74.62 382 GLN A CA 1
ATOM 2892 C C . GLN A 1 382 ? -1.082 12.948 13.465 1.00 74.62 382 GLN A C 1
ATOM 2894 O O . GLN A 1 382 ? -1.416 13.399 14.559 1.00 74.62 382 GLN A O 1
ATOM 2899 N N . TYR A 1 383 ? -0.272 11.892 13.347 1.00 83.31 383 TYR A N 1
ATOM 2900 C CA . TYR A 1 383 ? 0.196 11.073 14.469 1.00 83.31 383 TYR A CA 1
ATOM 2901 C C . TYR A 1 383 ? 1.716 10.905 14.423 1.00 83.31 383 TYR A C 1
ATOM 2903 O O . TYR A 1 383 ? 2.295 10.778 13.343 1.00 83.31 383 TYR A O 1
ATOM 2911 N N . GLY A 1 384 ? 2.367 10.936 15.589 1.00 85.50 384 GLY A N 1
ATOM 2912 C CA . GLY A 1 384 ? 3.801 10.661 15.704 1.00 85.50 384 GLY A CA 1
ATOM 2913 C C . GLY A 1 384 ? 4.093 9.163 15.713 1.00 85.50 384 GLY A C 1
ATOM 2914 O O . GLY A 1 384 ? 3.214 8.359 16.022 1.00 85.50 384 GLY A O 1
ATOM 2915 N N . SER A 1 385 ? 5.321 8.786 15.371 1.00 88.44 385 SER A N 1
ATOM 2916 C CA . SER A 1 385 ? 5.754 7.389 15.327 1.00 88.44 385 SER A CA 1
ATOM 2917 C C . SER A 1 385 ? 6.372 6.935 16.643 1.00 88.44 385 SER A C 1
ATOM 2919 O O . SER A 1 385 ? 6.900 7.744 17.409 1.00 88.44 385 SER A O 1
ATOM 2921 N N . VAL A 1 386 ? 6.342 5.627 16.876 1.00 91.44 386 VAL A N 1
ATOM 2922 C CA . VAL A 1 386 ? 6.966 4.979 18.027 1.00 91.44 386 VAL A CA 1
ATOM 2923 C C . VAL A 1 386 ? 8.011 3.975 17.552 1.00 91.44 386 VAL A C 1
ATOM 2925 O O . VAL A 1 386 ? 7.746 3.173 16.661 1.00 91.44 386 VAL A O 1
ATOM 2928 N N . SER A 1 387 ? 9.203 4.026 18.136 1.00 92.06 387 SER A N 1
ATOM 2929 C CA . SER A 1 387 ? 10.308 3.098 17.870 1.00 92.06 387 SER A CA 1
ATOM 2930 C C . SER A 1 387 ? 10.902 2.564 19.178 1.00 92.06 387 SER A C 1
ATOM 2932 O O . SER A 1 387 ? 10.398 2.854 20.265 1.00 92.06 387 SER A O 1
ATOM 2934 N N . THR A 1 388 ? 11.962 1.764 19.084 1.00 92.06 388 THR A N 1
ATOM 2935 C CA . THR A 1 388 ? 12.751 1.301 20.227 1.00 92.06 388 THR A CA 1
ATOM 2936 C C . THR A 1 388 ? 14.221 1.205 19.837 1.00 92.06 388 THR A C 1
ATOM 2938 O O . THR A 1 388 ? 14.513 0.940 18.678 1.00 92.06 388 THR A O 1
ATOM 2941 N N . ASN A 1 389 ? 15.115 1.386 20.813 1.00 90.19 389 ASN A N 1
ATOM 2942 C CA . ASN A 1 389 ? 16.545 1.089 20.687 1.00 90.19 389 ASN A CA 1
ATOM 2943 C C . ASN A 1 389 ? 16.953 -0.065 21.616 1.00 90.19 389 ASN A C 1
ATOM 2945 O O . ASN A 1 389 ? 18.129 -0.206 21.963 1.00 90.19 389 ASN A O 1
ATOM 2949 N N . ALA A 1 390 ? 15.987 -0.863 22.089 1.00 85.88 390 ALA A N 1
ATOM 2950 C CA . ALA A 1 390 ? 16.276 -2.031 22.910 1.00 85.88 390 ALA A CA 1
ATOM 2951 C C . ALA A 1 390 ? 17.282 -2.931 22.181 1.00 85.88 390 ALA A C 1
ATOM 2953 O O . ALA A 1 390 ? 17.078 -3.274 21.019 1.00 85.88 390 ALA A O 1
ATOM 2954 N N . PHE A 1 391 ? 18.388 -3.260 22.852 1.00 85.88 391 PHE A N 1
ATOM 2955 C CA . PHE A 1 391 ? 19.479 -4.063 22.286 1.00 85.88 391 PHE A CA 1
ATOM 2956 C C . PHE A 1 391 ? 20.079 -3.503 20.980 1.00 85.88 391 PHE A C 1
ATOM 2958 O O . PHE A 1 391 ? 20.628 -4.252 20.180 1.00 85.88 391 PHE A O 1
ATOM 2965 N N . GLY A 1 392 ? 20.002 -2.183 20.769 1.00 80.31 392 GLY A N 1
ATOM 2966 C CA . GLY A 1 392 ? 20.520 -1.531 19.563 1.00 80.31 392 GLY A CA 1
ATOM 2967 C C . GLY A 1 392 ? 19.596 -1.613 18.347 1.00 80.31 392 GLY A C 1
ATOM 2968 O O . GLY A 1 392 ? 20.044 -1.306 17.246 1.00 80.31 392 GLY A O 1
ATOM 2969 N N . ALA A 1 393 ? 18.333 -2.007 18.538 1.00 83.50 393 ALA A N 1
ATOM 2970 C CA . ALA A 1 393 ? 17.321 -1.990 17.488 1.00 83.50 393 ALA A CA 1
ATOM 2971 C C . ALA A 1 393 ? 17.143 -0.595 16.867 1.00 83.50 393 ALA A C 1
ATOM 2973 O O . ALA A 1 393 ? 17.384 0.423 17.513 1.00 83.50 393 ALA A O 1
ATOM 2974 N N . ASP A 1 394 ? 16.657 -0.549 15.630 1.00 83.31 394 ASP A N 1
ATOM 2975 C CA . ASP A 1 394 ? 16.268 0.686 14.935 1.00 83.31 394 ASP A CA 1
ATOM 2976 C C . ASP A 1 394 ? 14.739 0.842 14.796 1.00 83.31 394 ASP A C 1
ATOM 2978 O O . ASP A 1 394 ? 14.242 1.762 14.140 1.00 83.31 394 ASP A O 1
ATOM 2982 N N . GLY A 1 395 ? 13.970 -0.042 15.438 1.00 91.75 395 GLY A N 1
ATOM 2983 C CA . GLY A 1 395 ? 12.517 -0.085 15.346 1.00 91.75 395 GLY A CA 1
ATOM 2984 C C . GLY A 1 395 ? 11.929 -1.407 15.827 1.00 91.75 395 GLY A C 1
ATOM 2985 O O . GLY A 1 395 ? 12.545 -2.152 16.590 1.00 91.75 395 GLY A O 1
ATOM 2986 N N . PHE A 1 396 ? 10.710 -1.689 15.375 1.00 95.94 396 PHE A N 1
ATOM 2987 C CA . PHE A 1 396 ? 10.017 -2.947 15.637 1.00 95.94 396 PHE A CA 1
ATOM 2988 C C . PHE A 1 396 ? 9.925 -3.780 14.364 1.00 95.94 396 PHE A C 1
ATOM 2990 O O . PHE A 1 396 ? 9.951 -3.252 13.254 1.00 95.94 396 PHE A O 1
ATOM 2997 N N . MET A 1 397 ? 9.749 -5.083 14.528 1.00 95.38 397 MET A N 1
ATOM 2998 C CA . MET A 1 397 ? 9.402 -6.000 13.452 1.00 95.38 397 MET A CA 1
ATOM 2999 C C . MET A 1 397 ? 8.278 -6.935 13.891 1.00 95.38 397 MET A C 1
ATOM 3001 O O . MET A 1 397 ? 8.122 -7.241 15.073 1.00 95.38 397 MET A O 1
ATOM 3005 N N . ALA A 1 398 ? 7.478 -7.376 12.931 1.00 96.12 398 ALA A N 1
ATOM 3006 C CA . ALA A 1 398 ? 6.399 -8.327 13.119 1.00 96.12 398 ALA A CA 1
ATOM 3007 C C . ALA A 1 398 ? 6.791 -9.653 12.466 1.00 96.12 398 ALA A C 1
ATOM 3009 O O . ALA A 1 398 ? 7.026 -9.709 11.260 1.00 96.12 398 ALA A O 1
ATOM 3010 N N . CYS A 1 399 ? 6.857 -10.719 13.258 1.00 95.25 399 CYS A N 1
ATOM 3011 C CA . CYS A 1 399 ? 7.373 -12.014 12.832 1.00 95.25 399 CYS A CA 1
ATOM 3012 C C . CYS A 1 399 ? 6.255 -13.057 12.720 1.00 95.25 399 CYS A C 1
ATOM 3014 O O . CYS A 1 399 ? 5.480 -13.203 13.673 1.00 95.25 399 CYS A O 1
ATOM 3016 N N . PRO A 1 400 ? 6.156 -13.784 11.591 1.00 93.44 400 PRO A N 1
ATOM 3017 C CA . PRO A 1 400 ? 5.079 -14.738 11.352 1.00 93.44 400 PRO A CA 1
ATOM 3018 C C . PRO A 1 400 ? 5.134 -15.905 12.334 1.00 93.44 400 PRO A C 1
ATOM 3020 O O . PRO A 1 400 ? 6.190 -16.268 12.855 1.00 93.44 400 PRO A O 1
ATOM 3023 N N . THR A 1 401 ? 3.983 -16.532 12.555 1.00 90.31 401 THR A N 1
ATOM 3024 C CA . THR A 1 401 ? 3.874 -17.769 13.333 1.00 90.31 401 THR A CA 1
ATOM 3025 C C . THR A 1 401 ? 3.410 -18.931 12.466 1.00 90.31 401 THR A C 1
ATOM 3027 O O . THR A 1 401 ? 2.645 -18.765 11.516 1.00 90.31 401 THR A O 1
ATOM 3030 N N . ALA A 1 402 ? 3.892 -20.134 12.781 1.00 86.38 402 ALA A N 1
ATOM 3031 C CA . ALA A 1 402 ? 3.610 -21.319 11.982 1.00 86.38 402 ALA A CA 1
ATOM 3032 C C . ALA A 1 402 ? 2.101 -21.612 11.930 1.00 86.38 402 ALA A C 1
ATOM 3034 O O . ALA A 1 402 ? 1.447 -21.742 12.964 1.00 86.38 402 ALA A O 1
ATOM 3035 N N . GLY A 1 403 ? 1.562 -21.751 10.714 1.00 77.69 403 GLY A N 1
ATOM 3036 C CA . GLY A 1 403 ? 0.173 -22.164 10.492 1.00 77.69 403 GLY A CA 1
ATOM 3037 C C . GLY A 1 403 ? -0.884 -21.127 10.885 1.00 77.69 403 GLY A C 1
ATOM 3038 O O . GLY A 1 403 ? -2.037 -21.501 11.093 1.00 77.69 403 GLY A O 1
ATOM 3039 N N . SER A 1 404 ? -0.518 -19.848 11.001 1.00 83.44 404 SER A N 1
ATOM 3040 C CA . SER A 1 404 ? -1.427 -18.773 11.401 1.00 83.44 404 SER A CA 1
ATOM 3041 C C . SER A 1 404 ? -1.160 -17.488 10.615 1.00 83.44 404 SER A C 1
ATOM 3043 O O . SER A 1 404 ? -0.072 -17.278 10.091 1.00 83.44 404 SER A O 1
ATOM 3045 N N . ILE A 1 405 ? -2.159 -16.604 10.565 1.00 79.00 405 ILE A N 1
ATOM 3046 C CA . ILE A 1 405 ? -2.005 -15.221 10.076 1.00 79.00 405 ILE A CA 1
ATOM 3047 C C . ILE A 1 405 ? -1.476 -14.270 11.164 1.00 79.00 405 ILE A C 1
ATOM 3049 O O . ILE A 1 405 ? -1.380 -13.066 10.934 1.00 79.00 405 ILE A O 1
ATOM 3053 N N . ALA A 1 406 ? -1.196 -14.806 12.355 1.00 89.69 406 ALA A N 1
ATOM 3054 C CA . ALA A 1 406 ? -0.699 -14.087 13.516 1.00 89.69 406 ALA A CA 1
ATOM 3055 C C . ALA A 1 406 ? 0.784 -13.739 13.373 1.00 89.69 406 ALA A C 1
ATOM 3057 O O . ALA A 1 406 ? 1.605 -14.610 13.063 1.00 89.69 406 ALA A O 1
ATOM 3058 N N . TYR A 1 407 ? 1.122 -12.491 13.693 1.00 96.19 407 TYR A N 1
ATOM 3059 C CA . TYR A 1 407 ? 2.504 -12.034 13.773 1.00 96.19 407 TYR A CA 1
ATOM 3060 C C . TYR A 1 407 ? 2.803 -11.514 15.171 1.00 96.19 407 TYR A C 1
ATOM 3062 O O . TYR A 1 407 ? 2.106 -10.628 15.660 1.00 96.19 407 TYR A O 1
ATOM 3070 N N . GLN A 1 408 ? 3.838 -12.052 15.812 1.00 97.44 408 GLN A N 1
ATOM 3071 C CA . GLN A 1 408 ? 4.305 -11.566 17.109 1.00 97.44 408 GLN A CA 1
ATOM 3072 C C . GLN A 1 408 ? 5.269 -10.391 16.896 1.00 97.44 408 GLN A C 1
ATOM 3074 O O . GLN A 1 408 ? 6.079 -10.415 15.971 1.00 97.44 408 GLN A O 1
ATOM 3079 N N . VAL A 1 409 ? 5.202 -9.374 17.754 1.00 98.06 409 VAL A N 1
ATOM 3080 C CA . VAL A 1 409 ? 6.062 -8.187 17.666 1.00 98.06 409 VAL A CA 1
ATOM 3081 C C . VAL A 1 409 ? 7.375 -8.378 18.434 1.00 98.06 409 VAL A C 1
ATOM 3083 O O . VAL A 1 409 ? 7.386 -8.821 19.585 1.00 98.06 409 VAL A O 1
ATOM 3086 N N . PHE A 1 410 ? 8.479 -7.993 17.797 1.00 98.38 410 PHE A N 1
ATOM 3087 C CA . PHE A 1 410 ? 9.843 -8.005 18.325 1.00 98.38 410 PHE A CA 1
ATOM 3088 C C . PHE A 1 410 ? 10.517 -6.642 18.100 1.00 98.38 410 PHE A C 1
ATOM 3090 O O . PHE A 1 410 ? 10.098 -5.864 17.241 1.00 98.38 410 PHE A O 1
ATOM 3097 N N . A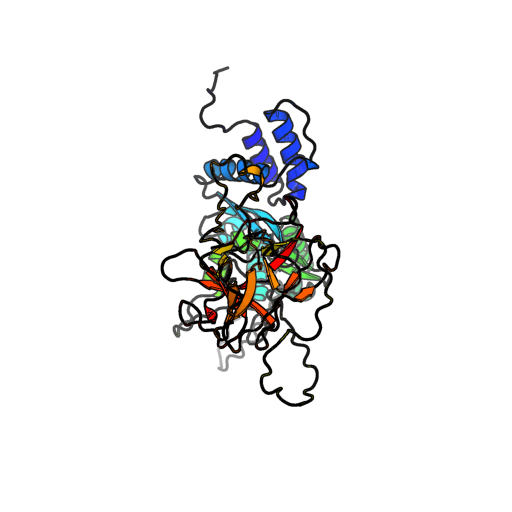LA A 1 411 ? 11.570 -6.347 18.858 1.00 95.88 411 ALA A N 1
ATOM 3098 C CA . ALA A 1 411 ? 12.544 -5.327 18.484 1.00 95.88 411 ALA A CA 1
ATOM 3099 C C . ALA A 1 411 ? 13.282 -5.775 17.211 1.00 95.88 411 ALA A C 1
ATOM 3101 O O . ALA A 1 411 ? 13.591 -6.956 17.067 1.00 95.88 411 ALA A O 1
ATOM 3102 N N . ASN A 1 412 ? 13.535 -4.851 16.285 1.00 93.31 412 ASN A N 1
ATOM 3103 C CA . ASN A 1 412 ? 14.192 -5.151 15.015 1.00 93.31 412 ASN A CA 1
ATOM 3104 C C . ASN A 1 412 ? 15.706 -5.340 15.222 1.00 93.31 412 ASN A C 1
ATOM 3106 O O . ASN A 1 412 ? 16.460 -4.370 15.189 1.00 93.31 412 ASN A O 1
ATOM 3110 N N . ILE A 1 413 ? 16.124 -6.577 15.510 1.00 86.69 413 ILE A N 1
ATOM 3111 C CA . ILE A 1 413 ? 17.520 -6.983 15.730 1.00 86.69 413 ILE A CA 1
ATOM 3112 C C . ILE A 1 413 ? 17.810 -8.312 15.022 1.00 86.69 413 ILE A C 1
ATOM 3114 O O . ILE A 1 413 ? 16.966 -9.210 15.011 1.00 86.69 413 ILE A O 1
ATOM 3118 N N . ASP A 1 414 ? 19.031 -8.470 14.507 1.00 82.75 414 ASP A N 1
ATOM 3119 C CA . ASP A 1 414 ? 19.436 -9.652 13.726 1.00 82.75 414 ASP A CA 1
ATOM 3120 C C . ASP A 1 414 ? 19.452 -10.958 14.545 1.00 82.75 414 ASP A C 1
ATOM 3122 O O . ASP A 1 414 ? 19.318 -12.048 13.997 1.00 82.75 414 ASP A O 1
ATOM 3126 N N . CYS A 1 415 ? 19.635 -10.868 15.867 1.00 85.38 415 CYS A N 1
ATOM 3127 C CA . CYS A 1 415 ? 19.749 -12.017 16.769 1.00 85.38 415 CYS A CA 1
ATOM 3128 C C . CYS A 1 415 ? 18.457 -12.353 17.533 1.00 85.38 415 CYS A C 1
ATOM 3130 O O . CYS A 1 415 ? 18.514 -13.077 18.527 1.00 85.38 415 CYS A O 1
ATOM 3132 N N . ALA A 1 416 ? 17.302 -11.833 17.106 1.00 90.44 416 ALA A N 1
ATOM 3133 C CA . ALA A 1 416 ? 16.033 -12.120 17.768 1.00 90.44 416 ALA A CA 1
ATOM 3134 C C . ALA A 1 416 ? 15.649 -13.609 17.659 1.00 90.44 416 ALA A C 1
ATOM 3136 O O . ALA A 1 416 ? 15.727 -14.221 16.592 1.00 90.44 416 ALA A O 1
ATOM 3137 N N . GLU A 1 417 ? 15.144 -14.184 18.752 1.00 94.88 417 GLU A N 1
ATOM 3138 C CA . GLU A 1 417 ? 14.622 -15.556 18.779 1.00 94.88 417 GLU A CA 1
ATOM 3139 C C . GLU A 1 417 ? 13.166 -15.570 18.282 1.00 94.88 417 GLU A C 1
ATOM 3141 O O . GLU A 1 417 ? 12.201 -15.607 19.052 1.00 94.88 417 GLU A O 1
ATOM 3146 N N . VAL A 1 418 ? 13.003 -15.473 16.963 1.00 95.31 418 VAL A N 1
ATOM 3147 C CA . VAL A 1 418 ? 11.693 -15.337 16.307 1.00 95.31 418 VAL A CA 1
ATOM 3148 C C . VAL A 1 418 ? 10.987 -16.690 16.116 1.00 95.31 418 VAL A C 1
ATOM 3150 O O . VAL A 1 418 ? 11.648 -17.728 16.062 1.00 95.31 418 VAL A O 1
ATOM 3153 N N . PRO A 1 419 ? 9.645 -16.733 15.966 1.00 94.06 419 PRO A N 1
ATOM 3154 C CA . PRO A 1 419 ? 8.885 -17.986 16.029 1.00 94.06 419 PRO A CA 1
ATOM 3155 C C . PRO A 1 419 ? 9.250 -19.033 14.967 1.00 94.06 419 PRO A C 1
ATOM 3157 O O . PRO A 1 419 ? 9.164 -20.227 15.245 1.00 94.06 419 PRO A O 1
ATOM 3160 N N . LEU A 1 420 ? 9.638 -18.601 13.761 1.00 91.62 420 LEU A N 1
ATOM 3161 C CA . LEU A 1 420 ? 10.080 -19.489 12.675 1.00 91.62 420 LEU A CA 1
ATOM 3162 C C . LEU A 1 420 ? 11.608 -19.647 12.601 1.00 91.62 420 LEU A C 1
ATOM 3164 O O . LEU A 1 420 ? 12.108 -20.354 11.733 1.00 91.62 420 LEU A O 1
ATOM 3168 N N . GLY A 1 421 ? 12.351 -19.010 13.511 1.00 87.12 421 GLY A N 1
ATOM 3169 C CA . GLY A 1 421 ? 13.811 -19.085 13.588 1.00 87.12 421 GLY A CA 1
ATOM 3170 C C . GLY A 1 421 ? 14.578 -18.284 12.530 1.00 87.12 421 GLY A C 1
ATOM 3171 O O . GLY A 1 421 ? 15.804 -18.303 12.561 1.00 87.12 421 GLY A O 1
ATOM 3172 N N . ASN A 1 422 ? 13.893 -17.583 11.621 1.00 86.81 422 ASN A N 1
ATOM 3173 C CA . ASN A 1 422 ? 14.510 -16.733 10.606 1.00 86.81 422 ASN A CA 1
ATOM 3174 C C . ASN A 1 422 ? 13.983 -15.293 10.694 1.00 86.81 422 ASN A C 1
ATOM 3176 O O . ASN A 1 422 ? 12.800 -15.047 10.458 1.00 86.81 422 ASN A O 1
ATOM 3180 N N . VAL A 1 423 ? 14.861 -14.345 11.031 1.00 80.06 423 VAL A N 1
ATOM 3181 C CA . VAL A 1 423 ? 14.516 -12.917 11.143 1.00 80.06 423 VAL A CA 1
ATOM 3182 C C . VAL A 1 423 ? 14.178 -12.284 9.791 1.00 80.06 423 VAL A C 1
ATOM 3184 O O . VAL A 1 423 ? 13.387 -11.347 9.752 1.00 80.06 423 VAL A O 1
ATOM 3187 N N . ASP A 1 424 ? 14.676 -12.844 8.683 1.00 88.06 424 ASP A N 1
ATOM 3188 C CA . ASP A 1 424 ? 14.371 -12.360 7.329 1.00 88.06 424 ASP A CA 1
ATOM 3189 C C . ASP A 1 424 ? 12.901 -12.593 6.932 1.00 88.06 424 ASP A C 1
ATOM 3191 O O . ASP A 1 424 ? 12.395 -11.954 6.008 1.00 88.06 424 ASP A O 1
ATOM 3195 N N . ASP A 1 425 ? 12.192 -13.483 7.640 1.00 86.62 425 ASP A N 1
ATOM 3196 C CA . ASP A 1 425 ? 10.754 -13.708 7.449 1.00 86.62 425 ASP A CA 1
ATOM 3197 C C . ASP A 1 425 ? 9.902 -12.645 8.171 1.00 86.62 425 ASP A C 1
ATOM 3199 O O . ASP A 1 425 ? 8.680 -12.580 7.989 1.00 86.62 425 ASP A O 1
ATOM 3203 N N . CYS A 1 426 ? 10.522 -11.827 9.026 1.00 90.38 426 CYS A N 1
ATOM 3204 C CA . CYS A 1 426 ? 9.859 -10.757 9.750 1.00 90.38 426 CYS A CA 1
ATOM 3205 C C . CYS A 1 426 ? 9.730 -9.496 8.893 1.00 90.38 426 CYS A C 1
ATOM 3207 O O . CYS A 1 426 ? 10.526 -9.203 8.005 1.00 90.38 426 CYS A O 1
ATOM 3209 N N . VAL A 1 427 ? 8.711 -8.701 9.196 1.00 90.25 427 VAL A N 1
ATOM 3210 C CA . VAL A 1 427 ? 8.423 -7.459 8.484 1.00 90.25 427 VAL A CA 1
ATOM 3211 C C . VAL A 1 427 ? 8.694 -6.283 9.420 1.00 90.25 427 VAL A C 1
ATOM 3213 O O . VAL A 1 427 ? 8.026 -6.187 10.452 1.00 90.25 427 VAL A O 1
ATOM 3216 N N . PRO A 1 428 ? 9.623 -5.368 9.096 1.00 91.81 428 PRO A N 1
ATOM 3217 C CA . PRO A 1 428 ? 9.821 -4.151 9.875 1.00 91.81 428 PRO A CA 1
ATOM 3218 C C . PRO A 1 428 ? 8.534 -3.325 9.939 1.00 91.81 428 PRO A C 1
ATOM 3220 O O . PRO A 1 428 ? 7.884 -3.107 8.916 1.00 91.81 428 PRO A O 1
ATOM 3223 N N . VAL A 1 429 ? 8.165 -2.849 11.128 1.00 89.38 429 VAL A N 1
ATOM 3224 C CA . VAL A 1 429 ? 6.959 -2.047 11.366 1.00 89.38 429 VAL A CA 1
ATOM 3225 C C . VAL A 1 429 ? 7.289 -0.757 12.107 1.00 89.38 429 VAL A C 1
ATOM 3227 O O . VAL A 1 429 ? 8.057 -0.732 13.067 1.00 89.38 429 VAL A O 1
ATOM 3230 N N . VAL A 1 430 ? 6.656 0.331 11.668 1.00 88.56 430 VAL A N 1
ATOM 3231 C CA . VAL A 1 430 ? 6.750 1.648 12.308 1.00 88.56 430 VAL A CA 1
ATOM 3232 C C . VAL A 1 430 ? 5.361 2.028 12.818 1.00 88.56 430 VAL A C 1
ATOM 3234 O O . VAL A 1 430 ? 4.534 2.517 12.036 1.00 88.56 430 VAL A O 1
ATOM 3237 N N . PRO A 1 431 ? 5.053 1.758 14.096 1.00 92.12 431 PRO A N 1
ATOM 3238 C CA . PRO A 1 431 ? 3.761 2.105 14.656 1.00 92.12 431 PRO A CA 1
ATOM 3239 C C . PRO A 1 431 ? 3.609 3.619 14.837 1.00 92.12 431 PRO A C 1
ATOM 3241 O O . PRO A 1 431 ? 4.567 4.335 15.127 1.00 92.12 431 PRO A O 1
ATOM 3244 N N . LEU A 1 432 ? 2.381 4.105 14.688 1.00 89.88 432 LEU A N 1
ATOM 3245 C CA . LEU A 1 432 ? 1.955 5.456 15.027 1.00 89.88 432 LEU A CA 1
ATOM 3246 C C . LEU A 1 432 ? 1.205 5.439 16.355 1.00 89.88 432 LEU A C 1
ATOM 3248 O O . LEU A 1 432 ? 0.356 4.576 16.583 1.00 89.88 432 LEU A O 1
ATOM 3252 N N . ALA A 1 433 ? 1.488 6.426 17.202 1.00 90.81 433 ALA A N 1
ATOM 3253 C CA . ALA A 1 433 ? 0.755 6.658 18.437 1.00 90.81 433 ALA A CA 1
ATOM 3254 C C . ALA A 1 433 ? -0.526 7.449 18.149 1.00 90.81 433 ALA A C 1
ATOM 3256 O O . ALA A 1 433 ? -0.483 8.645 17.843 1.00 90.81 433 ALA A O 1
ATOM 3257 N N . VAL A 1 434 ? -1.671 6.784 18.283 1.00 86.69 434 VAL A N 1
ATOM 3258 C CA . VAL A 1 434 ? -2.998 7.379 18.088 1.00 86.69 434 VAL A CA 1
ATOM 3259 C C . VAL A 1 434 ? -3.651 7.615 19.449 1.00 86.69 434 VAL A C 1
ATOM 3261 O O . VAL A 1 434 ? -3.697 6.688 20.254 1.00 86.69 434 VAL A O 1
ATOM 3264 N N . PRO A 1 435 ? -4.175 8.818 19.745 1.00 86.38 435 PRO A N 1
ATOM 3265 C CA . PRO A 1 435 ? -4.866 9.083 21.003 1.00 86.38 435 PRO A CA 1
ATOM 3266 C C . PRO A 1 435 ? -6.001 8.089 21.268 1.00 86.38 435 PRO A C 1
ATOM 3268 O O . PRO A 1 435 ? -6.874 7.898 20.422 1.00 86.38 435 PRO A O 1
ATOM 3271 N N . TYR A 1 436 ? -6.021 7.501 22.462 1.00 84.06 436 TYR A N 1
ATOM 3272 C CA . TYR A 1 436 ? -7.132 6.668 22.908 1.00 84.06 436 TYR A CA 1
ATOM 3273 C C . TYR A 1 436 ? -8.237 7.558 23.491 1.00 84.06 436 TYR A C 1
ATOM 3275 O O . TYR A 1 436 ? -7.994 8.352 24.400 1.00 84.06 436 TYR A O 1
ATOM 3283 N N . THR A 1 437 ? -9.455 7.458 22.954 1.00 80.75 437 THR A N 1
ATOM 3284 C CA . THR A 1 437 ? -10.552 8.407 23.238 1.00 80.75 437 THR A CA 1
ATOM 3285 C C . THR A 1 437 ? -11.651 7.850 24.143 1.00 80.75 437 THR A C 1
ATOM 3287 O O . THR A 1 437 ? -12.524 8.602 24.569 1.00 80.75 437 THR A O 1
ATOM 3290 N N . GLN A 1 438 ? -11.604 6.560 24.487 1.00 76.94 438 GLN A N 1
ATOM 3291 C CA . GLN A 1 438 ? -12.639 5.881 25.282 1.00 76.94 438 GLN A CA 1
ATOM 3292 C C . GLN A 1 438 ? -12.350 5.893 26.799 1.00 76.94 438 GLN A C 1
ATOM 3294 O O . GLN A 1 438 ? -12.988 5.172 27.563 1.00 76.94 438 GLN A O 1
ATOM 3299 N N . GLY A 1 439 ? -11.384 6.697 27.261 1.00 79.00 439 GLY A N 1
ATOM 3300 C CA . GLY A 1 439 ? -11.073 6.871 28.684 1.00 79.00 439 GLY A CA 1
ATOM 3301 C C . GLY A 1 439 ? -9.576 6.942 28.992 1.00 79.00 439 GLY A C 1
ATOM 3302 O O . GLY A 1 439 ? -8.756 7.177 28.112 1.00 79.00 439 GLY A O 1
ATOM 3303 N N . GLN A 1 440 ? -9.223 6.753 30.267 1.00 81.88 440 GLN A N 1
ATOM 3304 C CA . GLN A 1 440 ? -7.828 6.712 30.750 1.00 81.88 440 GLN A CA 1
ATOM 3305 C C . GLN A 1 440 ? -7.241 5.289 30.761 1.00 81.88 440 GLN A C 1
ATOM 3307 O O . GLN A 1 440 ? -6.028 5.124 30.816 1.00 81.88 440 GLN A O 1
ATOM 3312 N N . ALA A 1 441 ? -8.099 4.269 30.722 1.00 87.62 441 ALA A N 1
ATOM 3313 C CA . ALA A 1 441 ? -7.727 2.862 30.672 1.00 87.62 441 ALA A CA 1
ATOM 3314 C C . ALA A 1 441 ? -8.600 2.149 29.636 1.00 87.62 441 ALA A C 1
ATOM 3316 O O . ALA A 1 441 ? -9.782 2.473 29.500 1.00 87.62 441 ALA A O 1
ATOM 3317 N N . ALA A 1 442 ? -8.022 1.187 28.921 1.00 90.31 442 ALA A N 1
ATOM 3318 C CA . ALA A 1 442 ? -8.737 0.387 27.928 1.00 90.31 442 ALA A CA 1
ATOM 3319 C C . ALA A 1 442 ? -9.129 -1.000 28.447 1.00 90.31 442 ALA A C 1
ATOM 3321 O O . ALA A 1 442 ? -10.106 -1.573 27.971 1.00 90.31 442 ALA A O 1
ATOM 3322 N N . ALA A 1 443 ? -8.465 -1.488 29.497 1.00 92.62 443 ALA A N 1
ATOM 3323 C CA . ALA A 1 443 ? -8.767 -2.766 30.131 1.00 92.62 443 ALA A CA 1
ATOM 3324 C C . ALA A 1 443 ? -8.679 -2.673 31.658 1.00 92.62 443 ALA A C 1
ATOM 3326 O O . ALA A 1 443 ? -7.977 -1.819 32.202 1.00 92.62 443 ALA A O 1
ATOM 3327 N N . TRP A 1 444 ? -9.359 -3.571 32.376 1.00 92.25 444 TRP A N 1
ATOM 3328 C CA . TRP A 1 444 ? -9.046 -3.750 33.796 1.00 92.25 444 TRP A CA 1
ATOM 3329 C C . TRP A 1 444 ? -7.674 -4.420 33.940 1.00 92.25 444 TRP A C 1
ATOM 3331 O O . TRP A 1 444 ? -6.812 -3.855 34.605 1.00 92.25 444 TRP A O 1
ATOM 3341 N N . GLN A 1 445 ? -7.442 -5.525 33.225 1.00 91.81 445 GLN A N 1
ATOM 3342 C CA . GLN A 1 445 ? -6.116 -6.077 32.926 1.00 91.81 445 GLN A CA 1
ATOM 3343 C C . GLN A 1 445 ? -6.088 -6.652 31.501 1.00 91.81 445 GLN A C 1
ATOM 3345 O O . GLN A 1 445 ? -7.135 -7.057 30.985 1.00 91.81 445 GLN A O 1
ATOM 3350 N N . TYR A 1 446 ? -4.896 -6.775 30.926 1.00 96.00 446 TYR A N 1
ATOM 3351 C CA . TYR A 1 446 ? -4.618 -7.599 29.750 1.00 96.00 446 TYR A CA 1
ATOM 3352 C C . TYR A 1 446 ? -4.114 -8.979 30.176 1.00 96.00 446 TYR A C 1
ATOM 3354 O O . TYR A 1 446 ? -3.412 -9.101 31.187 1.00 96.00 446 TYR A O 1
ATOM 3362 N N . ASN A 1 447 ? -4.480 -10.007 29.413 1.00 90.94 447 ASN A N 1
ATOM 3363 C CA . ASN A 1 447 ? -4.104 -11.401 29.667 1.00 90.94 447 ASN A CA 1
ATOM 3364 C C . ASN A 1 447 ? -2.935 -11.833 28.795 1.00 90.94 447 ASN A C 1
ATOM 3366 O O . ASN A 1 447 ? -2.930 -11.436 27.610 1.00 90.94 447 ASN A O 1
#

Radius of gyration: 28.5 Å; chains: 1; bounding box: 78×40×92 Å

InterPro domains:
  IPR011513 Non-structural maintenance of chromosomes element 1 [PF07574] (14-207)
  IPR036388 Winged helix-like DNA-binding domain superfamily [G3DSA:1.10.10.10] (97-218)
  IPR052820 PhiA domain-containing protein [PTHR42047] (243-446)

pLDDT: mean 79.39, std 18.35, range [26.84, 98.38]

Sequence (447 aa):
MADFGHADGYDDSNRAFLQAFLARSVLTLETAKPILAALLAYRDGREVQPQDATIEDLNMYVAEANRRLSPLDLEIRSTFHQQTRERVYALVNTTSDPLTQLATTYSPDEIVYLKKLLDAMFDGQNNKGKREAMCLSGIDAIHVGRAQSSNRRDTTENGSGATQSSNAGMLGARDAEAMLNKLLEEGWLEKSRHGFYSLSPRALMELKGWLVDTYNDEDDDGERKEKIKFCHACKEIITVFKNTVLASLPALALAAPTGSSGQNPDAPATFPAPAYGLIVGTDIQPFHFESFNANSGKFWLNLPQTATSCPFTGTAQASSCPPGNDTAFVGNGALAVVVPGGQQVYVAESGALMFTQAHSAVIPEGAVTDPFIYSPAQNGGQYGSVSTNAFGADGFMACPTAGSIAYQVFANIDCAEVPLGNVDDCVPVVPLAVPYTQGQAAAWQYN

Foldseek 3Di:
DDDPDDDDPDDVLLVQLVVVCVVQQKDFLLRCLVSLQVSCCVVVVHHGHSVNDDPVSVVVSQVVVQVVCVVVQKHFDWDAWPPPRTIMTGIARNDQDVLVVVPVVDDQLLSLLVVLLQCCQQVNPQLDDPHQASKDALVRQLCSLPDPPPPPVDDDDDDDDDDDDPPRNRDHSVRSVVSVVVCVSSQQWDADPNRIIHGGPRVQVHCVNVSCCVRQDQDPVRDTDPSFDADPAPRGTDNDDPPPPPPCDDDPDDDDPDDDAEDDPDFPWDFPAQKWWWAQPDPRPPRHRFTFAFAPQFTKTPDDHHAADDPQPPHPCPVVWAPRRHWMAGTQFFTLAQQPPGKTWWQDPLQTTGIDDGPDPDDDPRIYTSFWGWDADPDPDPFIWIAGCRVHAPGKKWADAPPDPMTTIGGLDCRHCGRVRHSVRIGGTIITIGYDDRDSHRGNDTD